Protein AF-A0A9N9E0A2-F1 (afdb_monomer_lite)

Secondary structure (DSSP, 8-state):
---------S---STHHHHHHHHHHHS-S-S-HHHHHHHHHHHHHHHH-SGGGT-TTTT-S-----SS--BPP----HHHH--S-------TT-HHHHHHHHHHHHH--HHHHHHHHS------SSGGGGPBPHHHHHHHHHHHHHHHS-GGGGTSHHHHHHHHHHHHHHHTPPTT--B-HHHHHHH----HHHHHH----HHHHHHHHHHHHHIIIIIIIHHHHHHHEEEEE-GGG-SSEEEEETTHHHHS-HHHHHHHTTEEEE-GGG-SEEEEEEEEEETTEEEEEE-TTSPEEESSS-PEEPPHHHHHHHHHHHHHHHT----TTHHHHHHHHHHHHHHHHTTTT-TTS--EEEEEEBTTHHHHS-HHHHHHHHHHHHTT-SEEEEEEEEEEEEETTEEEEEEEEEEEETTS-HHHHHHTSPPPTTEEEEEEEEEEEEEHHHHHHHHHIIIII--EEETTEEEEESSS--TT-TTHHHHHHHHHHHHHHHH-GGGGSTTEEEEEETTEEEEEES-HHHHHHHHHHHHH-BTTTTB-B-GGG-EEE-TT------

Sequence (558 aa):
MDVIQVQTDQNYGLGHVFLRIQQKHDHGNHTNPDGLRQKFYQMLLSDIFPRANDLQNAFTSAYNGKDIRALGKPHFDYRQNCKEDGFIPQPEGINFLLDKVINSMLKAPWMYLYDRLCSQTPIRSNPIESTCSHAQVILFVKNVISALIPDELWGGMHNKTVIMETIEQFIGLSDGTKLLFHEIMKKIKTHLWLKSILECDPAQKRQLHSEFIWWILDQLFCSLLRTNFYIMSAGKFGTGSIFFRQGILKEAPWVGIAEKYELCLVNPEETTLYTEAKLGIKSTGFCPVALLNRQQHYVGTSVNKEPVNSILKPIQSILSLENDMVNDNGLYHELQGALEEYIITHRWQDSSKPLWFAKTDISSCFENMKQDKLLQVVKEQTSQCKEYNVCSLVAVHYAGDKVFTTSKMVASPSDESVHEMIANLKPRKNEKALLIKKVDTLSQEQVMKTIEQLVTETTFKINGSYYKYKRGIPRGALISDAVYRQVFNSLVKEELEFVQSKDCVFQNCVDDMLIISHDDGLVEKFVNRMEKGFPNYGWSINKMKSKIHLPKSPILEN

Structure (mmCIF, N/CA/C/O backbone):
data_AF-A0A9N9E0A2-F1
#
_entry.id   AF-A0A9N9E0A2-F1
#
loop_
_atom_site.group_PDB
_atom_site.id
_atom_site.type_symbol
_atom_site.label_atom_id
_atom_site.label_alt_id
_atom_site.label_comp_id
_atom_site.label_asym_id
_atom_site.label_entity_id
_atom_site.label_seq_id
_atom_site.pdbx_PDB_ins_code
_atom_site.Cartn_x
_atom_site.Cartn_y
_atom_site.Cartn_z
_atom_site.occupancy
_atom_site.B_iso_or_equiv
_atom_site.auth_seq_id
_atom_site.auth_comp_id
_atom_site.auth_asym_id
_atom_site.auth_atom_id
_atom_site.pdbx_PDB_model_num
ATOM 1 N N . MET A 1 1 ? -16.955 25.749 -30.958 1.00 24.45 1 MET A N 1
ATOM 2 C CA . MET A 1 1 ? -16.124 24.957 -31.901 1.00 24.45 1 MET A CA 1
ATOM 3 C C . MET A 1 1 ? -14.726 25.092 -31.353 1.00 24.45 1 MET A C 1
ATOM 5 O O . MET A 1 1 ? -13.992 25.983 -31.751 1.00 24.45 1 MET A O 1
ATOM 9 N N . ASP A 1 2 ? -14.438 24.296 -30.330 1.00 19.70 2 ASP A N 1
ATOM 10 C CA . ASP A 1 2 ? -13.347 24.572 -29.408 1.00 19.70 2 ASP A CA 1
ATOM 11 C C . ASP A 1 2 ? -12.366 23.414 -29.445 1.00 19.70 2 ASP A C 1
ATOM 13 O O . ASP A 1 2 ? -12.691 22.258 -29.173 1.00 19.70 2 ASP A O 1
ATOM 17 N N . VAL A 1 3 ? -11.168 23.769 -29.890 1.00 20.22 3 VAL A N 1
ATOM 18 C CA . VAL A 1 3 ? -9.986 22.930 -29.980 1.00 20.22 3 VAL A CA 1
ATOM 19 C C . VAL A 1 3 ? -9.645 22.454 -28.572 1.00 20.22 3 VAL A C 1
ATOM 21 O O . VAL A 1 3 ? -9.274 23.247 -27.709 1.00 20.22 3 VAL A O 1
ATOM 24 N N . ILE A 1 4 ? -9.767 21.148 -28.343 1.00 20.50 4 ILE A N 1
ATOM 25 C CA . ILE A 1 4 ? -9.287 20.482 -27.133 1.00 20.50 4 ILE A CA 1
ATOM 26 C C . ILE A 1 4 ? -7.760 20.627 -27.116 1.00 20.50 4 ILE A C 1
ATOM 28 O O . ILE A 1 4 ? -7.038 19.871 -27.766 1.00 20.50 4 ILE A O 1
ATOM 32 N N . GLN A 1 5 ? -7.261 21.628 -26.391 1.00 19.61 5 GLN A N 1
ATOM 33 C CA . GLN A 1 5 ? -5.858 21.707 -26.005 1.00 19.61 5 GLN A CA 1
ATOM 34 C C . GLN A 1 5 ? -5.562 20.546 -25.054 1.00 19.61 5 GLN A C 1
ATOM 36 O O . GLN A 1 5 ? -5.919 20.563 -23.877 1.00 19.61 5 GLN A O 1
ATOM 41 N N . VAL A 1 6 ? -4.896 19.522 -25.580 1.00 21.72 6 VAL A N 1
ATOM 42 C CA . VAL A 1 6 ? -4.228 18.499 -24.778 1.00 21.72 6 VAL A CA 1
ATOM 43 C C . VAL A 1 6 ? -3.111 19.202 -24.003 1.00 21.72 6 VAL A C 1
ATOM 45 O O . VAL A 1 6 ? -2.069 19.534 -24.566 1.00 21.72 6 VAL A O 1
ATOM 48 N N . GLN A 1 7 ? -3.356 19.486 -22.722 1.00 21.69 7 GLN A N 1
ATOM 49 C CA . GLN A 1 7 ? -2.353 20.013 -21.800 1.00 21.69 7 GLN A CA 1
ATOM 50 C C . GLN A 1 7 ? -1.158 19.055 -21.748 1.00 21.69 7 GLN A C 1
ATOM 52 O O . GLN A 1 7 ? -1.250 17.909 -21.313 1.00 21.69 7 GLN A O 1
ATOM 57 N N . THR A 1 8 ? -0.027 19.544 -22.243 1.00 22.88 8 THR A N 1
ATOM 58 C CA . THR A 1 8 ? 1.283 18.909 -22.170 1.00 22.88 8 THR A CA 1
ATOM 59 C C . THR A 1 8 ? 1.846 19.070 -20.760 1.00 22.88 8 THR A C 1
ATOM 61 O O . THR A 1 8 ? 2.396 20.122 -20.437 1.00 22.88 8 THR A O 1
ATOM 64 N N . ASP A 1 9 ? 1.741 18.035 -19.928 1.00 25.28 9 ASP A N 1
ATOM 65 C CA . ASP A 1 9 ? 2.493 17.955 -18.673 1.00 25.28 9 ASP A CA 1
ATOM 66 C C . ASP A 1 9 ? 4.003 17.918 -18.971 1.00 25.28 9 ASP A C 1
ATOM 68 O O . ASP A 1 9 ? 4.529 16.996 -19.596 1.00 25.28 9 ASP A O 1
ATOM 72 N N . GLN A 1 10 ? 4.729 18.946 -18.535 1.00 25.55 10 GLN A N 1
ATOM 73 C CA . GLN A 1 10 ? 6.161 19.145 -18.788 1.00 25.55 10 GLN A CA 1
ATOM 74 C C . GLN A 1 10 ? 7.086 18.343 -17.846 1.00 25.55 10 GLN A C 1
ATOM 76 O O . GLN A 1 10 ? 8.108 18.853 -17.404 1.00 25.55 10 GLN A O 1
ATOM 81 N N . ASN A 1 11 ? 6.786 17.075 -17.542 1.00 27.53 11 ASN A N 1
ATOM 82 C CA . ASN A 1 11 ? 7.652 16.247 -16.680 1.00 27.53 11 ASN A CA 1
ATOM 83 C C . ASN A 1 11 ? 7.800 14.786 -17.152 1.00 27.53 11 ASN A C 1
ATOM 85 O O . ASN A 1 11 ? 7.766 13.844 -16.361 1.00 27.53 11 ASN A O 1
ATOM 89 N N . TYR A 1 12 ? 8.011 14.573 -18.455 1.00 33.66 12 TYR A N 1
ATOM 90 C CA . TYR A 1 12 ? 8.285 13.241 -19.007 1.00 33.66 12 TYR A CA 1
ATOM 91 C C . TYR A 1 12 ? 9.775 13.048 -19.320 1.00 33.66 12 TYR A C 1
ATOM 93 O O . TYR A 1 12 ? 10.279 13.495 -20.349 1.00 33.66 12 TYR A O 1
ATOM 101 N N . GLY A 1 13 ? 10.488 12.344 -18.436 1.00 31.95 13 GLY A N 1
ATOM 102 C CA . GLY A 1 13 ? 11.848 11.868 -18.698 1.00 31.95 13 GLY A CA 1
ATOM 103 C C . GLY A 1 13 ? 11.891 10.777 -19.779 1.00 31.95 13 GLY A C 1
ATOM 104 O O . GLY A 1 13 ? 11.048 9.883 -19.770 1.00 31.95 13 GLY A O 1
ATOM 105 N N . LEU A 1 14 ? 12.883 10.890 -20.676 1.00 42.66 14 LEU A N 1
ATOM 106 C CA . LEU A 1 14 ? 13.594 9.895 -21.517 1.00 42.66 14 LEU A CA 1
ATOM 107 C C . LEU A 1 14 ? 12.811 8.858 -22.367 1.00 42.66 14 LEU A C 1
ATOM 109 O O . LEU A 1 14 ? 13.292 8.463 -23.420 1.00 42.66 14 LEU A O 1
ATOM 113 N N . GLY A 1 15 ? 11.550 8.528 -22.074 1.00 37.72 15 GLY A N 1
ATOM 114 C CA . GLY A 1 15 ? 10.651 7.794 -22.988 1.00 37.72 15 GLY A CA 1
ATOM 115 C C . GLY A 1 15 ? 10.174 8.626 -24.192 1.00 37.72 15 GLY A C 1
ATOM 116 O O . GLY A 1 15 ? 9.246 8.243 -24.905 1.00 37.72 15 GLY A O 1
ATOM 117 N N . HIS A 1 16 ? 10.764 9.806 -24.396 1.00 52.44 16 HIS A N 1
ATOM 118 C CA . HIS A 1 16 ? 10.248 10.841 -25.277 1.00 52.44 16 HIS A CA 1
ATOM 119 C C . HIS A 1 16 ? 10.567 10.595 -26.757 1.00 52.44 16 HIS A C 1
ATOM 121 O O . HIS A 1 16 ? 9.804 11.085 -27.577 1.00 52.44 16 HIS A O 1
ATOM 127 N N . VAL A 1 17 ? 11.608 9.837 -27.134 1.00 50.03 17 VAL A N 1
ATOM 128 C CA . VAL A 1 17 ? 11.856 9.505 -28.556 1.00 50.03 17 VAL A CA 1
ATOM 129 C C . VAL A 1 17 ? 10.743 8.601 -29.090 1.00 50.03 17 VAL A C 1
ATOM 131 O O . VAL A 1 17 ? 10.059 8.979 -30.037 1.00 50.03 17 VAL A O 1
ATOM 134 N N . PHE A 1 18 ? 10.470 7.481 -28.415 1.00 49.94 18 PHE A N 1
ATOM 135 C CA . PHE A 1 18 ? 9.395 6.551 -28.784 1.00 49.94 18 PHE A CA 1
ATOM 136 C C . PHE A 1 18 ? 8.007 7.208 -28.765 1.00 49.94 18 PHE A C 1
ATOM 138 O O . PHE A 1 18 ? 7.249 7.075 -29.724 1.00 49.94 18 PHE A O 1
ATOM 145 N N . LEU A 1 19 ? 7.693 7.979 -27.716 1.00 48.09 19 LEU A N 1
ATOM 146 C CA . LEU A 1 19 ? 6.400 8.662 -27.589 1.00 48.09 19 LEU A CA 1
ATOM 147 C C . LEU A 1 19 ? 6.242 9.849 -28.559 1.00 48.09 19 LEU A C 1
ATOM 149 O O . LEU A 1 19 ? 5.144 10.069 -29.061 1.00 48.09 19 LEU A O 1
ATOM 153 N N . ARG A 1 20 ? 7.312 10.604 -28.874 1.00 48.28 20 ARG A N 1
ATOM 154 C CA . ARG A 1 20 ? 7.259 11.696 -29.875 1.00 48.28 20 ARG A CA 1
ATOM 155 C C . ARG A 1 20 ? 7.145 11.167 -31.297 1.00 48.28 20 ARG A C 1
ATOM 157 O O . ARG A 1 20 ? 6.529 11.839 -32.118 1.00 48.28 20 ARG A O 1
ATOM 164 N N . ILE A 1 21 ? 7.736 10.007 -31.594 1.00 49.19 21 ILE A N 1
ATOM 165 C CA . ILE A 1 21 ? 7.571 9.339 -32.891 1.00 49.19 21 ILE A CA 1
ATOM 166 C C . ILE A 1 21 ? 6.109 8.914 -33.064 1.00 49.19 21 ILE A C 1
ATOM 168 O O . ILE A 1 21 ? 5.506 9.250 -34.079 1.00 49.19 21 ILE A O 1
ATOM 172 N N . GLN A 1 22 ? 5.512 8.288 -32.043 1.00 45.97 22 GLN A N 1
ATOM 173 C CA . GLN A 1 22 ? 4.101 7.886 -32.057 1.00 45.97 22 GLN A CA 1
ATOM 174 C C . GLN A 1 22 ? 3.153 9.093 -32.206 1.00 45.97 22 GLN A C 1
ATOM 176 O O . GLN A 1 22 ? 2.328 9.121 -33.112 1.00 45.97 22 GLN A O 1
ATOM 181 N N . GLN A 1 23 ? 3.337 10.151 -31.404 1.00 43.31 23 GLN A N 1
ATOM 182 C CA . GLN A 1 23 ? 2.504 11.363 -31.469 1.00 43.31 23 GLN A CA 1
ATOM 183 C C . GLN A 1 23 ? 2.579 12.093 -32.820 1.00 43.31 23 GLN A C 1
ATOM 185 O O . GLN A 1 23 ? 1.569 12.625 -33.277 1.00 43.31 23 GLN A O 1
ATOM 190 N N . LYS A 1 24 ? 3.751 12.127 -33.473 1.00 48.16 24 LYS A N 1
ATOM 191 C CA . LYS A 1 24 ? 3.914 12.756 -34.797 1.00 48.16 24 LYS A CA 1
ATOM 192 C C . LYS A 1 24 ? 3.387 11.907 -35.949 1.00 48.16 24 LYS A C 1
ATOM 194 O O . LYS A 1 24 ? 3.017 12.472 -36.970 1.00 48.16 24 LYS A O 1
ATOM 199 N N . HIS A 1 25 ? 3.347 10.587 -35.796 1.00 44.44 25 HIS A N 1
ATOM 200 C CA . HIS A 1 25 ? 2.723 9.706 -36.779 1.00 44.44 25 HIS A CA 1
ATOM 201 C C . HIS A 1 25 ? 1.188 9.845 -36.762 1.00 44.44 25 HIS A C 1
ATOM 203 O O . HIS A 1 25 ? 0.555 9.754 -37.811 1.00 44.44 25 HIS A O 1
ATOM 209 N N . ASP A 1 26 ? 0.606 10.145 -35.594 1.00 39.47 26 ASP A N 1
ATOM 210 C CA . ASP A 1 26 ? -0.836 10.383 -35.431 1.00 39.47 26 ASP A CA 1
ATOM 211 C C . ASP A 1 26 ? -1.277 11.803 -35.854 1.00 39.47 26 ASP A C 1
ATOM 213 O O . ASP A 1 26 ? -2.437 12.013 -36.203 1.00 39.47 26 ASP A O 1
ATOM 217 N N . HIS A 1 27 ? -0.367 12.788 -35.859 1.00 38.72 27 HIS A N 1
ATOM 218 C CA . HIS A 1 27 ? -0.654 14.192 -36.193 1.00 38.72 27 HIS A CA 1
ATOM 219 C C . HIS A 1 27 ? 0.048 14.619 -37.494 1.00 38.72 27 HIS A C 1
ATOM 221 O O . HIS A 1 27 ? 1.063 15.306 -37.456 1.00 38.72 27 HIS A O 1
ATOM 227 N N . GLY A 1 28 ? -0.512 14.200 -38.633 1.00 37.47 28 GLY A N 1
ATOM 228 C CA . GLY A 1 28 ? -0.448 14.862 -39.948 1.00 37.47 28 GLY A CA 1
ATOM 229 C C . GLY A 1 28 ? 0.884 15.448 -40.453 1.00 37.47 28 GLY A C 1
ATOM 230 O O . GLY A 1 28 ? 1.333 16.503 -40.015 1.00 37.47 28 GLY A O 1
ATOM 231 N N . ASN A 1 29 ? 1.420 14.812 -41.502 1.00 44.22 29 ASN A N 1
ATOM 232 C CA . ASN A 1 29 ? 2.273 15.347 -42.576 1.00 44.22 29 ASN A CA 1
ATOM 233 C C . ASN A 1 29 ? 2.435 16.880 -42.615 1.00 44.22 29 ASN A C 1
ATOM 235 O O . ASN A 1 29 ? 1.614 17.516 -43.249 1.00 44.22 29 ASN A O 1
ATOM 239 N N . HIS A 1 30 ? 3.494 17.458 -42.031 1.00 42.03 30 HIS A N 1
ATOM 240 C CA . HIS A 1 30 ? 4.154 18.703 -42.490 1.00 42.03 30 HIS A CA 1
ATOM 241 C C . HIS A 1 30 ? 5.395 19.004 -41.625 1.00 42.03 30 HIS A C 1
ATOM 243 O O . HIS A 1 30 ? 5.415 19.940 -40.833 1.00 42.03 30 HIS A O 1
ATOM 249 N N . THR A 1 31 ? 6.472 18.230 -41.774 1.00 44.78 31 THR A N 1
ATOM 250 C CA . THR A 1 31 ? 7.812 18.653 -41.320 1.00 44.78 31 THR A CA 1
ATOM 251 C C . THR A 1 31 ? 8.886 18.052 -42.218 1.00 44.78 31 THR A C 1
ATOM 253 O O . THR A 1 31 ? 8.788 16.878 -42.563 1.00 44.78 31 THR A O 1
ATOM 256 N N . ASN A 1 32 ? 9.904 18.847 -42.567 1.00 47.06 32 ASN A N 1
ATOM 257 C CA . ASN A 1 32 ? 11.068 18.439 -43.359 1.00 47.06 32 ASN A CA 1
ATOM 258 C C . ASN A 1 32 ? 11.669 17.108 -42.823 1.00 47.06 32 ASN A C 1
ATOM 260 O O . ASN A 1 32 ? 12.143 17.099 -41.678 1.00 47.06 32 ASN A O 1
ATOM 264 N N . PRO A 1 33 ? 11.625 15.996 -43.590 1.00 53.16 33 PRO A N 1
ATOM 265 C CA . PRO A 1 33 ? 11.994 14.656 -43.115 1.00 53.16 33 PRO A CA 1
ATOM 266 C C . PRO A 1 33 ? 13.427 14.571 -42.582 1.00 53.16 33 PRO A C 1
ATOM 268 O O . PRO A 1 33 ? 13.673 13.927 -41.559 1.00 53.16 33 PRO A O 1
ATOM 271 N N . ASP A 1 34 ? 14.355 15.281 -43.225 1.00 55.03 34 ASP A N 1
ATOM 272 C CA . ASP A 1 34 ? 15.783 15.214 -42.906 1.00 55.03 34 ASP A CA 1
ATOM 273 C C . ASP A 1 34 ? 16.110 15.916 -41.583 1.00 55.03 34 ASP A C 1
ATOM 275 O O . ASP A 1 34 ? 16.839 15.379 -40.748 1.00 55.03 34 ASP A O 1
ATOM 279 N N . GLY A 1 35 ? 15.477 17.064 -41.316 1.00 58.06 35 GLY A N 1
ATOM 280 C CA . GLY A 1 35 ? 15.634 17.782 -40.047 1.00 58.06 35 GLY A CA 1
ATOM 281 C C . GLY A 1 35 ? 15.029 17.031 -38.854 1.00 58.06 35 GLY A C 1
ATOM 282 O O . GLY A 1 35 ? 15.566 17.072 -37.745 1.00 58.06 35 GLY A O 1
ATOM 283 N N . LEU A 1 36 ? 13.929 16.298 -39.069 1.00 60.06 36 LEU A N 1
ATOM 284 C CA . LEU A 1 36 ? 13.329 15.441 -38.041 1.00 60.06 36 LEU A CA 1
ATOM 285 C C . LEU A 1 36 ? 14.240 14.260 -37.705 1.00 60.06 36 LEU A C 1
ATOM 287 O O . LEU A 1 36 ? 14.467 13.963 -36.532 1.00 60.06 36 LEU A O 1
ATOM 291 N N . ARG A 1 37 ? 14.763 13.603 -38.743 1.00 63.03 37 ARG A N 1
ATOM 292 C CA . ARG A 1 37 ? 15.645 12.445 -38.624 1.00 63.03 37 ARG A CA 1
ATOM 293 C C . ARG A 1 37 ? 16.941 12.808 -37.912 1.00 63.03 37 ARG A C 1
ATOM 295 O O . ARG A 1 37 ? 17.321 12.109 -36.979 1.00 63.03 37 ARG A O 1
ATOM 302 N N . GLN A 1 38 ? 17.554 13.937 -38.263 1.00 65.62 38 GLN A N 1
ATOM 303 C CA . GLN A 1 38 ? 18.760 14.433 -37.599 1.00 65.62 38 GLN A CA 1
ATOM 304 C C . GLN A 1 38 ? 18.507 14.768 -36.120 1.00 65.62 38 GLN A C 1
ATOM 306 O O . GLN A 1 38 ? 19.336 14.470 -35.260 1.00 65.62 38 GLN A O 1
ATOM 311 N N . LYS A 1 39 ? 17.328 15.313 -35.794 1.00 66.12 39 LYS A N 1
ATOM 312 C CA . LYS A 1 39 ? 16.925 15.566 -34.404 1.00 66.12 39 LYS A CA 1
ATOM 313 C C . LYS A 1 39 ? 16.717 14.269 -33.616 1.00 66.12 39 LYS A C 1
ATOM 315 O O . LYS A 1 39 ? 17.170 14.178 -32.480 1.00 66.12 39 LYS A O 1
ATOM 320 N N . PHE A 1 40 ? 16.066 13.263 -34.203 1.00 67.12 40 PHE A N 1
ATOM 321 C CA . PHE A 1 40 ? 15.896 11.950 -33.568 1.00 67.12 40 PHE A CA 1
ATOM 322 C C . PHE A 1 40 ? 17.216 11.218 -33.379 1.00 67.12 40 PHE A C 1
ATOM 324 O O . PHE A 1 40 ? 17.421 10.594 -32.345 1.00 67.12 40 PHE A O 1
ATOM 331 N N . TYR A 1 41 ? 18.113 11.339 -34.350 1.00 70.94 41 TYR A N 1
ATOM 332 C CA . TYR A 1 41 ? 19.452 10.786 -34.292 1.00 70.94 41 TYR A CA 1
ATOM 333 C C . TYR A 1 41 ? 20.251 11.342 -33.107 1.00 70.94 41 TYR A C 1
ATOM 335 O O . TYR A 1 41 ? 20.751 10.575 -32.287 1.00 70.94 41 TYR A O 1
ATOM 343 N N . GLN A 1 42 ? 20.291 12.671 -32.964 1.00 68.44 42 GLN A N 1
ATOM 344 C CA . GLN A 1 42 ? 20.957 13.340 -31.840 1.00 68.44 42 GLN A CA 1
ATOM 345 C C . GLN A 1 42 ? 20.338 12.951 -30.489 1.00 68.44 42 GLN A C 1
ATOM 347 O O . GLN A 1 42 ? 21.061 12.656 -29.542 1.00 68.44 42 GLN A O 1
ATOM 352 N N . MET A 1 43 ? 19.003 12.863 -30.412 1.00 70.12 43 MET A N 1
ATOM 353 C CA . MET A 1 43 ? 18.319 12.402 -29.198 1.00 70.12 43 MET A CA 1
ATOM 354 C C . MET A 1 43 ? 18.688 10.954 -28.846 1.00 70.12 43 MET A C 1
ATOM 356 O O . MET A 1 43 ? 19.079 10.680 -27.716 1.00 70.12 43 MET A O 1
ATOM 360 N N . LEU A 1 44 ? 18.622 10.037 -29.815 1.00 73.00 44 LEU A N 1
ATOM 361 C CA . LEU A 1 44 ? 18.914 8.621 -29.599 1.00 73.00 44 LEU A CA 1
ATOM 362 C C . LEU A 1 44 ? 20.378 8.398 -29.191 1.00 73.00 44 LEU A C 1
ATOM 364 O O . LEU A 1 44 ? 20.645 7.594 -28.303 1.00 73.00 44 LEU A O 1
ATOM 368 N N . LEU A 1 45 ? 21.318 9.135 -29.789 1.00 72.19 45 LEU A N 1
ATOM 369 C CA . LEU A 1 45 ? 22.723 9.117 -29.377 1.00 72.19 45 LEU A CA 1
ATOM 370 C C . LEU A 1 45 ? 22.904 9.574 -27.930 1.00 72.19 45 LEU A C 1
ATOM 372 O O . LEU A 1 45 ? 23.592 8.895 -27.169 1.00 72.19 45 LEU A O 1
ATOM 376 N N . SER A 1 46 ? 22.279 10.691 -27.549 1.00 68.69 46 SER A N 1
ATOM 377 C CA . SER A 1 46 ? 22.355 11.202 -26.177 1.00 68.69 46 SER A CA 1
ATOM 378 C C . SER A 1 46 ? 21.692 10.269 -25.159 1.00 68.69 46 SER A C 1
ATOM 380 O O . SER A 1 46 ? 22.156 10.178 -24.026 1.00 68.69 46 SER A O 1
ATOM 382 N N . ASP A 1 47 ? 20.656 9.533 -25.571 1.00 70.44 47 ASP A N 1
ATOM 383 C CA . ASP A 1 47 ? 19.952 8.576 -24.715 1.00 70.44 47 ASP A CA 1
ATOM 384 C C . ASP A 1 47 ? 20.763 7.287 -24.512 1.00 70.44 47 ASP A C 1
ATOM 386 O O . ASP A 1 47 ? 20.790 6.740 -23.408 1.00 70.44 47 ASP A O 1
ATOM 390 N N . ILE A 1 48 ? 21.415 6.789 -25.570 1.00 71.31 48 ILE A N 1
ATOM 391 C CA . ILE A 1 48 ? 22.204 5.552 -25.523 1.00 71.31 48 ILE A CA 1
ATOM 392 C C . ILE A 1 48 ? 23.576 5.790 -24.876 1.00 71.31 48 ILE A C 1
ATOM 394 O O . ILE A 1 48 ? 24.018 4.964 -24.079 1.00 71.31 48 ILE A O 1
ATOM 398 N N . PHE A 1 49 ? 24.245 6.899 -25.213 1.00 70.62 49 PHE A N 1
ATOM 399 C CA . PHE A 1 49 ? 25.601 7.229 -24.758 1.00 70.62 49 PHE A CA 1
ATOM 400 C C . PHE A 1 49 ? 25.651 8.635 -24.152 1.00 70.62 49 PHE A C 1
ATOM 402 O O . PHE A 1 49 ? 26.229 9.558 -24.739 1.00 70.62 49 PHE A O 1
ATOM 409 N N . PRO A 1 50 ? 25.048 8.842 -22.973 1.00 66.69 50 PRO A N 1
ATOM 410 C CA . PRO A 1 50 ? 24.942 10.173 -22.397 1.00 66.69 50 PRO A CA 1
ATOM 411 C C . PRO A 1 50 ? 26.314 10.774 -22.058 1.00 66.69 50 PRO A C 1
ATOM 413 O O . PRO A 1 50 ? 26.533 11.965 -22.268 1.00 66.69 50 PRO A O 1
ATOM 416 N N . ARG A 1 51 ? 27.281 9.965 -21.604 1.00 64.62 51 ARG A N 1
ATOM 417 C CA . ARG A 1 51 ? 28.621 10.470 -21.253 1.00 64.62 51 ARG A CA 1
ATOM 418 C C . ARG A 1 51 ? 29.506 10.768 -22.467 1.00 64.62 51 ARG A C 1
ATOM 420 O O . ARG A 1 51 ? 30.375 11.620 -22.358 1.00 64.62 51 ARG A O 1
ATOM 427 N N . ALA A 1 52 ? 29.265 10.123 -23.611 1.00 64.00 52 ALA A N 1
ATOM 428 C CA . ALA A 1 52 ? 29.911 10.473 -24.885 1.00 64.00 52 ALA A CA 1
ATOM 429 C C . ALA A 1 52 ? 29.304 11.741 -25.533 1.00 64.00 52 ALA A C 1
ATOM 431 O O . ALA A 1 52 ? 29.754 12.177 -26.589 1.00 64.00 52 ALA A O 1
ATOM 432 N N . ASN A 1 53 ? 28.263 12.314 -24.916 1.00 61.03 53 ASN A N 1
ATOM 433 C CA . ASN A 1 53 ? 27.593 13.553 -25.318 1.00 61.03 53 ASN A CA 1
ATOM 434 C C . ASN A 1 53 ? 27.633 14.605 -24.191 1.00 61.03 53 ASN A C 1
ATOM 436 O O . ASN A 1 53 ? 26.676 15.352 -24.000 1.00 61.03 53 ASN A O 1
ATOM 440 N N . ASP A 1 54 ? 28.714 14.618 -23.405 1.00 62.03 54 ASP A N 1
ATOM 441 C CA . ASP A 1 54 ? 28.998 15.613 -22.360 1.00 62.03 54 ASP A CA 1
ATOM 442 C C . ASP A 1 54 ? 27.950 15.740 -21.236 1.00 62.03 54 ASP A C 1
ATOM 444 O O . ASP A 1 54 ? 27.964 16.700 -20.461 1.00 62.03 54 ASP A O 1
ATOM 448 N N . LEU A 1 55 ? 27.074 14.742 -21.054 1.00 58.28 55 LEU A N 1
ATOM 449 C CA . LEU A 1 55 ? 26.169 14.683 -19.901 1.00 58.28 55 LEU A CA 1
ATOM 450 C C . LEU A 1 55 ? 26.923 14.184 -18.659 1.00 58.28 55 LEU A C 1
ATOM 452 O O . LEU A 1 55 ? 26.784 13.041 -18.207 1.00 58.28 55 LEU A O 1
ATOM 456 N N . GLN A 1 56 ? 27.728 15.079 -18.086 1.00 49.22 56 GLN A N 1
ATOM 457 C CA . GLN A 1 56 ? 28.365 14.907 -16.785 1.00 49.22 56 GLN A CA 1
ATOM 458 C C . GLN A 1 56 ? 27.252 14.857 -15.728 1.00 49.22 56 GLN A C 1
ATOM 460 O O . GLN A 1 56 ? 26.506 15.821 -15.594 1.00 49.22 56 GLN A O 1
ATOM 465 N N . ASN A 1 57 ? 27.109 13.730 -15.015 1.00 50.00 57 ASN A N 1
ATOM 466 C CA . ASN A 1 57 ? 26.006 13.344 -14.100 1.00 50.00 57 ASN A CA 1
ATOM 467 C C . ASN A 1 57 ? 24.959 12.363 -14.643 1.00 50.00 57 ASN A C 1
ATOM 469 O O . ASN A 1 57 ? 24.045 11.968 -13.908 1.00 50.00 57 ASN A O 1
ATOM 473 N N . ALA A 1 58 ? 25.106 11.872 -15.874 1.00 47.69 58 ALA A N 1
ATOM 474 C CA . ALA A 1 58 ? 24.378 10.675 -16.270 1.00 47.69 58 ALA A CA 1
ATOM 475 C C . ALA A 1 58 ? 24.676 9.557 -15.252 1.00 47.69 58 ALA A C 1
ATOM 477 O O . ALA A 1 58 ? 25.836 9.263 -14.962 1.00 47.69 58 ALA A O 1
ATOM 478 N N . PHE A 1 59 ? 23.623 8.976 -14.668 1.00 53.41 59 PHE A N 1
ATOM 479 C CA . PHE A 1 59 ? 23.679 7.916 -13.647 1.00 53.41 59 PHE A CA 1
ATOM 480 C C . PHE A 1 59 ? 24.060 8.316 -12.203 1.00 53.41 59 PHE A C 1
ATOM 482 O O . PHE A 1 59 ? 24.119 7.426 -11.356 1.00 53.41 59 PHE A O 1
ATOM 489 N N . THR A 1 60 ? 24.253 9.602 -11.862 1.00 40.59 60 THR A N 1
ATOM 490 C CA . THR A 1 60 ? 24.682 10.019 -10.499 1.00 40.59 60 THR A CA 1
ATOM 491 C C . THR A 1 60 ? 23.543 10.335 -9.521 1.00 40.59 60 THR A C 1
ATOM 493 O O . THR A 1 60 ? 23.777 10.435 -8.316 1.00 40.59 60 THR A O 1
ATOM 496 N N . SER A 1 61 ? 22.292 10.452 -9.981 1.00 37.41 61 SER A N 1
ATOM 497 C CA . SER A 1 61 ? 21.154 10.666 -9.076 1.00 37.41 61 SER A CA 1
ATOM 498 C C . SER A 1 61 ? 20.901 9.427 -8.208 1.00 37.41 61 SER A C 1
ATOM 500 O O . SER A 1 61 ? 20.878 8.298 -8.703 1.00 37.41 61 SER A O 1
ATOM 502 N N . ALA A 1 62 ? 20.650 9.602 -6.908 1.00 35.91 62 ALA A N 1
ATOM 503 C CA . ALA A 1 62 ? 20.211 8.507 -6.043 1.00 35.91 62 ALA A CA 1
ATOM 504 C C . ALA A 1 62 ? 18.890 7.906 -6.568 1.00 35.91 62 ALA A C 1
ATOM 506 O O . ALA A 1 62 ? 18.041 8.593 -7.141 1.00 35.91 62 ALA A O 1
ATOM 507 N N . TYR A 1 63 ? 18.737 6.585 -6.487 1.00 37.31 63 TYR A N 1
ATOM 508 C CA . TYR A 1 63 ? 17.498 5.900 -6.861 1.00 37.31 63 TYR A CA 1
ATOM 509 C C . TYR A 1 63 ? 16.377 6.272 -5.887 1.00 37.31 63 TYR A C 1
ATOM 511 O O . TYR A 1 63 ? 16.313 5.753 -4.778 1.00 37.31 63 TYR A O 1
ATOM 519 N N . ASN A 1 64 ? 15.478 7.160 -6.314 1.00 31.80 64 ASN A N 1
ATOM 520 C CA . ASN A 1 64 ? 14.220 7.408 -5.619 1.00 31.80 64 ASN A CA 1
ATOM 521 C C . ASN A 1 64 ? 13.237 6.317 -6.057 1.00 31.80 64 ASN A C 1
ATOM 523 O O . ASN A 1 64 ? 12.609 6.439 -7.104 1.00 31.80 64 ASN A O 1
ATOM 527 N N . GLY A 1 65 ? 13.167 5.221 -5.298 1.00 33.62 65 GLY A N 1
ATOM 528 C CA . GLY A 1 65 ? 12.417 4.000 -5.626 1.00 33.62 65 GLY A CA 1
ATOM 529 C C . GLY A 1 65 ? 10.894 4.127 -5.644 1.00 33.62 65 GLY A C 1
ATOM 530 O O . GLY A 1 65 ? 10.221 3.431 -4.893 1.00 33.62 65 GLY A O 1
ATOM 531 N N . LYS A 1 66 ? 10.349 5.023 -6.473 1.00 35.47 66 LYS A N 1
ATOM 532 C CA . LYS A 1 66 ? 8.912 5.323 -6.566 1.00 35.47 66 LYS A CA 1
ATOM 533 C C . LYS A 1 66 ? 8.267 5.006 -7.927 1.00 35.47 66 LYS A C 1
ATOM 535 O O . LYS A 1 66 ? 7.061 5.191 -8.054 1.00 35.47 66 LYS A O 1
ATOM 540 N N . ASP A 1 67 ? 9.022 4.494 -8.900 1.00 35.22 67 ASP A N 1
ATOM 541 C CA . ASP A 1 67 ? 8.524 4.136 -10.240 1.00 35.22 67 ASP A CA 1
ATOM 542 C C . ASP A 1 67 ? 8.625 2.626 -10.509 1.00 35.22 67 ASP A C 1
ATOM 544 O O . ASP A 1 67 ? 9.360 1.933 -9.813 1.00 35.22 67 ASP A O 1
ATOM 548 N N . ILE A 1 68 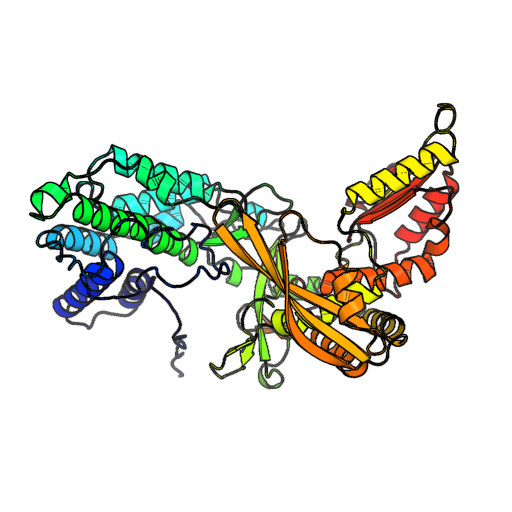? 7.980 2.150 -11.590 1.00 37.50 68 ILE A N 1
ATOM 549 C CA . ILE A 1 68 ? 8.065 0.791 -12.205 1.00 37.50 68 ILE A CA 1
ATOM 550 C C . ILE A 1 68 ? 9.519 0.306 -12.445 1.00 37.50 68 ILE A C 1
ATOM 552 O O . ILE A 1 68 ? 9.758 -0.826 -12.854 1.00 37.50 68 ILE A O 1
ATOM 556 N N . ARG A 1 69 ? 10.516 1.143 -12.149 1.00 41.91 69 ARG A N 1
ATOM 557 C CA . ARG A 1 69 ? 11.955 0.886 -12.194 1.00 41.91 69 ARG A CA 1
ATOM 558 C C . ARG A 1 69 ? 12.392 -0.131 -11.125 1.00 41.91 69 ARG A C 1
ATOM 560 O O . ARG A 1 69 ? 13.269 0.153 -10.328 1.00 41.91 69 ARG A O 1
ATOM 567 N N . ALA A 1 70 ? 11.820 -1.332 -11.102 1.00 37.69 70 ALA A N 1
ATOM 568 C CA . ALA A 1 70 ? 12.300 -2.443 -10.275 1.00 37.69 70 ALA A CA 1
ATOM 569 C C . ALA A 1 70 ? 13.659 -3.004 -10.753 1.00 37.69 70 ALA A C 1
ATOM 571 O O . ALA A 1 70 ? 14.228 -3.895 -10.122 1.00 37.69 70 ALA A O 1
ATOM 572 N N . LEU A 1 71 ? 14.232 -2.469 -11.839 1.00 35.78 71 LEU A N 1
ATOM 573 C CA . LEU A 1 71 ? 15.646 -2.655 -12.135 1.00 35.78 71 LEU A CA 1
ATOM 574 C C . LEU A 1 71 ? 16.428 -1.762 -11.179 1.00 35.78 71 LEU A C 1
ATOM 576 O O . LEU A 1 71 ? 16.291 -0.537 -11.195 1.00 35.78 71 LEU A O 1
ATOM 580 N N . GLY A 1 72 ? 17.258 -2.373 -10.331 1.00 36.28 72 GLY A N 1
ATOM 581 C CA . GLY A 1 72 ? 18.260 -1.601 -9.615 1.00 36.28 72 GLY A CA 1
ATOM 582 C C . GLY A 1 72 ? 19.021 -0.754 -10.633 1.00 36.28 72 GLY A C 1
ATOM 583 O O . GLY A 1 72 ? 19.405 -1.260 -11.691 1.00 36.28 72 GLY A O 1
ATOM 584 N N . LYS A 1 73 ? 19.232 0.536 -10.331 1.00 41.31 73 LYS A N 1
ATOM 585 C CA . LYS A 1 73 ? 20.168 1.347 -11.118 1.00 41.31 73 LYS A CA 1
ATOM 586 C C . LYS A 1 73 ? 21.459 0.548 -11.283 1.00 41.31 73 LYS A C 1
ATOM 588 O O . LYS A 1 73 ? 21.832 -0.178 -10.355 1.00 41.31 73 LYS A O 1
ATOM 593 N N . PRO A 1 74 ? 22.163 0.676 -12.411 1.00 35.16 74 PRO A N 1
ATOM 594 C CA . PRO A 1 74 ? 23.483 0.121 -12.544 1.00 35.16 74 PRO A CA 1
ATOM 595 C C . PRO A 1 74 ? 24.324 0.782 -11.461 1.00 35.16 74 PRO A C 1
ATOM 597 O O . PRO A 1 74 ? 24.692 1.951 -11.555 1.00 35.16 74 PRO A O 1
ATOM 600 N N . HIS A 1 75 ? 24.540 0.059 -10.364 1.00 35.72 75 HIS A N 1
ATOM 601 C CA . HIS A 1 75 ? 25.486 0.474 -9.354 1.00 35.72 75 HIS A CA 1
ATOM 602 C C . HIS A 1 75 ? 26.847 0.233 -9.978 1.00 35.72 75 HIS A C 1
ATOM 604 O O . HIS A 1 75 ? 27.423 -0.848 -9.895 1.00 35.72 75 HIS A O 1
ATOM 610 N N . PHE A 1 76 ? 27.303 1.235 -10.708 1.00 40.53 76 PHE A N 1
ATOM 611 C CA . PHE A 1 76 ? 28.706 1.383 -10.969 1.00 40.53 76 PHE A CA 1
ATOM 612 C C . PHE A 1 76 ? 29.304 1.906 -9.663 1.00 40.53 76 PHE A C 1
ATOM 614 O O . PHE A 1 76 ? 28.980 3.016 -9.234 1.00 40.53 76 PHE A O 1
ATOM 621 N N . ASP A 1 77 ? 30.159 1.111 -9.022 1.00 34.03 77 ASP A N 1
ATOM 622 C CA . ASP A 1 77 ? 31.153 1.634 -8.083 1.00 34.03 77 ASP A CA 1
ATOM 623 C C . ASP A 1 77 ? 32.138 2.484 -8.907 1.00 34.03 77 ASP A C 1
ATOM 625 O O . ASP A 1 77 ? 33.245 2.075 -9.247 1.00 34.03 77 ASP A O 1
ATOM 629 N N . TYR A 1 78 ? 31.679 3.668 -9.326 1.00 37.69 78 TYR A N 1
ATOM 630 C CA . TYR A 1 78 ? 32.421 4.580 -10.200 1.00 37.69 78 TYR A CA 1
ATOM 631 C C . TYR A 1 78 ? 33.653 5.160 -9.498 1.00 37.69 78 TYR A C 1
ATOM 633 O O . TYR A 1 78 ? 34.537 5.692 -10.155 1.00 37.69 78 TYR A O 1
ATOM 641 N N . ARG A 1 79 ? 33.723 5.060 -8.162 1.00 34.09 79 ARG A N 1
ATOM 642 C CA . ARG A 1 79 ? 34.786 5.680 -7.363 1.00 34.09 79 ARG A CA 1
ATOM 643 C C . ARG A 1 79 ? 36.042 4.835 -7.187 1.00 34.09 79 ARG A C 1
ATOM 645 O O . ARG A 1 79 ? 37.051 5.401 -6.795 1.00 34.09 79 ARG A O 1
ATOM 652 N N . GLN A 1 80 ? 36.013 3.523 -7.432 1.00 33.56 80 GLN A N 1
ATOM 653 C CA . GLN A 1 80 ? 37.185 2.691 -7.119 1.00 33.56 80 GLN A CA 1
ATOM 654 C C . GLN A 1 80 ? 38.126 2.429 -8.300 1.00 33.56 80 GLN A C 1
ATOM 656 O O . GLN A 1 80 ? 39.296 2.174 -8.047 1.00 33.56 80 GLN A O 1
ATOM 661 N N . ASN A 1 81 ? 37.677 2.517 -9.562 1.00 32.72 81 ASN A N 1
ATOM 662 C CA . ASN A 1 81 ? 38.463 1.954 -10.676 1.00 32.72 81 ASN A CA 1
ATOM 663 C C . ASN A 1 81 ? 38.685 2.835 -11.916 1.00 32.72 81 ASN A C 1
ATOM 665 O O . ASN A 1 81 ? 39.333 2.368 -12.851 1.00 32.72 81 ASN A O 1
ATOM 669 N N . CYS A 1 82 ? 38.231 4.089 -11.957 1.00 35.16 82 CYS A N 1
ATOM 670 C CA . CYS A 1 82 ? 38.618 4.998 -13.040 1.00 35.16 82 CYS A CA 1
ATOM 671 C C . CYS A 1 82 ? 39.096 6.323 -12.460 1.00 35.16 82 CYS A C 1
ATOM 673 O O . CYS A 1 82 ? 38.372 6.976 -11.712 1.00 35.16 82 CYS A O 1
ATOM 675 N N . LYS A 1 83 ? 40.336 6.683 -12.804 1.00 34.66 83 LYS A N 1
ATOM 676 C CA . LYS A 1 83 ? 40.878 8.018 -12.574 1.00 34.66 83 LYS A CA 1
ATOM 677 C C . LYS A 1 83 ? 39.988 9.045 -13.273 1.00 34.66 83 LYS A C 1
ATOM 679 O O . LYS A 1 83 ? 39.427 8.771 -14.335 1.00 34.66 83 LYS A O 1
ATOM 684 N N . GLU A 1 84 ? 39.865 10.184 -12.614 1.00 40.75 84 GLU A N 1
ATOM 685 C CA . GLU A 1 84 ? 39.244 11.414 -13.089 1.00 40.75 84 GLU A CA 1
ATOM 686 C C . GLU A 1 84 ? 39.740 11.759 -14.516 1.00 40.75 84 GLU A C 1
ATOM 688 O O . GLU A 1 84 ? 40.882 11.464 -14.870 1.00 40.75 84 GLU A O 1
ATOM 693 N N . ASP A 1 85 ? 38.852 12.342 -15.329 1.00 40.78 85 ASP A N 1
ATOM 694 C CA . ASP A 1 85 ? 39.139 12.999 -16.621 1.00 40.78 85 ASP A CA 1
ATOM 695 C C . ASP A 1 85 ? 39.424 12.136 -17.872 1.00 40.78 85 ASP A C 1
ATOM 697 O O . ASP A 1 85 ? 40.311 12.430 -18.672 1.00 40.78 85 ASP A O 1
ATOM 701 N N . GLY A 1 86 ? 38.619 11.098 -18.123 1.00 45.94 86 GLY A N 1
ATOM 702 C CA . GLY A 1 86 ? 38.660 10.345 -19.385 1.00 45.94 86 GLY A CA 1
ATOM 703 C C . GLY A 1 86 ? 37.576 10.762 -20.383 1.00 45.94 86 GLY A C 1
ATOM 704 O O . GLY A 1 86 ? 36.432 10.333 -20.252 1.00 45.94 86 GLY A O 1
ATOM 705 N N . PHE A 1 87 ? 37.930 11.541 -21.408 1.00 49.56 87 PHE A N 1
ATOM 706 C CA . PHE A 1 87 ? 37.110 11.755 -22.610 1.00 49.56 87 PHE A CA 1
ATOM 707 C C . PHE A 1 87 ? 36.602 10.411 -23.169 1.00 49.56 87 PHE A C 1
ATOM 709 O O . PHE A 1 87 ? 37.397 9.496 -23.405 1.00 49.56 87 PHE A O 1
ATOM 716 N N . ILE A 1 88 ? 35.286 10.274 -23.371 1.00 56.72 88 ILE A N 1
ATOM 717 C CA . ILE A 1 88 ? 34.695 9.111 -24.045 1.00 56.72 88 ILE A CA 1
ATOM 718 C C . ILE A 1 88 ? 34.432 9.521 -25.491 1.00 56.72 88 ILE A C 1
ATOM 720 O O . ILE A 1 88 ? 33.552 10.351 -25.722 1.00 56.72 88 ILE A O 1
ATOM 724 N N . PRO A 1 89 ? 35.157 8.958 -26.465 1.00 56.94 89 PRO A N 1
ATOM 725 C CA . PRO A 1 89 ? 34.936 9.302 -27.858 1.00 56.94 89 PRO A CA 1
ATOM 726 C C . PRO A 1 89 ? 33.545 8.855 -28.302 1.00 56.94 89 PRO A C 1
ATOM 728 O O . PRO A 1 89 ? 33.066 7.776 -27.929 1.00 56.94 89 PRO A O 1
ATOM 731 N N . GLN A 1 90 ? 32.904 9.679 -29.131 1.00 61.50 90 GLN A N 1
ATOM 732 C CA . GLN A 1 90 ? 31.707 9.245 -29.832 1.00 61.50 90 GLN A CA 1
ATOM 733 C C . GLN A 1 90 ? 32.063 8.054 -30.733 1.00 61.50 90 GLN A C 1
ATOM 735 O O . GLN A 1 90 ? 33.100 8.079 -31.395 1.00 61.50 90 GLN A O 1
ATOM 740 N N . PRO A 1 91 ? 31.240 6.993 -30.770 1.00 63.38 91 PRO A N 1
ATOM 741 C CA . PRO A 1 91 ? 31.476 5.856 -31.651 1.00 63.38 91 PRO A CA 1
ATOM 742 C C . PRO A 1 91 ? 31.286 6.253 -33.126 1.00 63.38 91 PRO A C 1
ATOM 744 O O . PRO A 1 91 ? 30.195 6.110 -33.685 1.00 63.38 91 PRO A O 1
ATOM 747 N N . GLU A 1 92 ? 32.357 6.736 -33.759 1.00 57.00 92 GLU A N 1
ATOM 748 C CA . GLU A 1 92 ? 32.435 7.075 -35.184 1.00 57.00 92 GLU A CA 1
ATOM 749 C C . GLU A 1 92 ? 32.255 5.806 -36.035 1.00 57.00 92 GLU A C 1
ATOM 751 O O . GLU A 1 92 ? 33.186 5.058 -36.307 1.00 57.00 92 GLU A O 1
ATOM 756 N N . GLY A 1 93 ? 31.006 5.501 -36.399 1.00 62.62 93 GLY A N 1
ATOM 757 C CA . GLY A 1 93 ? 30.648 4.292 -37.155 1.00 62.62 93 GLY A CA 1
ATOM 758 C C . GLY A 1 93 ? 29.377 3.591 -36.677 1.00 62.62 93 GLY A C 1
ATOM 759 O O . GLY A 1 93 ? 28.871 2.708 -37.370 1.00 62.62 93 GLY A O 1
ATOM 760 N N . ILE A 1 94 ? 28.796 4.003 -35.543 1.00 68.62 94 ILE A N 1
ATOM 761 C CA . ILE A 1 94 ? 27.487 3.483 -35.115 1.00 68.62 94 ILE A CA 1
ATOM 762 C C . ILE A 1 94 ? 26.320 4.110 -35.893 1.00 68.62 94 ILE A C 1
ATOM 764 O O . ILE A 1 94 ? 25.210 3.581 -35.866 1.00 68.62 94 ILE A O 1
ATOM 768 N N . ASN A 1 95 ? 26.565 5.208 -36.616 1.00 71.44 95 ASN A N 1
ATOM 769 C CA . ASN A 1 95 ? 25.544 6.025 -37.274 1.00 71.44 95 ASN A CA 1
ATOM 770 C C . ASN A 1 95 ? 24.622 5.190 -38.172 1.00 71.44 95 ASN A C 1
ATOM 772 O O . ASN A 1 95 ? 23.404 5.284 -38.064 1.00 71.44 95 ASN A O 1
ATOM 776 N N . PHE A 1 96 ? 25.198 4.292 -38.979 1.00 72.88 96 PHE A N 1
ATOM 777 C CA . PHE A 1 96 ? 24.444 3.390 -39.853 1.00 72.88 96 PHE A CA 1
ATOM 778 C C . PHE A 1 96 ? 23.569 2.392 -39.073 1.00 72.88 96 PHE A C 1
ATOM 780 O O . PHE A 1 96 ? 22.454 2.071 -39.486 1.00 72.88 96 PHE A O 1
ATOM 787 N N . LEU A 1 97 ? 24.047 1.906 -37.924 1.00 74.69 97 LEU A N 1
ATOM 788 C CA . LEU A 1 97 ? 23.291 0.991 -37.065 1.00 74.69 97 LEU A CA 1
ATOM 789 C C . LEU A 1 97 ? 22.169 1.722 -36.317 1.00 74.69 97 LEU A C 1
ATOM 791 O O . LEU A 1 97 ? 21.067 1.190 -36.208 1.00 74.69 97 LEU A O 1
ATOM 795 N N . LEU A 1 98 ? 22.407 2.953 -35.864 1.00 74.69 98 LEU A N 1
ATOM 796 C CA . LEU A 1 98 ? 21.368 3.803 -35.278 1.00 74.69 98 LEU A CA 1
ATOM 797 C C . LEU A 1 98 ? 20.326 4.223 -36.315 1.00 74.69 98 LEU A C 1
ATOM 799 O O . LEU A 1 98 ? 19.139 4.234 -36.010 1.00 74.69 98 LEU A O 1
ATOM 803 N N . ASP A 1 99 ? 20.734 4.476 -37.557 1.00 75.06 99 ASP A N 1
ATOM 804 C CA . ASP A 1 99 ? 19.812 4.687 -38.670 1.00 75.06 99 ASP A CA 1
ATOM 805 C C . ASP A 1 99 ? 18.923 3.462 -38.906 1.00 75.06 99 ASP A C 1
ATOM 807 O O . ASP A 1 99 ? 17.722 3.612 -39.136 1.00 75.06 99 ASP A O 1
ATOM 811 N N . LYS A 1 100 ? 19.466 2.239 -38.821 1.00 78.75 100 LYS A N 1
ATOM 812 C CA . LYS A 1 100 ? 18.644 1.018 -38.866 1.00 78.75 100 LYS A CA 1
ATOM 813 C C . LYS A 1 100 ? 17.637 0.981 -37.713 1.00 78.75 100 LYS A C 1
ATOM 815 O O . LYS A 1 100 ? 16.471 0.702 -37.968 1.00 78.75 100 LYS A O 1
ATOM 820 N N . VAL A 1 101 ? 18.053 1.313 -36.489 1.00 78.38 101 VAL A N 1
ATOM 821 C CA . VAL A 1 101 ? 17.154 1.384 -35.323 1.00 78.38 101 VAL A CA 1
ATOM 822 C C . VAL A 1 101 ? 16.034 2.405 -35.558 1.00 78.38 101 VAL A C 1
ATOM 824 O O . VAL A 1 101 ? 14.865 2.069 -35.393 1.00 78.38 101 VAL A O 1
ATOM 827 N N . ILE A 1 102 ? 16.358 3.622 -36.007 1.00 74.44 102 ILE A N 1
ATOM 828 C CA . ILE A 1 102 ? 15.375 4.680 -36.299 1.00 74.44 102 ILE A CA 1
ATOM 829 C C . ILE A 1 102 ? 14.412 4.232 -37.404 1.00 74.44 102 ILE A C 1
ATOM 831 O O . ILE A 1 102 ? 13.201 4.393 -37.272 1.00 74.44 102 ILE A O 1
ATOM 835 N N . ASN A 1 103 ? 14.916 3.615 -38.473 1.00 76.00 103 ASN A N 1
ATOM 836 C CA . ASN A 1 103 ? 14.074 3.086 -39.545 1.00 76.00 103 ASN A CA 1
ATOM 837 C C . ASN A 1 103 ? 13.147 1.965 -39.055 1.00 76.00 103 ASN A C 1
ATOM 839 O O . ASN A 1 103 ? 11.979 1.939 -39.440 1.00 76.00 103 ASN A O 1
ATOM 843 N N . SER A 1 104 ? 13.633 1.063 -38.198 1.00 76.88 104 SER A N 1
ATOM 844 C CA . SER A 1 104 ? 12.796 0.047 -37.553 1.00 76.88 104 SER A CA 1
ATOM 845 C C . SER A 1 104 ? 11.736 0.681 -36.653 1.00 76.88 104 SER A C 1
ATOM 847 O O . SER A 1 104 ? 10.579 0.276 -36.714 1.00 76.88 104 SER A O 1
ATOM 849 N N . MET A 1 105 ? 12.085 1.713 -35.877 1.00 71.38 105 MET A N 1
ATOM 850 C CA . MET A 1 105 ? 11.132 2.456 -35.042 1.00 71.38 105 MET A CA 1
ATOM 851 C C . MET A 1 105 ? 10.030 3.122 -35.873 1.00 71.38 105 MET A C 1
ATOM 853 O O . MET A 1 105 ? 8.869 3.076 -35.484 1.00 71.38 105 MET A O 1
ATOM 857 N N . LEU A 1 106 ? 10.382 3.725 -37.013 1.00 68.25 106 LEU A N 1
ATOM 858 C CA . LEU A 1 106 ? 9.433 4.409 -37.899 1.00 68.25 106 LEU A CA 1
ATOM 859 C C . LEU A 1 106 ? 8.519 3.440 -38.658 1.00 68.25 106 LEU A C 1
ATOM 861 O O . LEU A 1 106 ? 7.392 3.795 -38.983 1.00 68.25 106 LEU A O 1
ATOM 865 N N . LYS A 1 107 ? 9.001 2.232 -38.969 1.00 70.50 107 LYS A N 1
ATOM 866 C CA . LYS A 1 107 ? 8.250 1.237 -39.748 1.00 70.50 107 LYS A CA 1
ATOM 867 C C . LYS A 1 107 ? 7.386 0.309 -38.903 1.00 70.50 107 LYS A C 1
ATOM 869 O O . LYS A 1 107 ? 6.494 -0.319 -39.462 1.00 70.50 107 LYS A O 1
ATOM 874 N N . ALA A 1 108 ? 7.688 0.129 -37.619 1.00 62.94 108 ALA A N 1
ATOM 875 C CA . ALA A 1 108 ? 7.140 -0.986 -36.857 1.00 62.94 108 ALA A CA 1
ATOM 876 C C . ALA A 1 108 ? 5.693 -0.736 -36.386 1.00 62.94 108 ALA A C 1
ATOM 878 O O . ALA A 1 108 ? 5.461 0.103 -35.514 1.00 62.94 108 ALA A O 1
ATOM 879 N N . PRO A 1 109 ? 4.707 -1.530 -36.849 1.00 62.50 109 PRO A N 1
ATOM 880 C CA . PRO A 1 109 ? 3.343 -1.467 -36.351 1.00 62.50 109 PRO A CA 1
ATOM 881 C C . PRO A 1 109 ? 3.217 -2.349 -35.100 1.00 62.50 109 PRO A C 1
ATOM 883 O O . PRO A 1 109 ? 2.422 -3.287 -35.069 1.00 62.50 109 PRO A O 1
ATOM 886 N N . TRP A 1 110 ? 4.016 -2.117 -34.050 1.00 73.88 110 TRP A N 1
ATOM 887 C CA . TRP A 1 110 ? 3.934 -2.964 -32.847 1.00 73.88 110 TRP A CA 1
ATOM 888 C C . TRP A 1 110 ? 2.579 -2.860 -32.141 1.00 73.88 110 TRP A C 1
ATOM 890 O O . TRP A 1 110 ? 2.249 -3.755 -31.374 1.00 73.88 110 TRP A O 1
ATOM 900 N N . MET A 1 111 ? 1.766 -1.840 -32.438 1.00 70.94 111 MET A N 1
ATOM 901 C CA . MET A 1 111 ? 0.359 -1.791 -32.025 1.00 70.94 111 MET A CA 1
ATOM 902 C C . MET A 1 111 ? -0.442 -2.975 -32.583 1.00 70.94 111 MET A C 1
ATOM 904 O O . MET A 1 111 ? -1.203 -3.590 -31.848 1.00 70.94 111 MET A O 1
ATOM 908 N N . TYR A 1 112 ? -0.189 -3.391 -33.827 1.00 77.94 112 TYR A N 1
ATOM 909 C CA . TYR A 1 112 ? -0.804 -4.597 -34.387 1.00 77.94 112 TYR A CA 1
ATOM 910 C C . TYR A 1 112 ? -0.355 -5.861 -33.638 1.00 77.94 112 TYR A C 1
ATOM 912 O O . TYR A 1 112 ? -1.167 -6.730 -33.328 1.00 77.94 112 TYR A O 1
ATOM 920 N N . LEU A 1 113 ? 0.939 -5.960 -33.301 1.00 77.62 113 LEU A N 1
ATOM 921 C CA . LEU A 1 113 ? 1.447 -7.057 -32.467 1.00 77.62 113 LEU A CA 1
ATOM 922 C C . LEU A 1 113 ? 0.821 -7.031 -31.069 1.00 77.62 113 LEU A C 1
ATOM 924 O O . LEU A 1 113 ? 0.480 -8.082 -30.536 1.00 77.62 113 LEU A O 1
ATOM 928 N N . TYR A 1 114 ? 0.651 -5.845 -30.495 1.00 82.12 114 TYR A N 1
ATOM 929 C CA . TYR A 1 114 ? 0.032 -5.641 -29.196 1.00 82.12 114 TYR A CA 1
ATOM 930 C C . TYR A 1 114 ? -1.441 -6.068 -29.200 1.00 82.12 114 TYR A C 1
ATOM 932 O O . TYR A 1 114 ? -1.858 -6.781 -28.292 1.00 82.12 114 TYR A O 1
ATOM 940 N N . ASP A 1 115 ? -2.218 -5.705 -30.222 1.00 82.31 115 ASP A N 1
ATOM 941 C CA . ASP A 1 115 ? -3.618 -6.128 -30.387 1.00 82.31 115 ASP A CA 1
ATOM 942 C C . ASP A 1 115 ? -3.761 -7.624 -30.644 1.00 82.31 115 ASP A C 1
ATOM 944 O O . ASP A 1 115 ? -4.673 -8.260 -30.115 1.00 82.31 115 ASP A O 1
ATOM 948 N N . ARG A 1 116 ? -2.829 -8.213 -31.395 1.00 83.75 116 ARG A N 1
ATOM 949 C CA . ARG A 1 116 ? -2.848 -9.645 -31.694 1.00 83.75 116 ARG A CA 1
ATOM 950 C C . ARG A 1 116 ? -2.429 -10.511 -30.506 1.00 83.75 116 ARG A C 1
ATOM 952 O O . ARG A 1 116 ? -3.011 -11.570 -30.298 1.00 83.75 116 ARG A O 1
ATOM 959 N N . LEU A 1 117 ? -1.394 -10.109 -29.766 1.00 82.44 117 LEU A N 1
ATOM 960 C CA . LEU A 1 117 ? -0.834 -10.901 -28.662 1.00 82.44 117 LEU A CA 1
ATOM 961 C C . LEU A 1 117 ? -1.563 -10.659 -27.341 1.00 82.44 117 LEU A C 1
ATOM 963 O O . LEU A 1 117 ? -1.718 -11.587 -26.549 1.00 82.44 117 LEU A O 1
ATOM 967 N N . CYS A 1 118 ? -2.011 -9.429 -27.109 1.00 78.88 118 CYS A N 1
ATOM 968 C CA . CYS A 1 118 ? -2.683 -9.005 -25.889 1.00 78.88 118 CYS A CA 1
ATOM 969 C C . CYS A 1 118 ? -4.097 -8.524 -26.231 1.00 78.88 118 CYS A C 1
ATOM 971 O O . CYS A 1 118 ? -4.411 -7.361 -26.015 1.00 78.88 118 CYS A O 1
ATOM 973 N N . SER A 1 119 ? -4.937 -9.385 -26.812 1.00 69.50 119 SER A N 1
ATOM 974 C CA . SER A 1 119 ? -6.295 -9.006 -27.227 1.00 69.50 119 SER A CA 1
ATOM 975 C C . SER A 1 119 ? -7.119 -8.420 -26.075 1.00 69.50 119 SER A C 1
ATOM 977 O O . SER A 1 119 ? -7.039 -8.903 -24.945 1.00 69.50 119 SER A O 1
ATOM 979 N N . GLN A 1 120 ? -7.957 -7.422 -26.372 1.00 65.50 120 GLN A N 1
ATOM 980 C CA . GLN A 1 120 ? -8.958 -6.909 -25.433 1.00 65.50 120 GLN A CA 1
ATOM 981 C C . GLN A 1 120 ? -9.952 -8.015 -25.069 1.00 65.50 120 GLN A C 1
ATOM 983 O O . GLN A 1 120 ? -10.847 -8.366 -25.833 1.00 65.50 120 GLN A O 1
ATOM 988 N N . THR A 1 121 ? -9.796 -8.563 -23.874 1.00 64.62 121 THR A N 1
ATOM 989 C CA . THR A 1 121 ? -10.838 -9.331 -23.199 1.00 64.62 121 THR A CA 1
ATOM 990 C C . THR A 1 121 ? -11.811 -8.358 -22.538 1.00 64.62 121 THR A C 1
ATOM 992 O O . THR A 1 121 ? -11.353 -7.511 -21.765 1.00 64.62 121 THR A O 1
ATOM 995 N N . PRO A 1 122 ? -13.129 -8.469 -22.791 1.00 65.50 122 PRO A N 1
ATOM 996 C CA . PRO A 1 122 ? -14.125 -7.647 -22.116 1.00 65.50 122 PRO A CA 1
ATOM 997 C C . PRO A 1 122 ? -13.946 -7.710 -20.599 1.00 65.50 122 PRO A C 1
ATOM 999 O O . PRO A 1 122 ? -13.635 -8.774 -20.054 1.00 65.50 122 PRO A O 1
ATOM 1002 N N . ILE A 1 123 ? -14.158 -6.585 -19.918 1.00 67.31 123 ILE A N 1
ATOM 1003 C CA . ILE A 1 123 ? -14.154 -6.551 -18.456 1.00 67.31 123 ILE A CA 1
ATOM 1004 C C . ILE A 1 123 ? -15.361 -7.349 -17.969 1.00 67.31 123 ILE A C 1
ATOM 1006 O O . ILE A 1 123 ? -16.506 -6.917 -18.097 1.00 67.31 123 ILE A O 1
ATOM 1010 N N . ARG A 1 124 ? -15.099 -8.546 -17.450 1.00 62.91 124 ARG A N 1
ATOM 1011 C CA . ARG A 1 124 ? -16.108 -9.415 -16.837 1.00 62.91 124 ARG A CA 1
ATOM 1012 C C . ARG A 1 124 ? -16.254 -9.091 -15.350 1.00 62.91 124 ARG A C 1
ATOM 1014 O O . ARG A 1 124 ? -15.561 -8.229 -14.813 1.00 62.91 124 ARG A O 1
ATOM 1021 N N . SER A 1 125 ? -17.150 -9.802 -14.668 1.00 59.97 125 SER A N 1
ATOM 1022 C CA . SER A 1 125 ? -17.355 -9.677 -13.218 1.00 59.97 125 SER A CA 1
ATOM 1023 C C . SER A 1 125 ? -16.065 -9.885 -12.408 1.00 59.97 125 SER A C 1
ATOM 1025 O O . SER A 1 125 ? -15.906 -9.256 -11.360 1.00 59.97 125 SER A O 1
ATOM 1027 N N . ASN A 1 126 ? -15.124 -10.703 -12.902 1.00 73.75 126 ASN A N 1
ATOM 1028 C CA . ASN A 1 126 ? -13.791 -10.873 -12.330 1.00 73.75 126 ASN A CA 1
ATOM 1029 C C . ASN A 1 126 ? -12.710 -10.158 -13.173 1.00 73.75 126 ASN A C 1
ATOM 1031 O O . ASN A 1 126 ? -12.364 -10.639 -14.254 1.00 73.75 126 ASN A O 1
ATOM 1035 N N . PRO A 1 127 ? -12.104 -9.067 -12.665 1.00 78.44 127 PRO A N 1
ATOM 1036 C CA . PRO A 1 127 ? -11.015 -8.351 -13.325 1.00 78.44 127 PRO A CA 1
ATOM 1037 C C . PRO A 1 127 ? -9.827 -9.202 -13.759 1.00 78.44 127 PRO A C 1
ATOM 1039 O O . PRO A 1 127 ? -9.140 -8.857 -14.710 1.00 78.44 127 PRO A O 1
ATOM 1042 N N . ILE A 1 128 ? -9.551 -10.297 -13.052 1.00 81.25 128 ILE A N 1
ATOM 1043 C CA . ILE A 1 128 ? -8.362 -11.121 -13.294 1.00 81.25 128 ILE A CA 1
ATOM 1044 C C . ILE A 1 128 ? -8.443 -11.818 -14.652 1.00 81.25 128 ILE A C 1
ATOM 1046 O O . ILE A 1 128 ? -7.420 -12.038 -15.295 1.00 81.25 128 ILE A O 1
ATOM 1050 N N . GLU A 1 129 ? -9.652 -12.106 -15.130 1.00 80.94 129 GLU A N 1
ATOM 1051 C CA . GLU A 1 129 ? -9.859 -12.693 -16.456 1.00 80.94 129 GLU A CA 1
ATOM 1052 C C . GLU A 1 129 ? -9.446 -11.742 -17.584 1.00 80.94 129 GLU A C 1
ATOM 1054 O O . GLU A 1 129 ? -9.144 -12.194 -18.684 1.00 80.94 129 GLU A O 1
ATOM 1059 N N . SER A 1 130 ? -9.393 -10.435 -17.313 1.00 83.19 130 SER A N 1
ATOM 1060 C CA . SER A 1 130 ? -8.996 -9.412 -18.283 1.00 83.19 130 SER A CA 1
ATOM 1061 C C . SER A 1 130 ? -7.489 -9.117 -18.276 1.00 83.19 130 SER A C 1
ATOM 1063 O O . SER A 1 130 ? -7.052 -8.097 -18.815 1.00 83.19 130 SER A O 1
ATOM 1065 N N . THR A 1 131 ? -6.692 -9.968 -17.625 1.00 86.88 131 THR A N 1
ATOM 1066 C CA . THR A 1 131 ? -5.242 -9.788 -17.494 1.00 86.88 131 THR A CA 1
ATOM 1067 C C . THR A 1 131 ? -4.483 -10.369 -18.680 1.00 86.88 131 THR A C 1
ATOM 1069 O O . THR A 1 131 ? -4.851 -11.387 -19.262 1.00 86.88 131 THR A O 1
ATOM 1072 N N . CYS A 1 132 ? -3.368 -9.729 -19.017 1.00 88.31 132 CYS A N 1
ATOM 1073 C CA . CYS A 1 132 ? -2.370 -10.281 -19.915 1.00 88.31 132 CYS A CA 1
ATOM 1074 C C . CYS A 1 132 ? -1.504 -11.275 -19.135 1.00 88.31 132 CYS A C 1
ATOM 1076 O O . CYS A 1 132 ? -0.908 -10.931 -18.112 1.00 88.31 132 CYS A O 1
ATOM 1078 N N . SER A 1 133 ? -1.384 -12.499 -19.645 1.00 89.56 133 SER A N 1
ATOM 1079 C CA . SER A 1 133 ? -0.450 -13.480 -19.091 1.00 89.56 133 SER A CA 1
ATOM 1080 C C . SER A 1 133 ? 1.001 -13.008 -19.230 1.00 89.56 133 SER A C 1
ATOM 1082 O O . SER A 1 133 ? 1.359 -12.307 -20.181 1.00 89.56 133 SER A O 1
ATOM 1084 N N . HIS A 1 134 ? 1.870 -13.462 -18.323 1.00 88.88 134 HIS A N 1
ATOM 1085 C CA . HIS A 1 134 ? 3.305 -13.168 -18.385 1.00 88.88 134 HIS A CA 1
ATOM 1086 C C . HIS A 1 134 ? 3.903 -13.586 -19.738 1.00 88.88 134 HIS A C 1
ATOM 1088 O O . HIS A 1 134 ? 4.669 -12.829 -20.325 1.00 88.88 134 HIS A O 1
ATOM 1094 N N . ALA A 1 135 ? 3.491 -14.736 -20.284 1.00 91.19 135 ALA A N 1
ATOM 1095 C CA . ALA A 1 135 ? 3.946 -15.221 -21.586 1.00 91.19 135 ALA A CA 1
ATOM 1096 C C . ALA A 1 135 ? 3.597 -14.259 -22.736 1.00 91.19 135 ALA A C 1
ATOM 1098 O O . ALA A 1 135 ? 4.447 -13.997 -23.586 1.00 91.19 135 ALA A O 1
ATOM 1099 N N . GLN A 1 136 ? 2.386 -13.688 -22.749 1.00 92.06 136 GLN A N 1
ATOM 1100 C CA . GLN A 1 136 ? 1.989 -12.697 -23.758 1.00 92.06 136 GLN A CA 1
ATOM 1101 C C . GLN A 1 136 ? 2.833 -11.424 -23.657 1.00 92.06 136 GLN A C 1
ATOM 1103 O O . GLN A 1 136 ? 3.297 -10.916 -24.677 1.00 92.06 136 GLN A O 1
ATOM 1108 N N . VAL A 1 137 ? 3.071 -10.936 -22.435 1.00 91.06 137 VAL A N 1
ATOM 1109 C CA . VAL A 1 137 ? 3.900 -9.744 -22.192 1.00 91.06 137 VAL A CA 1
ATOM 1110 C C . VAL A 1 137 ? 5.347 -9.998 -22.619 1.00 91.06 137 VAL A C 1
ATOM 1112 O O . VAL A 1 137 ? 5.921 -9.189 -23.346 1.00 91.06 137 VAL A O 1
ATOM 1115 N N . ILE A 1 138 ? 5.921 -11.143 -22.235 1.00 91.75 138 ILE A N 1
ATOM 1116 C CA . ILE A 1 138 ? 7.276 -11.559 -22.621 1.00 91.75 138 ILE A CA 1
ATOM 1117 C C . ILE A 1 138 ? 7.393 -11.636 -24.143 1.00 91.75 138 ILE A C 1
ATOM 1119 O O . ILE A 1 138 ? 8.319 -11.061 -24.713 1.00 91.75 138 ILE A O 1
ATOM 1123 N N . LEU A 1 139 ? 6.456 -12.314 -24.810 1.00 92.69 139 LEU A N 1
ATOM 1124 C CA . LEU A 1 139 ? 6.474 -12.478 -26.261 1.00 92.69 139 LEU A CA 1
ATOM 1125 C C . LEU A 1 139 ? 6.354 -11.131 -26.980 1.00 92.69 139 LEU A C 1
ATOM 1127 O O . LEU A 1 139 ? 7.111 -10.870 -27.914 1.00 92.69 139 LEU A O 1
ATOM 1131 N N . PHE A 1 140 ? 5.455 -10.255 -26.523 1.00 91.38 140 PHE A N 1
ATOM 1132 C CA . PHE A 1 140 ? 5.321 -8.900 -27.053 1.00 91.38 140 PHE A CA 1
ATOM 1133 C C . PHE A 1 140 ? 6.635 -8.121 -26.926 1.00 91.38 140 PHE A C 1
ATOM 1135 O O . PHE A 1 140 ? 7.175 -7.659 -27.931 1.00 91.38 140 PHE A O 1
ATOM 1142 N N . VAL A 1 141 ? 7.191 -8.028 -25.716 1.00 90.19 141 VAL A N 1
ATOM 1143 C CA . VAL A 1 141 ? 8.413 -7.258 -25.455 1.00 90.19 141 VAL A CA 1
ATOM 1144 C C . VAL A 1 141 ? 9.603 -7.817 -26.240 1.00 90.19 141 VAL A C 1
ATOM 1146 O O . VAL A 1 141 ? 10.304 -7.050 -26.903 1.00 90.19 141 VAL A O 1
ATOM 1149 N N . LYS A 1 142 ? 9.824 -9.139 -26.212 1.00 92.25 142 LYS A N 1
ATOM 1150 C CA . LYS A 1 142 ? 10.930 -9.785 -26.937 1.00 92.25 142 LYS A CA 1
ATOM 1151 C C . LYS A 1 142 ? 10.828 -9.552 -28.444 1.00 92.25 142 LYS A C 1
ATOM 1153 O O . LYS A 1 142 ? 11.847 -9.264 -29.073 1.00 92.25 142 LYS A O 1
ATOM 1158 N N . ASN A 1 143 ? 9.625 -9.625 -29.017 1.00 90.06 143 ASN A N 1
ATOM 1159 C CA . ASN A 1 143 ? 9.408 -9.379 -30.445 1.00 90.06 143 ASN A CA 1
ATOM 1160 C C . ASN A 1 143 ? 9.668 -7.918 -30.818 1.00 90.06 143 ASN A C 1
ATOM 1162 O O . ASN A 1 143 ? 10.348 -7.659 -31.809 1.00 90.06 143 ASN A O 1
ATOM 1166 N N . VAL A 1 144 ? 9.185 -6.966 -30.013 1.00 87.62 144 VAL A N 1
ATOM 1167 C CA . VAL A 1 144 ? 9.415 -5.536 -30.260 1.00 87.62 144 VAL A CA 1
ATOM 1168 C C . VAL A 1 144 ? 10.904 -5.208 -30.169 1.00 87.62 144 VAL A C 1
ATOM 1170 O O . VAL A 1 144 ? 11.459 -4.635 -31.101 1.00 87.62 144 VAL A O 1
ATOM 1173 N N . ILE A 1 145 ? 11.588 -5.632 -29.105 1.00 88.88 145 ILE A N 1
ATOM 1174 C CA . ILE A 1 145 ? 13.024 -5.364 -28.935 1.00 88.88 145 ILE A CA 1
ATOM 1175 C C . ILE A 1 145 ? 13.854 -6.043 -30.036 1.00 88.88 145 ILE A C 1
ATOM 1177 O O . ILE A 1 145 ? 14.774 -5.426 -30.569 1.00 88.88 145 ILE A O 1
ATOM 1181 N N . SER A 1 146 ? 13.509 -7.275 -30.431 1.00 89.56 146 SER A N 1
ATOM 1182 C CA . SER A 1 146 ? 14.197 -7.984 -31.522 1.00 89.56 146 SER A CA 1
ATOM 1183 C C . SER A 1 146 ? 13.999 -7.327 -32.888 1.00 89.56 146 SER A C 1
ATOM 1185 O O . SER A 1 146 ? 14.899 -7.391 -33.716 1.00 89.56 146 SER A O 1
ATOM 1187 N N . ALA A 1 147 ? 12.842 -6.708 -33.135 1.00 85.88 147 ALA A N 1
ATOM 1188 C CA . ALA A 1 147 ? 12.577 -5.980 -34.376 1.00 85.88 147 ALA A CA 1
ATOM 1189 C C . ALA A 1 147 ? 13.259 -4.600 -34.405 1.00 85.88 147 ALA A C 1
ATOM 1191 O O . ALA A 1 147 ? 13.626 -4.103 -35.471 1.00 85.88 147 ALA A O 1
ATOM 1192 N N . LEU A 1 148 ? 13.422 -3.974 -33.236 1.00 84.50 148 LEU A N 1
ATOM 1193 C CA . LEU A 1 148 ? 14.011 -2.643 -33.103 1.00 84.50 148 LEU A CA 1
ATOM 1194 C C . LEU A 1 148 ? 15.537 -2.645 -33.171 1.00 84.50 148 LEU A C 1
ATOM 1196 O O . LEU A 1 148 ?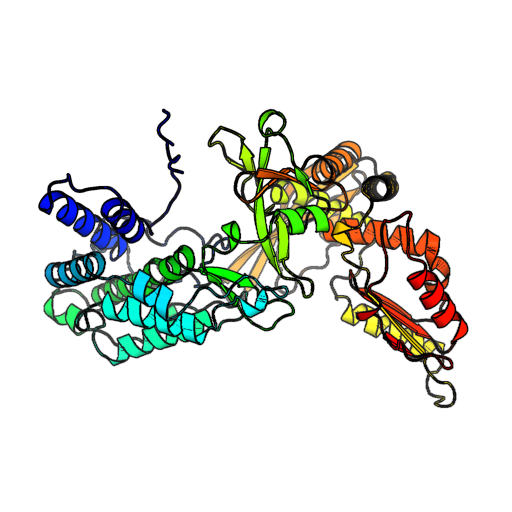 16.107 -1.713 -33.732 1.00 84.50 148 LEU A O 1
ATOM 1200 N N . ILE A 1 149 ? 16.194 -3.647 -32.583 1.00 86.12 149 ILE A N 1
ATOM 1201 C CA . ILE A 1 149 ? 17.652 -3.671 -32.430 1.00 86.12 149 ILE A CA 1
ATOM 1202 C C . ILE A 1 149 ? 18.272 -4.630 -33.457 1.00 86.12 149 ILE A C 1
ATOM 1204 O O . ILE A 1 149 ? 18.094 -5.845 -33.321 1.00 86.12 149 ILE A O 1
ATOM 1208 N N . PRO A 1 150 ? 19.036 -4.112 -34.440 1.00 85.56 150 PRO A N 1
ATOM 1209 C CA . PRO A 1 150 ? 19.758 -4.922 -35.416 1.00 85.56 150 PRO A CA 1
ATOM 1210 C C . PRO A 1 150 ? 20.659 -5.977 -34.766 1.00 85.56 150 PRO A C 1
ATOM 1212 O O . PRO A 1 150 ? 21.266 -5.727 -33.720 1.00 85.56 150 PRO A O 1
ATOM 1215 N N . ASP A 1 151 ? 20.784 -7.142 -35.409 1.00 84.88 151 ASP A N 1
ATOM 1216 C CA . ASP A 1 151 ? 21.555 -8.276 -34.886 1.00 84.88 151 ASP A CA 1
ATOM 1217 C C . ASP A 1 151 ? 23.030 -7.917 -34.609 1.00 84.88 151 ASP A C 1
ATOM 1219 O O . ASP A 1 151 ? 23.650 -8.440 -33.678 1.00 84.88 151 ASP A O 1
ATOM 1223 N N . GLU A 1 152 ? 23.570 -6.948 -35.351 1.00 82.88 152 GLU A N 1
ATOM 1224 C CA . GLU A 1 152 ? 24.936 -6.450 -35.218 1.00 82.88 152 GLU A CA 1
ATOM 1225 C C . GLU A 1 152 ? 25.184 -5.717 -33.884 1.00 82.88 152 GLU A C 1
ATOM 1227 O O . GLU A 1 152 ? 26.270 -5.840 -33.311 1.00 82.88 152 GLU A O 1
ATOM 1232 N N . LEU A 1 153 ? 24.183 -5.005 -33.341 1.00 82.50 153 LEU A N 1
ATOM 1233 C CA . LEU A 1 153 ? 24.327 -4.208 -32.109 1.00 82.50 153 LEU A CA 1
ATOM 1234 C C . LEU A 1 153 ? 24.387 -5.057 -30.835 1.00 82.50 153 LEU A C 1
ATOM 1236 O O . LEU A 1 153 ? 24.936 -4.619 -29.823 1.00 82.50 153 LEU A O 1
ATOM 1240 N N . TRP A 1 154 ? 23.896 -6.295 -30.870 1.00 84.00 154 TRP A N 1
ATOM 1241 C CA . TRP A 1 154 ? 23.988 -7.199 -29.720 1.00 84.00 154 TRP A CA 1
ATOM 1242 C C . TRP A 1 154 ? 25.423 -7.650 -29.441 1.00 84.00 154 TRP A C 1
ATOM 1244 O O . TRP A 1 154 ? 25.730 -8.105 -28.341 1.00 84.00 154 TRP A O 1
ATOM 1254 N N . GLY A 1 155 ? 26.320 -7.559 -30.429 1.00 78.50 155 GLY A N 1
ATOM 1255 C CA . GLY A 1 155 ? 27.681 -8.079 -30.306 1.00 78.50 155 GLY A CA 1
ATOM 1256 C C . GLY A 1 155 ? 27.753 -9.613 -30.275 1.00 78.50 155 GLY A C 1
ATOM 1257 O O . GLY A 1 155 ? 28.767 -10.157 -29.842 1.00 78.50 155 GLY A O 1
ATOM 1258 N N . GLY A 1 156 ? 26.694 -10.296 -30.729 1.00 84.81 156 GLY A N 1
ATOM 1259 C CA . GLY A 1 156 ? 26.598 -11.752 -30.864 1.00 84.81 156 GLY A CA 1
ATOM 1260 C C . GLY A 1 156 ? 25.285 -12.337 -30.325 1.00 84.81 156 GLY A C 1
ATOM 1261 O O . GLY A 1 156 ? 24.649 -11.773 -29.434 1.00 84.81 156 GLY A O 1
ATOM 1262 N N . MET A 1 157 ? 24.908 -13.522 -30.824 1.00 88.38 157 MET A N 1
ATOM 1263 C CA . MET A 1 157 ? 23.670 -14.216 -30.427 1.00 88.38 157 MET A CA 1
ATOM 1264 C C . MET A 1 157 ? 23.634 -14.575 -28.932 1.00 88.38 157 MET A C 1
ATOM 1266 O O . MET A 1 157 ? 22.575 -14.544 -28.305 1.00 88.38 157 MET A O 1
ATOM 1270 N N . HIS A 1 158 ? 24.799 -14.854 -28.334 1.00 90.50 158 HIS A N 1
ATOM 1271 C CA . HIS A 1 158 ? 24.936 -15.088 -26.890 1.00 90.50 158 HIS A CA 1
ATOM 1272 C C . HIS A 1 158 ? 24.400 -13.903 -26.076 1.00 90.50 158 HIS A C 1
ATOM 1274 O O . HIS A 1 158 ? 23.577 -14.088 -25.187 1.00 90.50 158 HIS A O 1
ATOM 1280 N N . ASN A 1 159 ? 24.815 -12.677 -26.407 1.00 89.69 159 ASN A N 1
ATOM 1281 C CA . ASN A 1 159 ? 24.390 -11.480 -25.680 1.00 89.69 159 ASN A CA 1
ATOM 1282 C C . ASN A 1 159 ? 22.901 -11.205 -25.862 1.00 89.69 159 ASN A C 1
ATOM 1284 O O . ASN A 1 159 ? 22.218 -10.916 -24.884 1.00 89.69 159 ASN A O 1
ATOM 1288 N N . LYS A 1 160 ? 22.391 -11.350 -27.094 1.00 91.62 160 LYS A N 1
ATOM 1289 C CA . LYS A 1 160 ? 20.954 -11.252 -27.377 1.00 91.62 160 LYS A CA 1
ATOM 1290 C C . LYS A 1 160 ? 20.167 -12.212 -26.485 1.00 91.62 160 LYS A C 1
ATOM 1292 O O . LYS A 1 160 ? 19.221 -11.794 -25.830 1.00 91.62 160 LYS A O 1
ATOM 1297 N N . THR A 1 161 ? 20.608 -13.466 -26.393 1.00 93.69 161 THR A N 1
ATOM 1298 C CA . THR A 1 161 ? 19.973 -14.497 -25.557 1.00 93.69 161 THR A CA 1
ATOM 1299 C C . THR A 1 161 ? 19.974 -14.101 -24.080 1.00 93.69 161 THR A C 1
ATOM 1301 O O . THR A 1 161 ? 18.909 -14.058 -23.472 1.00 93.69 161 THR A O 1
ATOM 1304 N N . VAL A 1 162 ? 21.125 -13.692 -23.533 1.00 92.38 162 VAL A N 1
ATOM 1305 C CA . VAL A 1 162 ? 21.242 -13.243 -22.132 1.00 92.38 162 VAL A CA 1
ATOM 1306 C C . VAL A 1 162 ? 20.290 -12.083 -21.822 1.00 92.38 162 VAL A C 1
ATOM 1308 O O . VAL A 1 162 ? 19.651 -12.076 -20.770 1.00 92.38 162 VAL A O 1
ATOM 1311 N N . ILE A 1 163 ? 20.164 -11.100 -22.719 1.00 91.56 163 ILE A N 1
ATOM 1312 C CA . ILE A 1 163 ? 19.257 -9.961 -22.514 1.00 91.56 163 ILE A CA 1
ATOM 1313 C C . ILE A 1 163 ? 17.789 -10.381 -22.604 1.00 91.56 163 ILE A C 1
ATOM 1315 O O . ILE A 1 163 ? 16.992 -9.973 -21.761 1.00 91.56 163 ILE A O 1
ATOM 1319 N N . MET A 1 164 ? 17.426 -11.232 -23.564 1.00 94.19 164 MET A N 1
ATOM 1320 C CA . MET A 1 164 ? 16.056 -11.741 -23.685 1.00 94.19 164 MET A CA 1
ATOM 1321 C C . MET A 1 164 ? 15.654 -12.591 -22.469 1.00 94.19 164 MET A C 1
ATOM 1323 O O . MET A 1 164 ? 14.538 -12.450 -21.973 1.00 94.19 164 MET A O 1
ATOM 1327 N N . GLU A 1 165 ? 16.554 -13.428 -21.950 1.00 93.06 165 GLU A N 1
ATOM 1328 C CA . GLU A 1 165 ? 16.354 -14.173 -20.697 1.00 93.06 165 GLU A CA 1
ATOM 1329 C C . GLU A 1 165 ? 16.237 -13.236 -19.490 1.00 93.06 165 GLU A C 1
ATOM 1331 O O . GLU A 1 165 ? 15.402 -13.452 -18.618 1.00 93.06 165 GLU A O 1
ATOM 1336 N N . THR A 1 166 ? 17.031 -12.162 -19.448 1.00 89.19 166 THR A N 1
ATOM 1337 C CA . THR A 1 166 ? 16.958 -11.151 -18.380 1.00 89.19 166 THR A CA 1
ATOM 1338 C C . THR A 1 166 ? 15.603 -10.440 -18.374 1.00 89.19 166 THR A C 1
ATOM 1340 O O . THR A 1 166 ? 15.027 -10.231 -17.309 1.00 89.19 166 THR A O 1
ATOM 1343 N N . ILE A 1 167 ? 15.068 -10.092 -19.549 1.00 89.81 167 ILE A N 1
ATOM 1344 C CA . ILE A 1 167 ? 13.730 -9.495 -19.696 1.00 89.81 167 ILE A CA 1
ATOM 1345 C C . ILE A 1 167 ? 12.648 -10.455 -19.192 1.00 89.81 167 ILE A C 1
ATOM 1347 O O . ILE A 1 167 ? 11.744 -10.048 -18.467 1.00 89.81 167 ILE A O 1
ATOM 1351 N N . GLU A 1 168 ? 12.746 -11.732 -19.561 1.00 90.31 168 GLU A N 1
ATOM 1352 C CA . GLU A 1 168 ? 11.819 -12.768 -19.101 1.00 90.31 168 GLU A CA 1
ATOM 1353 C C . GLU A 1 168 ? 11.867 -12.949 -17.585 1.00 90.31 168 GLU A C 1
ATOM 1355 O O . GLU A 1 168 ? 10.821 -12.922 -16.936 1.00 90.31 168 GLU A O 1
ATOM 1360 N N . GLN A 1 169 ? 13.072 -13.038 -17.018 1.00 86.56 169 GLN A N 1
ATOM 1361 C CA . GLN A 1 169 ? 13.267 -13.084 -15.573 1.00 86.56 169 GLN A CA 1
ATOM 1362 C C . GLN A 1 169 ? 12.634 -11.869 -14.910 1.00 86.56 169 GLN A C 1
ATOM 1364 O O . GLN A 1 169 ? 11.871 -12.045 -13.969 1.00 86.56 169 GLN A O 1
ATOM 1369 N N . PHE A 1 170 ? 12.887 -10.662 -15.429 1.00 84.19 170 PHE A N 1
ATOM 1370 C CA . PHE A 1 170 ? 12.361 -9.423 -14.868 1.00 84.19 170 PHE A CA 1
ATOM 1371 C C . PHE A 1 170 ? 10.833 -9.387 -14.813 1.00 84.19 170 PHE A C 1
ATOM 1373 O O . PHE A 1 170 ? 10.269 -9.009 -13.790 1.00 84.19 170 PHE A O 1
ATOM 1380 N N . ILE A 1 171 ? 10.163 -9.788 -15.897 1.00 85.19 171 ILE A N 1
ATOM 1381 C CA . ILE A 1 171 ? 8.695 -9.811 -15.962 1.00 85.19 171 ILE A CA 1
ATOM 1382 C C . ILE A 1 171 ? 8.120 -10.792 -14.929 1.00 85.19 171 ILE A C 1
ATOM 1384 O O . ILE A 1 171 ? 7.069 -10.516 -14.360 1.00 85.19 171 ILE A O 1
ATOM 1388 N N . GLY A 1 172 ? 8.815 -11.902 -14.660 1.00 80.56 172 GLY A N 1
ATOM 1389 C CA . GLY A 1 172 ? 8.412 -12.911 -13.676 1.00 80.56 172 GLY A CA 1
ATOM 1390 C C . GLY A 1 172 ? 8.804 -12.622 -12.223 1.00 80.56 172 GLY A C 1
ATOM 1391 O O . GLY A 1 172 ? 8.525 -13.451 -11.358 1.00 80.56 172 GLY A O 1
ATOM 1392 N N . LEU A 1 173 ? 9.465 -11.499 -11.920 1.00 78.12 173 LEU A N 1
ATOM 1393 C CA . LEU A 1 173 ? 9.912 -11.219 -10.555 1.00 78.12 173 LEU A CA 1
ATOM 1394 C C . LEU A 1 173 ? 8.759 -10.911 -9.602 1.00 78.12 173 LEU A C 1
ATOM 1396 O O . LEU A 1 173 ? 7.810 -10.192 -9.921 1.00 78.12 173 LEU A O 1
ATOM 1400 N N . SER A 1 174 ? 8.928 -11.384 -8.368 1.00 69.25 174 SER A N 1
ATOM 1401 C CA . SER A 1 174 ? 8.126 -10.969 -7.221 1.00 69.25 174 SER A CA 1
ATOM 1402 C C . SER A 1 174 ? 8.310 -9.481 -6.923 1.00 69.25 174 SER A C 1
ATOM 1404 O O . SER A 1 174 ? 9.420 -8.950 -7.028 1.00 69.25 174 SER A O 1
ATOM 1406 N N . ASP A 1 175 ? 7.232 -8.830 -6.488 1.00 66.69 175 ASP A N 1
ATOM 1407 C CA . ASP A 1 175 ? 7.242 -7.429 -6.064 1.00 66.69 175 ASP A CA 1
ATOM 1408 C C . ASP A 1 175 ? 8.351 -7.167 -5.024 1.00 66.69 175 ASP A C 1
ATOM 1410 O O . ASP A 1 175 ? 8.603 -7.981 -4.135 1.00 66.69 175 ASP A O 1
ATOM 1414 N N . GLY A 1 176 ? 9.064 -6.051 -5.174 1.00 61.75 176 GLY A N 1
ATOM 1415 C CA . GLY A 1 176 ? 10.213 -5.688 -4.337 1.00 61.75 176 GLY A CA 1
ATOM 1416 C C . GLY A 1 176 ? 11.541 -6.398 -4.650 1.00 61.75 176 GLY A C 1
ATOM 1417 O O . GLY A 1 176 ? 12.574 -5.983 -4.114 1.00 61.75 176 GLY A O 1
ATOM 1418 N N . THR A 1 177 ? 11.563 -7.405 -5.532 1.00 67.50 177 THR A N 1
ATOM 1419 C CA . THR A 1 177 ? 12.812 -8.060 -5.963 1.00 67.50 177 THR A CA 1
ATOM 1420 C C . THR A 1 177 ? 13.595 -7.151 -6.905 1.00 67.50 177 THR A C 1
ATOM 1422 O O . THR A 1 177 ? 13.020 -6.478 -7.758 1.00 67.50 177 THR A O 1
ATOM 1425 N N . LYS A 1 178 ? 14.924 -7.128 -6.768 1.00 68.50 178 LYS A N 1
ATOM 1426 C CA . LYS A 1 178 ? 15.812 -6.304 -7.598 1.00 68.50 178 LYS A CA 1
ATOM 1427 C C . LYS A 1 178 ? 16.772 -7.190 -8.376 1.00 68.50 178 LYS A C 1
ATOM 1429 O O . LYS A 1 178 ? 17.411 -8.051 -7.780 1.00 68.50 178 LYS A O 1
ATOM 1434 N N . LEU A 1 179 ? 16.935 -6.920 -9.670 1.00 69.44 179 LEU A N 1
ATOM 1435 C CA . LEU A 1 179 ? 18.060 -7.450 -10.446 1.00 69.44 179 LEU A CA 1
ATOM 1436 C C . LEU A 1 179 ? 19.234 -6.488 -10.374 1.00 69.44 179 LEU A C 1
ATOM 1438 O O . LEU A 1 179 ? 19.077 -5.277 -10.564 1.00 69.44 179 LEU A O 1
ATOM 1442 N N . LEU A 1 180 ? 20.419 -7.033 -10.116 1.00 73.56 180 LEU A N 1
ATOM 1443 C CA . LEU A 1 180 ? 21.643 -6.255 -10.056 1.00 73.56 180 LEU A CA 1
ATOM 1444 C C . LEU A 1 180 ? 22.286 -6.220 -11.443 1.00 73.56 180 LEU A C 1
ATOM 1446 O O . LEU A 1 180 ? 22.700 -7.239 -11.990 1.00 73.56 180 LEU A O 1
ATOM 1450 N N . PHE A 1 181 ? 22.430 -5.020 -12.003 1.00 76.12 181 PHE A N 1
ATOM 1451 C CA . PHE A 1 181 ? 23.000 -4.833 -13.341 1.00 76.12 181 PHE A CA 1
ATOM 1452 C C . PHE A 1 181 ? 24.382 -5.480 -13.520 1.00 76.12 181 PHE A C 1
ATOM 1454 O O . PHE A 1 181 ? 24.695 -6.022 -14.578 1.00 76.12 181 PHE A O 1
ATOM 1461 N N . HIS A 1 182 ? 25.211 -5.470 -12.474 1.00 73.81 182 HIS A N 1
ATOM 1462 C CA . HIS A 1 182 ? 26.542 -6.066 -12.535 1.00 73.81 182 HIS A CA 1
ATOM 1463 C C . HIS A 1 182 ? 26.500 -7.593 -12.734 1.00 73.81 182 HIS A C 1
ATOM 1465 O O . HIS A 1 182 ? 27.416 -8.150 -13.336 1.00 73.81 182 HIS A O 1
ATOM 1471 N N . GLU A 1 183 ? 25.455 -8.280 -12.261 1.00 78.38 183 GLU A N 1
ATOM 1472 C CA . GLU A 1 183 ? 25.273 -9.723 -12.461 1.00 78.38 183 GLU A CA 1
ATOM 1473 C C . GLU A 1 183 ? 24.923 -10.038 -13.913 1.00 78.38 183 GLU A C 1
ATOM 1475 O O . GLU A 1 183 ? 25.413 -11.020 -14.470 1.00 78.38 183 GLU A O 1
ATOM 1480 N N . ILE A 1 184 ? 24.146 -9.159 -14.550 1.00 83.81 184 ILE A N 1
ATOM 1481 C CA . ILE A 1 184 ? 23.841 -9.231 -15.981 1.00 83.81 184 ILE A CA 1
ATOM 1482 C C . ILE A 1 184 ? 25.131 -9.013 -16.777 1.00 83.81 184 ILE A C 1
ATOM 1484 O O . ILE A 1 184 ? 25.506 -9.850 -17.597 1.00 83.81 184 ILE A O 1
ATOM 1488 N N . MET A 1 185 ? 25.883 -7.950 -16.472 1.00 82.38 185 MET A N 1
ATOM 1489 C CA . MET A 1 185 ? 27.125 -7.619 -17.180 1.00 82.38 185 MET A CA 1
ATOM 1490 C C . MET A 1 185 ? 28.227 -8.680 -17.050 1.00 82.38 185 MET A C 1
ATOM 1492 O O . MET A 1 185 ? 29.083 -8.753 -17.928 1.00 82.38 185 MET A O 1
ATOM 1496 N N . LYS A 1 186 ? 28.219 -9.524 -16.007 1.00 83.00 186 LYS A N 1
ATOM 1497 C CA . LYS A 1 186 ? 29.125 -10.688 -15.899 1.00 83.00 186 LYS A CA 1
ATOM 1498 C C . LYS A 1 186 ? 28.846 -11.760 -16.961 1.00 83.00 186 LYS A C 1
ATOM 1500 O O . LYS A 1 186 ? 29.768 -12.468 -17.354 1.00 83.00 186 LYS A O 1
ATOM 1505 N N . LYS A 1 187 ? 27.594 -11.894 -17.413 1.00 86.69 187 LYS A N 1
ATOM 1506 C CA . LYS A 1 187 ? 27.162 -12.893 -18.411 1.00 86.69 187 LYS A CA 1
ATOM 1507 C C . LYS A 1 187 ? 27.330 -12.408 -19.854 1.00 86.69 187 LYS A C 1
ATOM 1509 O O . LYS A 1 187 ? 27.337 -13.221 -20.781 1.00 86.69 187 LYS A O 1
ATOM 1514 N N . ILE A 1 188 ? 27.442 -11.096 -20.041 1.00 85.12 188 ILE A N 1
ATOM 1515 C CA . ILE A 1 188 ? 27.599 -10.451 -21.342 1.00 85.12 188 ILE A CA 1
ATOM 1516 C C . ILE A 1 188 ? 29.038 -10.623 -21.838 1.00 85.12 188 ILE A C 1
ATOM 1518 O O . ILE A 1 188 ? 29.996 -10.236 -21.171 1.00 85.12 188 ILE A O 1
ATOM 1522 N N . LYS A 1 189 ? 29.186 -11.190 -23.038 1.00 82.75 189 LYS A N 1
ATOM 1523 C CA . LYS A 1 189 ? 30.465 -11.289 -23.749 1.00 82.75 189 LYS A CA 1
ATOM 1524 C C . LYS A 1 189 ? 30.675 -10.020 -24.568 1.00 82.75 189 LYS A C 1
ATOM 1526 O O . LYS A 1 189 ? 29.726 -9.391 -25.022 1.00 82.75 189 LYS A O 1
ATOM 1531 N N . THR A 1 190 ? 31.912 -9.614 -24.782 1.00 69.56 190 THR A N 1
ATOM 1532 C CA . THR A 1 190 ? 32.187 -8.314 -25.401 1.00 69.56 190 THR A CA 1
ATOM 1533 C C . THR A 1 190 ? 32.653 -8.459 -26.868 1.00 69.56 190 THR A C 1
ATOM 1535 O O . THR A 1 190 ? 33.245 -9.472 -27.240 1.00 69.56 190 THR A O 1
ATOM 1538 N N . HIS A 1 191 ? 32.462 -7.388 -27.662 1.00 59.59 191 HIS A N 1
ATOM 1539 C CA . HIS A 1 191 ? 33.399 -6.858 -28.680 1.00 59.59 191 HIS A CA 1
ATOM 1540 C C . HIS A 1 191 ? 33.116 -6.945 -30.200 1.00 59.59 191 HIS A C 1
ATOM 1542 O O . HIS A 1 191 ? 33.965 -6.436 -30.919 1.00 59.59 191 HIS A O 1
ATOM 1548 N N . LEU A 1 192 ? 32.033 -7.497 -30.766 1.00 56.12 192 LEU A N 1
ATOM 1549 C CA . LEU A 1 192 ? 31.995 -7.585 -32.250 1.00 56.12 192 LEU A CA 1
ATOM 1550 C C . LEU A 1 192 ? 31.887 -6.219 -32.965 1.00 56.12 192 LEU A C 1
ATOM 1552 O O . LEU A 1 192 ? 32.781 -5.886 -33.735 1.00 56.12 192 LEU A O 1
ATOM 1556 N N . TRP A 1 193 ? 30.881 -5.390 -32.669 1.00 61.97 193 TRP A N 1
ATOM 1557 C CA . TRP A 1 193 ? 30.745 -4.070 -33.315 1.00 61.97 193 TRP A CA 1
ATOM 1558 C C . TRP A 1 193 ? 31.701 -3.007 -32.739 1.00 61.97 193 TRP A C 1
ATOM 1560 O O . TRP A 1 193 ? 32.152 -2.115 -33.449 1.00 61.97 193 TRP A O 1
ATOM 1570 N N . LEU A 1 194 ? 32.095 -3.134 -31.466 1.00 63.34 194 LEU A N 1
ATOM 1571 C CA . LEU A 1 194 ? 33.061 -2.231 -30.817 1.00 63.34 194 LEU A CA 1
ATOM 1572 C C . LEU A 1 194 ? 34.519 -2.470 -31.247 1.00 63.34 194 LEU A C 1
ATOM 1574 O O . LEU A 1 194 ? 35.369 -1.624 -30.980 1.00 63.34 194 LEU A O 1
ATOM 1578 N N . LYS A 1 195 ? 34.838 -3.613 -31.877 1.00 59.69 195 LYS A N 1
ATOM 1579 C CA . LYS A 1 195 ? 36.178 -3.882 -32.434 1.00 59.69 195 LYS A CA 1
ATOM 1580 C C . LYS A 1 195 ? 36.457 -3.073 -33.696 1.00 59.69 195 LYS A C 1
ATOM 1582 O O . LYS A 1 195 ? 37.605 -2.716 -33.912 1.00 59.69 195 LYS A O 1
ATOM 1587 N N . SER A 1 196 ? 35.430 -2.815 -34.504 1.00 55.34 196 SER A N 1
ATOM 1588 C CA . SER A 1 196 ? 35.552 -2.186 -35.824 1.00 55.34 196 SER A CA 1
ATOM 1589 C C . SER A 1 196 ? 35.300 -0.678 -35.831 1.00 55.34 196 SER A C 1
ATOM 1591 O O . SER A 1 196 ? 35.601 -0.037 -36.826 1.00 55.34 196 SER A O 1
ATOM 1593 N N . ILE A 1 197 ? 34.710 -0.127 -34.765 1.00 55.28 197 ILE A N 1
ATOM 1594 C CA . ILE A 1 197 ? 34.204 1.259 -34.735 1.00 55.28 197 ILE A CA 1
ATOM 1595 C C . ILE A 1 197 ? 35.111 2.201 -33.921 1.00 55.28 197 ILE A C 1
ATOM 1597 O O . ILE A 1 197 ? 35.052 3.408 -34.103 1.00 55.28 197 ILE A O 1
ATOM 1601 N N . LEU A 1 198 ? 35.966 1.685 -33.028 1.00 57.34 198 LEU A N 1
ATOM 1602 C CA . LEU A 1 198 ? 36.778 2.519 -32.134 1.00 57.34 198 LEU A CA 1
ATOM 1603 C C . LEU A 1 198 ? 38.168 1.913 -31.867 1.00 57.34 198 LEU A C 1
ATOM 1605 O O . LEU A 1 198 ? 38.278 0.810 -31.312 1.00 57.34 198 LEU A O 1
ATOM 1609 N N . GLU A 1 199 ? 39.234 2.677 -32.125 1.00 58.03 199 GLU A N 1
ATOM 1610 C CA . GLU A 1 199 ? 40.602 2.436 -31.620 1.00 58.03 199 GLU A CA 1
ATOM 1611 C C . GLU A 1 199 ? 40.718 2.767 -30.113 1.00 58.03 199 GLU A C 1
ATOM 1613 O O . GLU A 1 199 ? 41.657 3.400 -29.649 1.00 58.03 199 GLU A O 1
ATOM 1618 N N . CYS A 1 200 ? 39.725 2.367 -29.315 1.00 59.28 200 CYS A N 1
ATOM 1619 C CA . CYS A 1 200 ? 39.658 2.690 -27.889 1.00 59.28 200 CYS A CA 1
ATOM 1620 C C . CYS A 1 200 ? 40.198 1.588 -26.980 1.00 59.28 200 CYS A C 1
ATOM 1622 O O . CYS A 1 200 ? 40.161 0.396 -27.325 1.00 59.28 200 CYS A O 1
ATOM 1624 N N . ASP A 1 201 ? 40.585 2.009 -25.773 1.00 67.94 201 ASP A N 1
ATOM 1625 C CA . ASP A 1 201 ? 40.936 1.149 -24.642 1.00 67.94 201 ASP A CA 1
ATOM 1626 C C . ASP A 1 201 ? 39.805 0.124 -24.371 1.00 67.94 201 ASP A C 1
ATOM 1628 O O . ASP A 1 201 ? 38.618 0.487 -24.358 1.00 67.94 201 ASP A O 1
ATOM 1632 N N . PRO A 1 202 ? 40.127 -1.169 -24.155 1.00 69.75 202 PRO A N 1
ATOM 1633 C CA . PRO A 1 202 ? 39.203 -2.168 -23.618 1.00 69.75 202 PRO A CA 1
ATOM 1634 C C . PRO A 1 202 ? 38.261 -1.677 -22.504 1.00 69.75 202 PRO A C 1
ATOM 1636 O O . PRO A 1 202 ? 37.092 -2.084 -22.486 1.00 69.75 202 PRO A O 1
ATOM 1639 N N . ALA A 1 203 ? 38.722 -0.801 -21.604 1.00 70.50 203 ALA A N 1
ATOM 1640 C CA . ALA A 1 203 ? 37.897 -0.230 -20.538 1.00 70.50 203 ALA A CA 1
ATOM 1641 C C . ALA A 1 203 ? 36.766 0.668 -21.080 1.00 70.50 203 ALA A C 1
ATOM 1643 O O . ALA A 1 203 ? 35.597 0.466 -20.738 1.00 70.50 203 ALA A O 1
ATOM 1644 N N . GLN A 1 204 ? 37.084 1.583 -22.000 1.00 70.56 204 GLN A N 1
ATOM 1645 C CA . GLN A 1 204 ? 36.111 2.468 -22.657 1.00 70.56 204 GLN A CA 1
ATOM 1646 C C . GLN A 1 204 ? 35.095 1.672 -23.491 1.00 70.56 204 GLN A C 1
ATOM 1648 O O . GLN A 1 204 ? 33.894 1.939 -23.460 1.00 70.56 204 GLN A O 1
ATOM 1653 N N . LYS A 1 205 ? 35.547 0.613 -24.176 1.00 72.44 205 LYS A N 1
ATOM 1654 C CA . LYS A 1 205 ? 34.662 -0.300 -24.925 1.00 72.44 205 LYS A CA 1
ATOM 1655 C C . LYS A 1 205 ? 33.668 -1.008 -24.007 1.00 72.44 205 LYS A C 1
ATOM 1657 O O . LYS A 1 205 ? 32.483 -1.107 -24.325 1.00 72.44 205 LYS A O 1
ATOM 1662 N N . ARG A 1 206 ? 34.131 -1.499 -22.855 1.00 75.06 206 ARG A N 1
ATOM 1663 C CA . ARG A 1 206 ? 33.259 -2.128 -21.854 1.00 75.06 206 ARG A CA 1
ATOM 1664 C C . ARG A 1 206 ? 32.232 -1.137 -21.305 1.00 75.06 206 ARG A C 1
ATOM 1666 O O . ARG A 1 206 ? 31.083 -1.520 -21.087 1.00 75.06 206 ARG A O 1
ATOM 1673 N N . GLN A 1 207 ? 32.631 0.117 -21.129 1.00 73.75 207 GLN A N 1
ATOM 1674 C CA . GLN A 1 207 ? 31.756 1.185 -20.672 1.00 73.75 207 GLN A CA 1
ATOM 1675 C C . GLN A 1 207 ? 30.648 1.500 -21.684 1.00 73.75 207 GLN A C 1
ATOM 1677 O O . GLN A 1 207 ? 29.477 1.418 -21.317 1.00 73.75 207 GLN A O 1
ATOM 1682 N N . LEU A 1 208 ? 30.982 1.764 -22.950 1.00 74.81 208 LEU A N 1
ATOM 1683 C CA . LEU A 1 208 ? 29.985 2.018 -23.999 1.00 74.81 208 LEU A CA 1
ATOM 1684 C C . LEU A 1 208 ? 28.995 0.854 -24.127 1.00 74.81 208 LEU A C 1
ATOM 1686 O O . LEU A 1 208 ? 27.785 1.060 -24.185 1.00 74.81 208 LEU A O 1
ATOM 1690 N N . HIS A 1 209 ? 29.490 -0.386 -24.085 1.00 78.06 209 HIS A N 1
ATOM 1691 C CA . HIS A 1 209 ? 28.614 -1.556 -24.114 1.00 78.06 209 HIS A CA 1
ATOM 1692 C C . HIS A 1 209 ? 27.658 -1.593 -22.915 1.00 78.06 209 HIS A C 1
ATOM 1694 O O . HIS A 1 209 ? 26.481 -1.899 -23.072 1.00 78.06 209 HIS A O 1
ATOM 1700 N N . SER A 1 210 ? 28.145 -1.260 -21.718 1.00 77.38 210 SER A N 1
ATOM 1701 C CA . SER A 1 210 ? 27.303 -1.214 -20.523 1.00 77.38 210 SER A CA 1
ATOM 1702 C C . SER A 1 210 ? 26.235 -0.118 -20.589 1.00 77.38 210 SER A C 1
ATOM 1704 O O . SER A 1 210 ? 25.109 -0.362 -20.169 1.00 77.38 210 SER A O 1
ATOM 1706 N N . GLU A 1 211 ? 26.546 1.049 -21.162 1.00 77.56 211 GLU A N 1
ATOM 1707 C CA . GLU A 1 211 ? 25.570 2.126 -21.381 1.00 77.56 211 GLU A CA 1
ATOM 1708 C C . GLU A 1 211 ? 24.475 1.674 -22.353 1.00 77.56 211 GLU A C 1
ATOM 1710 O O . GLU A 1 211 ? 23.290 1.816 -22.055 1.00 77.56 211 GLU A O 1
ATOM 1715 N N . PHE A 1 212 ? 24.857 0.998 -23.441 1.00 81.12 212 PHE A N 1
ATOM 1716 C CA . PHE A 1 212 ? 23.911 0.432 -24.400 1.00 81.12 212 PHE A CA 1
ATOM 1717 C C . PHE A 1 212 ? 22.988 -0.624 -23.772 1.00 81.12 212 PHE A C 1
ATOM 1719 O O . PHE A 1 212 ? 21.768 -0.537 -23.905 1.00 81.12 212 PHE A O 1
ATOM 1726 N N . ILE A 1 213 ? 23.538 -1.602 -23.043 1.00 83.31 213 ILE A N 1
ATOM 1727 C CA . ILE A 1 213 ? 22.727 -2.631 -22.370 1.00 83.31 213 ILE A CA 1
ATOM 1728 C C . ILE A 1 213 ? 21.808 -2.008 -21.316 1.00 83.31 213 ILE A C 1
ATOM 1730 O O . ILE A 1 213 ? 20.649 -2.410 -21.181 1.00 83.31 213 ILE A O 1
ATOM 1734 N N . TRP A 1 214 ? 22.298 -1.010 -20.582 1.00 80.50 214 TRP A N 1
ATOM 1735 C CA . TRP A 1 214 ? 21.469 -0.280 -19.638 1.00 80.50 214 TRP A CA 1
ATOM 1736 C C . TRP A 1 214 ? 20.323 0.456 -20.332 1.00 80.50 214 TRP A C 1
ATOM 1738 O O . TRP A 1 214 ? 19.190 0.369 -19.868 1.00 80.50 214 TRP A O 1
ATOM 1748 N N . TRP A 1 215 ? 20.583 1.123 -21.458 1.00 81.94 215 TRP A N 1
ATOM 1749 C CA . TRP A 1 215 ? 19.550 1.797 -22.240 1.00 81.94 215 TRP A CA 1
ATOM 1750 C C . TRP A 1 215 ? 18.462 0.816 -22.703 1.00 81.94 215 TRP A C 1
ATOM 1752 O O . TRP A 1 215 ? 17.274 1.113 -22.576 1.00 81.94 215 TRP A O 1
ATOM 1762 N N . ILE A 1 216 ? 18.835 -0.391 -23.147 1.00 83.50 216 ILE A N 1
ATOM 1763 C CA . ILE A 1 216 ? 17.856 -1.427 -23.515 1.00 83.50 216 ILE A CA 1
ATOM 1764 C C . ILE A 1 216 ? 16.960 -1.780 -22.324 1.00 83.50 216 ILE A C 1
ATOM 1766 O O . ILE A 1 216 ? 15.741 -1.841 -22.470 1.00 83.50 216 ILE A O 1
ATOM 1770 N N . LEU A 1 217 ? 17.549 -2.038 -21.155 1.00 82.12 217 LEU A N 1
ATOM 1771 C CA . LEU A 1 217 ? 16.817 -2.557 -20.000 1.00 82.12 217 LEU A CA 1
ATOM 1772 C C . LEU A 1 217 ? 16.038 -1.467 -19.245 1.00 82.12 217 LEU A C 1
ATOM 1774 O O . LEU A 1 217 ? 14.869 -1.658 -18.927 1.00 82.12 217 LEU A O 1
ATOM 1778 N N . ASP A 1 218 ? 16.644 -0.319 -18.960 1.00 74.88 218 ASP A N 1
ATOM 1779 C CA . ASP A 1 218 ? 16.018 0.729 -18.143 1.00 74.88 218 ASP A CA 1
ATOM 1780 C C . ASP A 1 218 ? 15.179 1.707 -18.966 1.00 74.88 218 ASP A C 1
ATOM 1782 O O . ASP A 1 218 ? 14.139 2.160 -18.496 1.00 74.88 218 ASP A O 1
ATOM 1786 N N . GLN A 1 219 ? 15.599 2.031 -20.192 1.00 76.00 219 GLN A N 1
ATOM 1787 C CA . GLN A 1 219 ? 14.905 3.030 -21.005 1.00 76.00 219 GLN A CA 1
ATOM 1788 C C . GLN A 1 219 ? 13.916 2.374 -21.955 1.00 76.00 219 GLN A C 1
ATOM 1790 O O . GLN A 1 219 ? 12.715 2.622 -21.847 1.00 76.00 219 GLN A O 1
ATOM 1795 N N . LEU A 1 220 ? 14.386 1.506 -22.850 1.00 78.62 220 LEU A N 1
ATOM 1796 C CA . LEU A 1 220 ? 13.536 0.884 -23.862 1.00 78.62 220 LEU A CA 1
ATOM 1797 C C . LEU A 1 220 ? 12.517 -0.073 -23.232 1.00 78.62 220 LEU A C 1
ATOM 1799 O O . LEU A 1 220 ? 11.309 0.126 -23.363 1.00 78.62 220 LEU A O 1
ATOM 1803 N N . PHE A 1 221 ? 12.991 -1.090 -22.520 1.00 83.44 221 PHE A N 1
ATOM 1804 C CA . PHE A 1 221 ? 12.147 -2.135 -21.952 1.00 83.44 221 PHE A CA 1
ATOM 1805 C C . PHE A 1 221 ? 11.141 -1.595 -20.923 1.00 83.44 221 PHE A C 1
ATOM 1807 O O . PHE A 1 221 ? 9.937 -1.816 -21.079 1.00 83.44 221 PHE A O 1
ATOM 1814 N N . CYS A 1 222 ? 11.583 -0.827 -19.919 1.00 78.62 222 CYS A N 1
ATOM 1815 C CA . CYS A 1 222 ? 10.658 -0.235 -18.945 1.00 78.62 222 CYS A CA 1
ATOM 1816 C C . CYS A 1 222 ? 9.659 0.733 -19.597 1.00 78.62 222 CYS A C 1
ATOM 1818 O O . CYS A 1 222 ? 8.515 0.821 -19.144 1.00 78.62 222 CYS A O 1
ATOM 1820 N N . SER A 1 223 ? 10.050 1.454 -20.657 1.00 78.50 223 SER A N 1
ATOM 1821 C CA . SER A 1 223 ? 9.111 2.314 -21.387 1.00 78.50 223 SER A CA 1
ATOM 1822 C C . SER A 1 223 ? 8.057 1.498 -22.121 1.00 78.50 223 SER A C 1
ATOM 1824 O O . SER A 1 223 ? 6.884 1.834 -22.001 1.00 78.50 223 SER A O 1
ATOM 1826 N N . LEU A 1 224 ? 8.436 0.409 -22.802 1.00 81.81 224 LEU A N 1
ATOM 1827 C CA . LEU A 1 224 ? 7.481 -0.495 -23.454 1.00 81.81 224 LEU A CA 1
ATOM 1828 C C . LEU A 1 224 ? 6.460 -1.048 -22.460 1.00 81.81 224 LEU A C 1
ATOM 1830 O O . LEU A 1 224 ? 5.268 -1.087 -22.762 1.00 81.81 224 LEU A O 1
ATOM 1834 N N . LEU A 1 225 ? 6.910 -1.430 -21.266 1.00 83.75 225 LEU A N 1
ATOM 1835 C CA . LEU A 1 225 ? 6.015 -1.865 -20.202 1.00 83.75 225 LEU A CA 1
ATOM 1836 C C . LEU A 1 225 ? 5.069 -0.740 -19.759 1.00 83.75 225 LEU A C 1
ATOM 1838 O O . LEU A 1 225 ? 3.858 -0.930 -19.751 1.00 83.75 225 LEU A O 1
ATOM 1842 N N . ARG A 1 226 ? 5.604 0.445 -19.449 1.00 80.00 226 ARG A N 1
ATOM 1843 C CA . ARG A 1 226 ? 4.835 1.582 -18.915 1.00 80.00 226 ARG A CA 1
ATOM 1844 C C . ARG A 1 226 ? 3.817 2.165 -19.898 1.00 80.00 226 ARG A C 1
ATOM 1846 O O . ARG A 1 226 ? 2.819 2.729 -19.459 1.00 80.00 226 ARG A O 1
ATOM 1853 N N . THR A 1 227 ? 4.087 2.113 -21.201 1.00 77.81 227 THR A N 1
ATOM 1854 C CA . THR A 1 227 ? 3.196 2.693 -22.218 1.00 77.81 227 THR A CA 1
ATOM 1855 C C . THR A 1 227 ? 2.101 1.733 -22.659 1.00 77.81 227 THR A C 1
ATOM 1857 O O . THR A 1 227 ? 1.016 2.188 -23.010 1.00 77.81 227 THR A O 1
ATOM 1860 N N . ASN A 1 228 ? 2.360 0.423 -22.620 1.00 82.62 228 ASN A N 1
ATOM 1861 C CA . ASN A 1 228 ? 1.426 -0.587 -23.114 1.00 82.62 228 ASN A CA 1
ATOM 1862 C C . ASN A 1 228 ? 0.687 -1.327 -21.992 1.00 82.62 228 ASN A C 1
ATOM 1864 O O . ASN A 1 228 ? -0.383 -1.879 -22.245 1.00 82.62 228 ASN A O 1
ATOM 1868 N N . PHE A 1 229 ? 1.203 -1.352 -20.762 1.00 85.38 229 PHE A N 1
ATOM 1869 C CA . PHE A 1 229 ? 0.600 -2.129 -19.684 1.00 85.38 229 PHE A CA 1
ATOM 1870 C C . PHE A 1 229 ? 0.379 -1.323 -18.410 1.00 85.38 229 PHE A C 1
ATOM 1872 O O . PHE A 1 229 ? 1.265 -0.632 -17.906 1.00 85.38 229 PHE A O 1
ATOM 1879 N N . TYR A 1 230 ? -0.798 -1.528 -17.827 1.00 86.06 230 TYR A N 1
ATOM 1880 C CA . TYR A 1 230 ? -1.100 -1.116 -16.472 1.00 86.06 230 TYR A CA 1
ATOM 1881 C C . TYR A 1 230 ? -0.690 -2.242 -15.513 1.00 86.06 230 TYR A C 1
ATOM 1883 O O . TYR A 1 230 ? -1.273 -3.327 -15.525 1.00 86.06 230 TYR A O 1
ATOM 1891 N N . ILE A 1 231 ? 0.359 -1.994 -14.726 1.00 84.38 231 ILE A N 1
ATOM 1892 C CA . ILE A 1 231 ? 1.047 -3.010 -13.918 1.00 84.38 231 ILE A CA 1
ATOM 1893 C C . ILE A 1 231 ? 0.663 -2.868 -12.447 1.00 84.38 231 ILE A C 1
ATOM 1895 O O . ILE A 1 231 ? 0.701 -1.775 -11.876 1.00 84.38 231 ILE A O 1
ATOM 1899 N N . MET A 1 232 ? 0.321 -3.989 -11.821 1.00 80.25 232 MET A N 1
ATOM 1900 C CA . MET A 1 232 ? -0.104 -4.068 -10.427 1.00 80.25 232 MET A CA 1
ATOM 1901 C C . MET A 1 232 ? 0.641 -5.178 -9.690 1.00 80.25 232 MET A C 1
ATOM 1903 O O . MET A 1 232 ? 1.070 -6.142 -10.306 1.00 80.25 232 MET A O 1
ATOM 1907 N N . SER A 1 233 ? 0.739 -5.083 -8.366 1.00 78.88 233 SER A N 1
ATOM 1908 C CA . SER A 1 233 ? 1.186 -6.210 -7.538 1.00 78.88 233 SER A CA 1
ATOM 1909 C C . SER A 1 233 ? 0.086 -7.273 -7.475 1.00 78.88 233 SER A C 1
ATOM 1911 O O . SER A 1 233 ? -1.087 -6.928 -7.299 1.00 78.88 233 SER A O 1
ATOM 1913 N N . ALA A 1 234 ? 0.449 -8.550 -7.617 1.00 72.06 234 ALA A N 1
ATOM 1914 C CA . ALA A 1 234 ? -0.504 -9.657 -7.603 1.00 72.06 234 ALA A CA 1
ATOM 1915 C C . ALA A 1 234 ? -1.162 -9.876 -6.231 1.00 72.06 234 ALA A C 1
ATOM 1917 O O . ALA A 1 234 ? -2.302 -10.340 -6.160 1.00 72.06 234 ALA A O 1
ATOM 1918 N N . GLY A 1 235 ? -0.499 -9.484 -5.139 1.00 72.94 235 GLY A N 1
ATOM 1919 C CA . GLY A 1 235 ? -1.055 -9.554 -3.786 1.00 72.94 235 GLY A CA 1
ATOM 1920 C C . GLY A 1 235 ? -1.609 -10.943 -3.441 1.00 72.94 235 GLY A C 1
ATOM 1921 O O . GLY A 1 235 ? -0.895 -11.936 -3.494 1.00 72.94 235 GLY A O 1
ATOM 1922 N N . LYS A 1 236 ? -2.906 -11.026 -3.101 1.00 67.12 236 LYS A N 1
ATOM 1923 C CA . LYS A 1 236 ? -3.582 -12.293 -2.743 1.00 67.12 236 LYS A CA 1
ATOM 1924 C C . LYS A 1 236 ? -3.790 -13.252 -3.936 1.00 67.12 236 LYS A C 1
ATOM 1926 O O . LYS A 1 236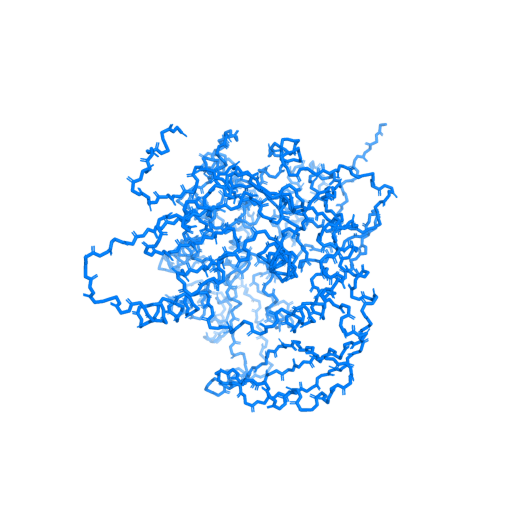 ? -4.236 -14.372 -3.718 1.00 67.12 236 LYS A O 1
ATOM 1931 N N . PHE A 1 237 ? -3.499 -12.838 -5.172 1.00 69.38 237 PHE A N 1
ATOM 1932 C CA . PHE A 1 237 ? -3.701 -13.650 -6.383 1.00 69.38 237 PHE A CA 1
ATOM 1933 C C . PHE A 1 237 ? -2.456 -14.410 -6.838 1.00 69.38 237 PHE A C 1
ATOM 1935 O O . PHE A 1 237 ? -2.528 -15.178 -7.793 1.00 69.38 237 PHE A O 1
ATOM 1942 N N . GLY A 1 238 ? -1.323 -14.207 -6.168 1.00 69.56 238 GLY A N 1
ATOM 1943 C CA . GLY A 1 238 ? -0.084 -14.909 -6.463 1.00 69.56 238 GLY A CA 1
ATOM 1944 C C . GLY A 1 238 ? 1.141 -14.057 -6.176 1.00 69.56 238 GLY A C 1
ATOM 1945 O O . GLY A 1 238 ? 1.065 -12.966 -5.614 1.00 69.56 238 GLY A O 1
ATOM 1946 N N . THR A 1 239 ? 2.290 -14.569 -6.588 1.00 64.69 239 THR A N 1
ATOM 1947 C CA . THR A 1 239 ? 3.569 -13.869 -6.510 1.00 64.69 239 THR A CA 1
ATOM 1948 C C . THR A 1 239 ? 3.814 -13.076 -7.791 1.00 64.69 239 THR A C 1
ATOM 1950 O O . THR A 1 239 ? 3.542 -13.576 -8.880 1.00 64.69 239 THR A O 1
ATOM 1953 N N . GLY A 1 240 ? 4.363 -11.866 -7.678 1.00 75.44 240 GLY A N 1
ATOM 1954 C CA . GLY A 1 240 ? 4.771 -11.070 -8.841 1.00 75.44 240 GLY A CA 1
ATOM 1955 C C . GLY A 1 240 ? 3.778 -10.005 -9.268 1.00 75.44 240 GLY A C 1
ATOM 1956 O O . GLY A 1 240 ? 3.072 -9.421 -8.440 1.00 75.44 240 GLY A O 1
ATOM 1957 N N . SER A 1 241 ? 3.794 -9.707 -10.564 1.00 83.75 241 SER A N 1
ATOM 1958 C CA . SER A 1 241 ? 3.057 -8.594 -11.155 1.00 83.75 241 SER A CA 1
ATOM 1959 C C . SER A 1 241 ? 1.872 -9.085 -11.983 1.00 83.75 241 SER A C 1
ATOM 1961 O O . SER A 1 241 ? 1.942 -10.099 -12.667 1.00 83.75 241 SER A O 1
ATOM 1963 N N . ILE A 1 242 ? 0.774 -8.339 -11.951 1.00 85.12 242 ILE A N 1
ATOM 1964 C CA . ILE A 1 242 ? -0.369 -8.512 -12.845 1.00 85.12 242 ILE A CA 1
ATOM 1965 C C . ILE A 1 242 ? -0.310 -7.420 -13.906 1.00 85.12 242 ILE A C 1
ATOM 1967 O O . ILE A 1 242 ? -0.109 -6.245 -13.589 1.00 85.12 242 ILE A O 1
ATOM 1971 N N . PHE A 1 243 ? -0.522 -7.813 -15.159 1.00 86.75 243 PHE A N 1
ATOM 1972 C CA . PHE A 1 243 ? -0.484 -6.926 -16.311 1.00 86.75 243 PHE A CA 1
ATOM 1973 C C . PHE A 1 243 ? -1.886 -6.776 -16.893 1.00 86.75 243 PHE A C 1
ATOM 1975 O O . PHE A 1 243 ? -2.528 -7.758 -17.246 1.00 86.75 243 PHE A O 1
ATOM 1982 N N . PHE A 1 244 ? -2.343 -5.541 -17.040 1.00 87.25 244 PHE A N 1
ATOM 1983 C CA . PHE A 1 244 ? -3.519 -5.191 -17.832 1.00 87.25 244 PHE A CA 1
ATOM 1984 C C . PHE A 1 244 ? -3.095 -4.402 -19.055 1.00 87.25 244 PHE A C 1
ATOM 1986 O O . PHE A 1 244 ? -2.035 -3.774 -19.054 1.00 87.25 244 PHE A O 1
ATOM 1993 N N . ARG A 1 245 ? -3.947 -4.351 -20.079 1.00 86.81 245 ARG A N 1
ATOM 1994 C CA . ARG A 1 245 ? -3.774 -3.354 -21.137 1.00 86.81 245 ARG A CA 1
ATOM 1995 C C . ARG A 1 245 ? -3.861 -1.942 -20.555 1.00 86.81 245 ARG A C 1
ATOM 1997 O O . ARG A 1 245 ? -4.652 -1.694 -19.647 1.00 86.81 245 ARG A O 1
ATOM 2004 N N . GLN A 1 246 ? -3.095 -0.999 -21.104 1.00 82.19 246 GLN A N 1
ATOM 2005 C CA . GLN A 1 246 ? -3.049 0.385 -20.609 1.00 82.19 246 GLN A CA 1
ATOM 2006 C C . GLN A 1 246 ? -4.431 1.072 -20.577 1.00 82.19 246 GLN A C 1
ATOM 2008 O O . GLN A 1 246 ? -4.682 1.925 -19.726 1.00 82.19 246 GLN A O 1
ATOM 2013 N N . GLY A 1 247 ? -5.342 0.683 -21.477 1.00 79.69 247 GLY A N 1
ATOM 2014 C CA . GLY A 1 247 ? -6.706 1.217 -21.572 1.00 79.69 247 GLY A CA 1
ATOM 2015 C C . GLY A 1 247 ? -7.628 0.877 -20.397 1.00 79.69 247 GLY A C 1
ATOM 2016 O O . GLY A 1 247 ? -8.645 1.550 -20.229 1.00 79.69 247 GLY A O 1
ATOM 2017 N N . ILE A 1 248 ? -7.260 -0.085 -19.537 1.00 83.44 248 ILE A N 1
ATOM 2018 C CA . ILE A 1 248 ? -8.134 -0.597 -18.469 1.00 83.44 248 ILE A CA 1
ATOM 2019 C C . ILE A 1 248 ? -8.658 0.501 -17.539 1.00 83.44 248 ILE A C 1
ATOM 2021 O O . ILE A 1 248 ? -9.793 0.438 -17.079 1.00 83.44 248 ILE A O 1
ATOM 2025 N N . LEU A 1 249 ? -7.859 1.545 -17.290 1.00 78.25 249 LEU A N 1
ATOM 2026 C CA . LEU A 1 249 ? -8.259 2.648 -16.419 1.00 78.25 249 LEU A CA 1
ATOM 2027 C C . LEU A 1 249 ? -9.425 3.451 -17.005 1.00 78.25 249 LEU A C 1
ATOM 2029 O O . LEU A 1 249 ? -10.198 4.012 -16.245 1.00 78.25 249 LEU A O 1
ATOM 2033 N N . LYS A 1 250 ? -9.564 3.529 -18.330 1.00 80.88 250 LYS A N 1
ATOM 2034 C CA . LYS A 1 250 ? -10.697 4.207 -18.978 1.00 80.88 250 LYS A CA 1
ATOM 2035 C C . LYS A 1 250 ? -11.901 3.280 -19.123 1.00 80.88 250 LYS A C 1
ATOM 2037 O O . LYS A 1 250 ? -13.031 3.742 -19.049 1.00 80.88 250 LYS A O 1
ATOM 2042 N N . GLU A 1 251 ? -11.638 1.995 -19.337 1.00 82.31 251 GLU A N 1
ATOM 2043 C CA . GLU A 1 251 ? -12.654 0.971 -19.595 1.00 82.31 251 GLU A CA 1
ATOM 2044 C C . GLU A 1 251 ? -13.328 0.460 -18.309 1.00 82.31 251 GLU A C 1
ATOM 2046 O O . GLU A 1 251 ? -14.443 -0.056 -18.368 1.00 82.31 251 GLU A O 1
ATOM 2051 N N . ALA A 1 252 ? -12.678 0.593 -17.146 1.00 84.19 252 ALA A N 1
ATOM 2052 C CA . ALA A 1 252 ? -13.209 0.124 -15.869 1.00 84.19 252 ALA A CA 1
ATOM 2053 C C . ALA A 1 252 ? -14.606 0.712 -15.563 1.00 84.19 252 ALA A C 1
ATOM 2055 O O . ALA A 1 252 ? -14.847 1.894 -15.824 1.00 84.19 252 ALA A O 1
ATOM 2056 N N . PRO A 1 253 ? -15.519 -0.073 -14.951 1.00 86.62 253 PRO A N 1
ATOM 2057 C CA . PRO A 1 253 ? -16.885 0.356 -14.649 1.00 86.62 253 PRO A CA 1
ATOM 2058 C C . PRO A 1 253 ? -16.916 1.316 -13.448 1.00 86.62 253 PRO A C 1
ATOM 2060 O O . PRO A 1 253 ? -17.377 0.971 -12.360 1.00 86.62 253 PRO A O 1
ATOM 2063 N N . TRP A 1 254 ? -16.400 2.534 -13.631 1.00 84.12 254 TRP A N 1
ATOM 2064 C CA . TRP A 1 254 ? -16.184 3.498 -12.550 1.00 84.12 254 TRP A CA 1
ATOM 2065 C C . TRP A 1 254 ? -17.439 3.891 -11.798 1.00 84.12 254 TRP A C 1
ATOM 2067 O O . TRP A 1 254 ? -17.343 4.101 -10.599 1.00 84.12 254 TRP A O 1
ATOM 2077 N N . VAL A 1 255 ? -18.592 3.946 -12.464 1.00 84.69 255 VAL A N 1
ATOM 2078 C CA . VAL A 1 255 ? -19.874 4.232 -11.804 1.00 84.69 255 VAL A CA 1
ATOM 2079 C C . VAL A 1 255 ? -20.172 3.158 -10.757 1.00 84.69 255 VAL A C 1
ATOM 2081 O O . VAL A 1 255 ? -20.310 3.475 -9.581 1.00 84.69 255 VAL A O 1
ATOM 2084 N N . GLY A 1 256 ? -20.132 1.879 -11.144 1.00 87.25 256 GLY A N 1
ATOM 2085 C CA . GLY A 1 256 ? -20.355 0.773 -10.209 1.00 87.25 256 GLY A CA 1
ATOM 2086 C C . GLY A 1 256 ? -19.268 0.661 -9.134 1.00 87.25 256 GLY A C 1
ATOM 2087 O O . GLY A 1 256 ? -19.552 0.289 -7.998 1.00 87.25 256 GLY A O 1
ATOM 2088 N N . ILE A 1 257 ? -18.018 1.018 -9.453 1.00 87.50 257 ILE A N 1
ATOM 2089 C CA . ILE A 1 257 ? -16.942 1.107 -8.452 1.00 87.50 257 ILE A CA 1
ATOM 2090 C C . ILE A 1 257 ? -17.242 2.239 -7.458 1.00 87.50 257 ILE A C 1
ATOM 2092 O O . ILE A 1 257 ? -17.159 2.022 -6.253 1.00 87.50 257 ILE A O 1
ATOM 2096 N N . ALA A 1 258 ? -17.599 3.428 -7.938 1.00 87.12 258 ALA A N 1
ATOM 2097 C CA . ALA A 1 258 ? -17.910 4.581 -7.102 1.00 87.12 258 ALA A CA 1
ATOM 2098 C C . ALA A 1 258 ? -19.100 4.294 -6.179 1.00 87.12 258 ALA A C 1
ATOM 2100 O O . ALA A 1 258 ? -18.991 4.528 -4.980 1.00 87.12 258 ALA A O 1
ATOM 2101 N N . GLU A 1 259 ? -20.174 3.696 -6.695 1.00 87.44 259 GLU A N 1
ATOM 2102 C CA . GLU A 1 259 ? -21.331 3.270 -5.899 1.00 87.44 259 GLU A CA 1
ATOM 2103 C C . GLU A 1 259 ? -20.939 2.244 -4.829 1.00 87.44 259 GLU A C 1
ATOM 2105 O O . GLU A 1 259 ? -21.231 2.429 -3.648 1.00 87.44 259 GLU A O 1
ATOM 2110 N N . LYS A 1 260 ? -20.200 1.193 -5.209 1.00 86.25 260 LYS A N 1
ATOM 2111 C CA . LYS A 1 260 ? -19.762 0.131 -4.287 1.00 86.25 260 LYS A CA 1
ATOM 2112 C C . LYS A 1 260 ? -18.910 0.653 -3.128 1.00 86.25 260 LYS A C 1
ATOM 2114 O O . LYS A 1 260 ? -18.989 0.123 -2.018 1.00 86.25 260 LYS A O 1
ATOM 2119 N N . TYR A 1 261 ? -18.059 1.642 -3.392 1.00 85.62 261 TYR A N 1
ATOM 2120 C CA . TYR A 1 261 ? -17.168 2.242 -2.395 1.00 85.62 261 TYR A CA 1
ATOM 2121 C C . TYR A 1 261 ? -17.719 3.540 -1.793 1.00 85.62 261 TYR A C 1
ATOM 2123 O O . TYR A 1 261 ? -16.994 4.198 -1.053 1.00 85.62 261 TYR A O 1
ATOM 2131 N N . GLU A 1 262 ? -18.980 3.883 -2.078 1.00 87.88 262 GLU A N 1
ATOM 2132 C CA . GLU A 1 262 ? -19.647 5.110 -1.623 1.00 87.88 262 GLU A CA 1
ATOM 2133 C C . GLU A 1 262 ? -18.790 6.365 -1.846 1.00 87.88 262 GLU A C 1
ATOM 2135 O O . GLU A 1 262 ? -18.569 7.187 -0.952 1.00 87.88 262 GLU A O 1
ATOM 2140 N N . LEU A 1 263 ? -18.269 6.490 -3.065 1.00 88.88 263 LEU A N 1
ATOM 2141 C CA . LEU A 1 263 ? -17.535 7.666 -3.496 1.00 88.88 263 LEU A CA 1
ATOM 2142 C C . LEU A 1 263 ? -18.509 8.758 -3.927 1.00 88.88 263 LEU A C 1
ATOM 2144 O O . LEU A 1 263 ? -19.333 8.554 -4.817 1.00 88.88 263 LEU A O 1
ATOM 2148 N N . CYS A 1 264 ? -18.364 9.939 -3.340 1.00 89.25 264 CYS A N 1
ATOM 2149 C CA . CYS A 1 264 ? -19.105 11.121 -3.750 1.00 89.25 264 CYS A CA 1
ATOM 2150 C C . CYS A 1 264 ? -18.324 11.863 -4.829 1.00 89.25 264 CYS A C 1
ATOM 2152 O O . CYS A 1 264 ? -17.143 12.164 -4.638 1.00 89.25 264 CYS A O 1
ATOM 2154 N N . LEU A 1 265 ? -18.991 12.177 -5.940 1.00 90.75 265 LEU A N 1
ATOM 2155 C CA . LEU A 1 265 ? -18.462 13.094 -6.943 1.00 90.75 265 LEU A CA 1
ATOM 2156 C C . LEU A 1 265 ? -18.346 14.496 -6.329 1.00 90.75 265 LEU A C 1
ATOM 2158 O O . LEU A 1 265 ? -19.257 14.944 -5.635 1.00 90.75 265 LEU A O 1
ATOM 2162 N N . VAL A 1 266 ? -17.239 15.179 -6.595 1.00 90.31 266 VAL A N 1
ATOM 2163 C CA . VAL A 1 266 ? -16.977 16.538 -6.110 1.00 90.31 266 VAL A CA 1
ATOM 2164 C C . VAL A 1 266 ? -16.846 17.476 -7.299 1.00 90.31 266 VAL A C 1
ATOM 2166 O O . VAL A 1 266 ? -16.223 17.122 -8.306 1.00 90.31 266 VAL A O 1
ATOM 2169 N N . ASN A 1 267 ? -17.419 18.674 -7.184 1.00 86.69 267 ASN A N 1
ATOM 2170 C CA . ASN A 1 267 ? -17.235 19.712 -8.189 1.00 86.69 267 ASN A CA 1
ATOM 2171 C C . ASN A 1 267 ? -15.750 20.148 -8.201 1.00 86.69 267 ASN A C 1
ATOM 2173 O O . ASN A 1 267 ? -15.199 20.461 -7.138 1.00 86.69 267 ASN A O 1
ATOM 2177 N N . PRO A 1 268 ? -15.079 20.181 -9.370 1.00 82.38 268 PRO A N 1
ATOM 2178 C CA . PRO A 1 268 ? -13.731 20.732 -9.485 1.00 82.38 268 PRO A CA 1
ATOM 2179 C C . PRO A 1 268 ? -13.574 22.126 -8.864 1.00 82.38 268 PRO A C 1
ATOM 2181 O O . PRO A 1 268 ? -12.520 22.413 -8.310 1.00 82.38 268 PRO A O 1
ATOM 2184 N N . GLU A 1 269 ? -14.610 22.968 -8.910 1.00 81.31 269 GLU A N 1
ATOM 2185 C CA . GLU A 1 269 ? -14.586 24.335 -8.363 1.00 81.31 269 GLU A CA 1
ATOM 2186 C C . GLU A 1 269 ? -14.482 24.372 -6.830 1.00 81.31 269 GLU A C 1
ATOM 2188 O O . GLU A 1 269 ? -13.894 25.288 -6.263 1.00 81.31 269 GLU A O 1
ATOM 2193 N N . GLU A 1 270 ? -14.996 23.344 -6.154 1.00 80.25 270 GLU A N 1
ATOM 2194 C CA . GLU A 1 270 ? -14.921 23.181 -4.695 1.00 80.25 270 GLU A CA 1
ATOM 2195 C C . GLU A 1 270 ? -13.629 22.469 -4.259 1.00 80.25 270 GLU A C 1
ATOM 2197 O O . GLU A 1 270 ? -13.362 22.294 -3.069 1.00 80.25 270 GLU A O 1
ATOM 2202 N N . THR A 1 271 ? -12.818 22.025 -5.224 1.00 81.31 271 THR A N 1
ATOM 2203 C CA . THR A 1 271 ? -11.602 21.253 -4.980 1.00 81.31 271 THR A CA 1
ATOM 2204 C C . THR A 1 271 ? -10.376 22.114 -5.240 1.00 81.31 271 THR A C 1
ATOM 2206 O O . THR A 1 271 ? -10.095 22.501 -6.367 1.00 81.31 271 THR A O 1
ATOM 2209 N N . THR A 1 272 ? -9.572 22.367 -4.211 1.00 82.75 272 THR A N 1
ATOM 2210 C CA . THR A 1 272 ? -8.312 23.111 -4.384 1.00 82.75 272 THR A CA 1
ATOM 2211 C C . THR A 1 272 ? -7.126 22.183 -4.635 1.00 82.75 272 THR A C 1
ATOM 2213 O O . THR A 1 272 ? -6.278 22.470 -5.477 1.00 82.75 272 THR A O 1
ATOM 2216 N N . LEU A 1 273 ? -7.071 21.059 -3.913 1.00 86.12 273 LEU A N 1
ATOM 2217 C CA . LEU A 1 273 ? -5.982 20.082 -3.942 1.00 86.12 273 LEU A CA 1
ATOM 2218 C C . LEU A 1 273 ? -6.534 18.677 -4.163 1.00 86.12 273 LEU A C 1
ATOM 2220 O O . LEU A 1 273 ? -7.548 18.300 -3.579 1.00 86.12 273 LEU A O 1
ATOM 2224 N N . TYR A 1 274 ? -5.824 17.878 -4.953 1.00 87.19 274 TYR A N 1
ATOM 2225 C CA . TYR A 1 274 ? -6.161 16.476 -5.157 1.00 87.19 274 TYR A CA 1
ATOM 2226 C C . TYR A 1 274 ? -4.922 15.589 -5.248 1.00 87.19 274 TYR A C 1
ATOM 2228 O O . TYR A 1 274 ? -3.817 16.033 -5.562 1.00 87.19 274 TYR A O 1
ATOM 2236 N N . THR A 1 275 ? -5.122 14.303 -4.980 1.00 87.38 275 THR A N 1
ATOM 2237 C CA . THR A 1 275 ? -4.157 13.241 -5.281 1.00 87.38 275 THR A CA 1
ATOM 2238 C C . THR A 1 275 ? -4.664 12.386 -6.441 1.00 87.38 275 THR A C 1
ATOM 2240 O O . THR A 1 275 ? -5.857 12.357 -6.738 1.00 87.38 275 THR A O 1
ATOM 2243 N N . GLU A 1 276 ? -3.782 11.675 -7.126 1.00 86.50 276 GLU A N 1
ATOM 2244 C CA . GLU A 1 276 ? -4.214 10.660 -8.085 1.00 86.50 276 GLU A CA 1
ATOM 2245 C C . GLU A 1 276 ? -4.707 9.409 -7.354 1.00 86.50 276 GLU A C 1
ATOM 2247 O O . GLU A 1 276 ? -4.274 9.104 -6.242 1.00 86.50 276 GLU A O 1
ATOM 2252 N N . ALA A 1 277 ? -5.570 8.629 -7.993 1.00 86.00 277 ALA A N 1
ATOM 2253 C CA . ALA A 1 277 ? -5.857 7.272 -7.553 1.00 86.00 277 ALA A CA 1
ATOM 2254 C C . ALA A 1 277 ? -5.518 6.264 -8.648 1.00 86.00 277 ALA A C 1
ATOM 2256 O O . ALA A 1 277 ? -5.563 6.553 -9.843 1.00 86.00 277 ALA A O 1
ATOM 2257 N N . LYS A 1 278 ? -5.177 5.056 -8.210 1.00 84.56 278 LYS A N 1
ATOM 2258 C CA . LYS A 1 278 ? -4.956 3.903 -9.073 1.00 84.56 278 LYS A CA 1
ATOM 2259 C C . LYS A 1 278 ? -6.044 2.858 -8.852 1.00 84.56 278 LYS A C 1
ATOM 2261 O O . LYS A 1 278 ? -6.665 2.798 -7.790 1.00 84.56 278 LYS A O 1
ATOM 2266 N N . LEU A 1 279 ? -6.230 2.005 -9.847 1.00 85.38 279 LEU A N 1
ATOM 2267 C CA . LEU A 1 279 ? -7.071 0.820 -9.756 1.00 85.38 279 LEU A CA 1
ATOM 2268 C C . LEU A 1 279 ? -6.319 -0.281 -8.986 1.00 85.38 279 LEU A C 1
ATOM 2270 O O . LEU A 1 279 ? -5.183 -0.615 -9.323 1.00 85.38 279 LEU A O 1
ATOM 2274 N N . GLY A 1 280 ? -6.944 -0.805 -7.939 1.00 84.38 280 GLY A N 1
ATOM 2275 C CA . GLY A 1 280 ? -6.597 -1.998 -7.169 1.00 84.38 280 GLY A CA 1
ATOM 2276 C C . GLY A 1 280 ? -7.521 -3.172 -7.527 1.00 84.38 280 GLY A C 1
ATOM 2277 O O . GLY A 1 280 ? -8.559 -2.972 -8.159 1.00 84.38 280 GLY A O 1
ATOM 2278 N N . ILE A 1 281 ? -7.170 -4.397 -7.123 1.00 81.56 281 ILE A N 1
ATOM 2279 C CA . ILE A 1 281 ? -8.005 -5.595 -7.333 1.00 81.56 281 ILE A CA 1
ATOM 2280 C C . ILE A 1 281 ? -8.264 -6.285 -6.001 1.00 81.56 281 ILE A C 1
ATOM 2282 O O . ILE A 1 281 ? -7.375 -6.426 -5.161 1.00 81.56 281 ILE A O 1
ATOM 2286 N N . LYS A 1 282 ? -9.501 -6.745 -5.836 1.00 78.56 282 LYS A N 1
ATOM 2287 C CA . LYS A 1 282 ? -9.961 -7.642 -4.779 1.00 78.56 282 LYS A CA 1
ATOM 2288 C C . LYS A 1 282 ? -10.702 -8.820 -5.403 1.00 78.56 282 LYS A C 1
ATOM 2290 O O . LYS A 1 282 ? -11.119 -8.758 -6.554 1.00 78.56 282 LYS A O 1
ATOM 2295 N N . SER A 1 283 ? -10.949 -9.867 -4.613 1.00 73.06 283 SER A N 1
ATOM 2296 C CA . SER A 1 283 ? -11.758 -11.017 -5.055 1.00 73.06 283 SER A CA 1
ATOM 2297 C C . SER A 1 283 ? -13.160 -10.609 -5.528 1.00 73.06 283 SER A C 1
ATOM 2299 O O . SER A 1 283 ? -13.770 -11.288 -6.336 1.00 73.06 283 SER A O 1
ATOM 2301 N N . THR A 1 284 ? -13.655 -9.469 -5.040 1.00 75.50 284 THR A N 1
ATOM 2302 C CA . THR A 1 284 ? -14.961 -8.887 -5.384 1.00 75.50 284 THR A CA 1
ATOM 2303 C C . THR A 1 284 ? -14.929 -7.905 -6.567 1.00 75.50 284 THR A C 1
ATOM 2305 O O . THR A 1 284 ? -15.877 -7.141 -6.737 1.00 75.50 284 THR A O 1
ATOM 2308 N N . GLY A 1 285 ? -13.813 -7.800 -7.290 1.00 84.19 285 GLY A N 1
ATOM 2309 C CA . GLY A 1 285 ? -13.642 -6.849 -8.391 1.00 84.19 285 GLY A CA 1
ATOM 2310 C C . GLY A 1 285 ? -12.637 -5.729 -8.113 1.00 84.19 285 GLY A C 1
ATOM 2311 O O . GLY A 1 285 ? -11.817 -5.815 -7.196 1.00 84.19 285 GLY A O 1
ATOM 2312 N N . PHE A 1 286 ? -12.694 -4.668 -8.917 1.00 86.50 286 PHE A N 1
ATOM 2313 C CA . PHE A 1 286 ? -11.804 -3.515 -8.782 1.00 86.50 286 PHE A CA 1
ATOM 2314 C C . PHE A 1 286 ? -12.064 -2.718 -7.501 1.00 86.50 286 PHE A C 1
ATOM 2316 O O . PHE A 1 286 ? -13.185 -2.694 -6.991 1.00 86.50 286 PHE A O 1
ATOM 2323 N N . CYS A 1 287 ? -11.028 -2.044 -7.001 1.00 85.75 287 CYS A N 1
ATOM 2324 C CA . CYS A 1 287 ? -11.126 -1.090 -5.901 1.00 85.75 287 CYS A CA 1
ATOM 2325 C C . CYS A 1 287 ? -10.276 0.165 -6.160 1.00 85.75 287 CYS A C 1
ATOM 2327 O O . CYS A 1 287 ? -9.192 0.060 -6.725 1.00 85.75 287 CYS A O 1
ATOM 2329 N N . PRO A 1 288 ? -10.720 1.357 -5.748 1.00 87.06 288 PRO A N 1
ATOM 2330 C CA . PRO A 1 288 ? -9.911 2.567 -5.836 1.00 87.06 288 PRO A CA 1
ATOM 2331 C C . PRO A 1 288 ? -8.826 2.576 -4.744 1.00 87.06 288 PRO A C 1
ATOM 2333 O O . PRO A 1 288 ? -9.062 2.170 -3.605 1.00 87.06 288 PRO A O 1
ATOM 2336 N N . VAL A 1 289 ? -7.622 3.045 -5.081 1.00 86.44 289 VAL A N 1
ATOM 2337 C CA . VAL A 1 289 ? -6.508 3.222 -4.133 1.00 86.44 289 VAL A CA 1
ATOM 2338 C C . VAL A 1 289 ? -5.892 4.603 -4.324 1.00 86.44 289 VAL A C 1
ATOM 2340 O O . VAL A 1 289 ? -5.343 4.891 -5.388 1.00 86.44 289 VAL A O 1
ATOM 2343 N N . ALA A 1 290 ? -5.952 5.449 -3.297 1.00 86.19 290 ALA A N 1
ATOM 2344 C CA . ALA A 1 290 ? -5.398 6.799 -3.349 1.00 86.19 290 ALA A CA 1
ATOM 2345 C C . ALA A 1 290 ? -3.857 6.763 -3.319 1.00 86.19 290 ALA A C 1
ATOM 2347 O O . ALA A 1 290 ? -3.247 6.044 -2.525 1.00 86.19 290 ALA A O 1
ATOM 2348 N N . LEU A 1 291 ? -3.205 7.551 -4.175 1.00 86.56 291 LEU A N 1
ATOM 2349 C CA . LEU A 1 291 ? -1.746 7.615 -4.307 1.00 86.56 291 LEU A CA 1
ATOM 2350 C C . LEU A 1 291 ? -1.146 8.696 -3.404 1.00 86.56 291 LEU A C 1
ATOM 2352 O O . LEU A 1 291 ? -0.418 9.584 -3.841 1.00 86.56 291 LEU A O 1
ATOM 2356 N N . LEU A 1 292 ? -1.396 8.573 -2.103 1.00 85.62 292 LEU A N 1
ATOM 2357 C CA . LEU A 1 292 ? -1.019 9.563 -1.084 1.00 85.62 292 LEU A CA 1
ATOM 2358 C C . LEU A 1 292 ? 0.499 9.711 -0.869 1.00 85.62 292 LEU A C 1
ATOM 2360 O O . LEU A 1 292 ? 0.958 10.621 -0.181 1.00 85.62 292 LEU A O 1
ATOM 2364 N N . ASN A 1 293 ? 1.300 8.827 -1.468 1.00 82.06 293 ASN A N 1
ATOM 2365 C CA . ASN A 1 293 ? 2.762 8.892 -1.500 1.00 82.06 293 ASN A CA 1
ATOM 2366 C C . ASN A 1 293 ? 3.330 9.700 -2.687 1.00 82.06 293 ASN A C 1
ATOM 2368 O O . ASN A 1 293 ? 4.553 9.930 -2.736 1.00 82.06 293 ASN A O 1
ATOM 2372 N N . ARG A 1 294 ? 2.465 10.107 -3.626 1.00 81.75 294 ARG A N 1
ATOM 2373 C CA . ARG A 1 294 ? 2.760 11.019 -4.736 1.00 81.75 294 ARG A CA 1
ATOM 2374 C C . ARG A 1 294 ? 2.420 12.455 -4.358 1.00 81.75 294 ARG A C 1
ATOM 2376 O O . ARG A 1 294 ? 1.685 12.694 -3.405 1.00 81.75 294 ARG A O 1
ATOM 2383 N N . GLN A 1 295 ? 3.013 13.392 -5.091 1.00 83.00 295 GLN A N 1
ATOM 2384 C CA . GLN A 1 295 ? 2.724 14.814 -4.938 1.00 83.00 295 GLN A CA 1
ATOM 2385 C C . GLN A 1 295 ? 1.236 15.078 -5.173 1.00 83.00 295 GLN A C 1
ATOM 2387 O O . GLN A 1 295 ? 0.594 14.391 -5.968 1.00 83.00 295 GLN A O 1
ATOM 2392 N N . GLN A 1 296 ? 0.695 16.046 -4.442 1.00 85.75 296 GLN A N 1
ATOM 2393 C CA . GLN A 1 296 ? -0.649 16.544 -4.706 1.00 85.75 296 GLN A CA 1
ATOM 2394 C C . GLN A 1 296 ? -0.591 17.594 -5.810 1.00 85.75 296 GLN A C 1
ATOM 2396 O O . GLN A 1 296 ? 0.425 18.268 -5.988 1.00 85.75 296 GLN A O 1
ATOM 2401 N N . HIS A 1 297 ? -1.708 17.760 -6.499 1.00 83.81 297 HIS A N 1
ATOM 2402 C CA . HIS A 1 297 ? -1.862 18.714 -7.583 1.00 83.81 297 HIS A CA 1
ATOM 2403 C C . HIS A 1 297 ? -2.924 19.742 -7.218 1.00 83.81 297 HIS A C 1
ATOM 2405 O O . HIS A 1 297 ? -3.925 19.411 -6.575 1.00 83.81 297 HIS A O 1
ATOM 2411 N N . TYR A 1 298 ? -2.719 20.977 -7.659 1.00 84.44 298 TYR A N 1
ATOM 2412 C CA . TYR A 1 298 ? -3.775 21.976 -7.646 1.00 84.44 298 TYR A CA 1
ATOM 2413 C C . TYR A 1 298 ? -4.746 21.743 -8.802 1.00 84.44 298 TYR A C 1
ATOM 2415 O O . TYR A 1 298 ? -4.363 21.321 -9.896 1.00 84.44 298 TYR A O 1
ATOM 2423 N N . VAL A 1 299 ? -6.024 22.032 -8.577 1.00 81.12 299 VAL A N 1
ATOM 2424 C CA . VAL A 1 299 ? -6.992 22.054 -9.678 1.00 81.12 299 VAL A CA 1
ATOM 2425 C C . VAL A 1 299 ? -6.690 23.253 -10.579 1.00 81.12 299 VAL A C 1
ATOM 2427 O O . VAL A 1 299 ? -6.473 24.365 -10.106 1.00 81.12 299 VAL A O 1
ATOM 2430 N N . GLY A 1 300 ? -6.604 23.011 -11.888 1.00 73.06 300 GLY A N 1
ATOM 2431 C CA . GLY A 1 300 ? -6.388 24.052 -12.899 1.00 73.06 300 GLY A CA 1
ATOM 2432 C C . GLY A 1 300 ? -4.977 24.653 -12.974 1.00 73.06 300 GLY A C 1
ATOM 2433 O O . GLY A 1 300 ? -4.706 25.390 -13.917 1.00 73.06 300 GLY A O 1
ATOM 2434 N N . THR A 1 301 ? -4.060 24.336 -12.052 1.00 69.06 301 THR A N 1
ATOM 2435 C CA . THR A 1 301 ? -2.676 24.846 -12.081 1.00 69.06 301 THR A CA 1
ATOM 2436 C C . THR A 1 301 ? -1.653 23.725 -11.916 1.00 69.06 301 THR A C 1
ATOM 2438 O O . THR A 1 301 ? -1.900 22.719 -11.257 1.00 69.06 301 THR A O 1
ATOM 2441 N N . SER A 1 302 ? -0.474 23.890 -12.519 1.00 58.69 302 SER A N 1
ATOM 2442 C CA . SER A 1 302 ? 0.582 22.869 -12.556 1.00 58.69 302 SER A CA 1
ATOM 2443 C C . SER A 1 302 ? 1.509 22.894 -11.333 1.00 58.69 302 SER A C 1
ATOM 2445 O O . SER A 1 302 ? 2.665 22.477 -11.422 1.00 58.69 302 SER A O 1
ATOM 2447 N N . VAL A 1 303 ? 1.054 23.441 -10.204 1.00 75.38 303 VAL A N 1
ATOM 2448 C CA . VAL A 1 303 ? 1.870 23.495 -8.988 1.00 75.38 303 VAL A CA 1
ATOM 2449 C C . VAL A 1 303 ? 1.731 22.170 -8.244 1.00 75.38 303 VAL A C 1
ATOM 2451 O O . VAL A 1 303 ? 0.625 21.722 -7.942 1.00 75.38 303 VAL A O 1
ATOM 2454 N N . ASN A 1 304 ? 2.864 21.545 -7.933 1.00 76.62 304 ASN A N 1
ATOM 2455 C CA . ASN A 1 304 ? 2.899 20.306 -7.167 1.00 76.62 304 ASN A CA 1
ATOM 2456 C C . ASN A 1 304 ? 3.160 20.608 -5.691 1.00 76.62 304 ASN A C 1
ATOM 2458 O O . ASN A 1 304 ? 4.108 21.319 -5.353 1.00 76.62 304 ASN A O 1
ATOM 2462 N N . LYS A 1 305 ? 2.352 20.022 -4.807 1.00 81.56 305 LYS A N 1
ATOM 2463 C CA . LYS A 1 305 ? 2.547 20.066 -3.354 1.00 81.56 305 LYS A CA 1
ATOM 2464 C C . LYS A 1 305 ? 3.141 18.749 -2.860 1.00 81.56 305 LYS A C 1
ATOM 2466 O O . LYS A 1 305 ? 3.104 17.726 -3.549 1.00 81.56 305 LYS A O 1
ATOM 2471 N N . GLU A 1 306 ? 3.729 18.768 -1.671 1.00 84.94 306 GLU A N 1
ATOM 2472 C CA . GLU A 1 306 ? 4.291 17.568 -1.057 1.00 84.94 306 GLU A CA 1
ATOM 2473 C C . GLU A 1 306 ? 3.257 16.429 -0.921 1.00 84.94 306 GLU A C 1
ATOM 2475 O O . GLU A 1 306 ? 2.054 16.683 -0.856 1.00 84.94 306 GLU A O 1
ATOM 2480 N N . PRO A 1 307 ? 3.695 15.158 -0.900 1.00 87.12 307 PRO A N 1
ATOM 2481 C CA . PRO A 1 307 ? 2.785 14.040 -0.690 1.00 87.12 307 PRO A CA 1
ATOM 2482 C C . PRO A 1 307 ? 2.059 14.112 0.653 1.00 87.12 307 PRO A C 1
ATOM 2484 O O . PRO A 1 307 ? 2.689 14.389 1.673 1.00 87.12 307 PRO A O 1
ATOM 2487 N N . VAL A 1 308 ? 0.782 13.721 0.681 1.00 86.69 308 VAL A N 1
ATOM 2488 C CA . VAL A 1 308 ? -0.013 13.633 1.922 1.00 86.69 308 VAL A CA 1
ATOM 2489 C C . VAL A 1 308 ? 0.691 12.753 2.955 1.00 86.69 308 VAL A C 1
ATOM 2491 O O . VAL A 1 308 ? 0.832 13.132 4.113 1.00 86.69 308 VAL A O 1
ATOM 2494 N N . ASN A 1 309 ? 1.252 11.616 2.533 1.00 88.56 309 ASN A N 1
ATOM 2495 C CA . ASN A 1 309 ? 1.983 10.728 3.434 1.00 88.56 309 ASN A CA 1
ATOM 2496 C C . ASN A 1 309 ? 3.252 11.359 4.032 1.00 88.56 309 ASN A C 1
ATOM 2498 O O . ASN A 1 309 ? 3.758 10.820 5.005 1.00 88.56 309 ASN A O 1
ATOM 2502 N N . SER A 1 310 ? 3.794 12.457 3.492 1.00 87.75 310 SER A N 1
ATOM 2503 C CA . SER A 1 310 ? 4.877 13.197 4.159 1.00 87.75 310 SER A CA 1
ATOM 2504 C C . SER A 1 310 ? 4.360 13.960 5.379 1.00 87.75 310 SER A C 1
ATOM 2506 O O . SER A 1 310 ? 5.002 13.906 6.426 1.00 87.75 310 SER A O 1
ATOM 2508 N N . ILE A 1 311 ? 3.183 14.581 5.254 1.00 89.56 311 ILE A N 1
ATOM 2509 C CA . ILE A 1 311 ? 2.481 15.315 6.320 1.00 89.56 311 ILE A CA 1
ATOM 2510 C C . ILE A 1 311 ? 2.018 14.352 7.421 1.00 89.56 311 ILE A C 1
ATOM 2512 O O . ILE A 1 311 ? 2.048 14.681 8.600 1.00 89.56 311 ILE A O 1
ATOM 2516 N N . LEU A 1 312 ? 1.641 13.126 7.048 1.00 92.12 312 LEU A N 1
ATOM 2517 C CA . LEU A 1 312 ? 1.128 12.123 7.983 1.00 92.12 312 LEU A CA 1
ATOM 2518 C C . LEU A 1 312 ? 2.204 11.388 8.800 1.00 92.12 312 LEU A C 1
ATOM 2520 O O . LEU A 1 312 ? 1.849 10.654 9.717 1.00 92.12 312 LEU A O 1
ATOM 2524 N N . LYS A 1 313 ? 3.503 11.533 8.499 1.00 92.12 313 LYS A N 1
ATOM 2525 C CA . LYS A 1 313 ? 4.563 10.808 9.235 1.00 92.12 313 LYS A CA 1
ATOM 2526 C C . LYS A 1 313 ? 4.627 11.165 10.730 1.00 92.12 313 LYS A C 1
ATOM 2528 O O . LYS A 1 313 ? 4.653 10.227 11.523 1.00 92.12 313 LYS A O 1
ATOM 2533 N N . PRO A 1 314 ? 4.612 12.453 11.135 1.00 93.38 314 PRO A N 1
ATOM 2534 C CA . PRO A 1 314 ? 4.515 12.830 12.547 1.00 93.38 314 PRO A CA 1
ATOM 2535 C C . PRO A 1 314 ? 3.285 12.229 13.233 1.00 93.38 314 PRO A C 1
ATOM 2537 O O . PRO A 1 314 ? 3.378 11.666 14.322 1.00 93.38 314 PRO A O 1
ATOM 2540 N N . ILE A 1 315 ? 2.142 12.280 12.546 1.00 94.69 315 ILE A N 1
ATOM 2541 C CA . ILE A 1 315 ? 0.871 11.753 13.047 1.00 94.69 315 ILE A CA 1
ATOM 2542 C C . ILE A 1 315 ? 0.954 10.238 13.241 1.00 94.69 315 ILE A C 1
ATOM 2544 O O . ILE A 1 315 ? 0.499 9.724 14.255 1.00 94.69 315 ILE A O 1
ATOM 2548 N N . GLN A 1 316 ? 1.601 9.516 12.320 1.00 92.69 316 GLN A N 1
ATOM 2549 C CA . GLN A 1 316 ? 1.823 8.079 12.463 1.00 92.69 316 GLN A CA 1
ATOM 2550 C C . GLN A 1 316 ? 2.611 7.756 13.737 1.00 92.69 316 GLN A C 1
ATOM 2552 O O . GLN A 1 316 ? 2.227 6.834 14.454 1.00 92.69 316 GLN A O 1
ATOM 2557 N N . SER A 1 317 ? 3.688 8.495 14.035 1.00 90.94 317 SER A N 1
ATOM 2558 C CA . SER A 1 317 ? 4.466 8.254 15.259 1.00 90.94 317 SER A CA 1
ATOM 2559 C C . SER A 1 317 ? 3.661 8.512 16.531 1.00 90.94 317 SER A C 1
ATOM 2561 O O . SER A 1 317 ? 3.785 7.730 17.467 1.00 90.94 317 SER A O 1
ATOM 2563 N N . ILE A 1 318 ? 2.800 9.534 16.540 1.00 92.75 318 ILE A N 1
ATOM 2564 C CA . ILE A 1 318 ? 1.908 9.834 17.671 1.00 92.75 318 ILE A CA 1
ATOM 2565 C C . ILE A 1 318 ? 0.874 8.721 17.850 1.00 92.75 318 ILE A C 1
ATOM 2567 O O . ILE A 1 318 ? 0.745 8.166 18.932 1.00 92.75 318 ILE A O 1
ATOM 2571 N N . LEU A 1 319 ? 0.196 8.302 16.779 1.00 91.06 319 LEU A N 1
ATOM 2572 C CA . LEU A 1 319 ? -0.763 7.197 16.870 1.00 91.06 319 LEU A CA 1
ATOM 2573 C C . LEU A 1 319 ? -0.090 5.877 17.268 1.00 91.06 319 LEU A C 1
ATOM 2575 O O . LEU A 1 319 ? -0.734 5.019 17.856 1.00 91.06 319 LEU A O 1
ATOM 2579 N N . SER A 1 320 ? 1.189 5.683 16.937 1.00 87.38 320 SER A N 1
ATOM 2580 C CA . SER A 1 320 ? 1.936 4.483 17.343 1.00 87.38 320 SER A CA 1
ATOM 2581 C C . SER A 1 320 ? 2.267 4.484 18.836 1.00 87.38 320 SER A C 1
ATOM 2583 O O . SER A 1 320 ? 2.297 3.415 19.433 1.00 87.38 320 SER A O 1
ATOM 2585 N N . LEU A 1 321 ? 2.503 5.664 19.418 1.00 87.00 321 LEU A N 1
ATOM 2586 C CA . LEU A 1 321 ? 2.664 5.852 20.860 1.00 87.00 321 LEU A CA 1
ATOM 2587 C C . LEU A 1 321 ? 1.354 5.525 21.595 1.00 87.00 321 LEU A C 1
ATOM 2589 O O . LEU A 1 321 ? 1.361 4.700 22.497 1.00 87.00 321 LEU A O 1
ATOM 2593 N N . GLU A 1 322 ? 0.238 6.105 21.149 1.00 84.81 322 GLU A N 1
ATOM 2594 C CA . GLU A 1 322 ? -1.089 5.945 21.776 1.00 84.81 322 GLU A CA 1
ATOM 2595 C C . GLU A 1 322 ? -1.674 4.530 21.664 1.00 84.81 322 GLU A C 1
ATOM 2597 O O . GLU A 1 322 ? -2.555 4.144 22.423 1.00 84.81 322 GLU A O 1
ATOM 2602 N N . ASN A 1 323 ? -1.222 3.738 20.691 1.00 78.94 323 ASN A N 1
ATOM 2603 C CA . ASN A 1 323 ? -1.720 2.378 20.478 1.00 78.94 323 ASN A CA 1
ATOM 2604 C C . ASN A 1 323 ? -1.137 1.340 21.461 1.00 78.94 323 ASN A C 1
ATOM 2606 O O . ASN A 1 323 ? -1.296 0.152 21.191 1.00 78.94 323 ASN A O 1
ATOM 2610 N N . ASP A 1 324 ? -0.474 1.767 22.546 1.00 60.03 324 ASP A N 1
ATOM 2611 C CA . ASP A 1 324 ? 0.233 0.930 23.526 1.00 60.03 324 ASP A CA 1
ATOM 2612 C C . ASP A 1 324 ? 1.106 -0.136 22.852 1.00 60.03 324 ASP A C 1
ATOM 2614 O O . ASP A 1 324 ? 0.668 -1.259 22.627 1.00 60.03 324 ASP A O 1
ATOM 2618 N N . MET A 1 325 ? 2.344 0.238 22.498 1.00 44.81 325 MET A N 1
ATOM 2619 C CA . MET A 1 325 ? 3.443 -0.617 22.007 1.00 44.81 325 MET A CA 1
ATOM 2620 C C . MET A 1 325 ? 3.120 -2.118 21.835 1.00 44.81 325 MET A C 1
ATOM 2622 O O . MET A 1 325 ? 3.644 -2.979 22.546 1.00 44.81 325 MET A O 1
ATOM 2626 N N . VAL A 1 326 ? 2.335 -2.460 20.814 1.00 40.12 326 VAL A N 1
ATOM 2627 C CA . VAL A 1 326 ? 2.268 -3.838 20.341 1.00 40.12 326 VAL A CA 1
ATOM 2628 C C . VAL A 1 326 ? 3.604 -4.116 19.664 1.00 40.12 326 VAL A C 1
ATOM 2630 O O . VAL A 1 326 ? 3.984 -3.448 18.699 1.00 40.12 326 VAL A O 1
ATOM 2633 N N . ASN A 1 327 ? 4.355 -5.045 20.255 1.00 37.53 327 ASN A N 1
ATOM 2634 C CA . ASN A 1 327 ? 5.658 -5.488 19.789 1.00 37.53 327 ASN A CA 1
ATOM 2635 C C . ASN A 1 327 ? 5.675 -5.638 18.257 1.00 37.53 327 ASN A C 1
ATOM 2637 O O . ASN A 1 327 ? 4.907 -6.398 17.678 1.00 37.53 327 ASN A O 1
ATOM 2641 N N . ASP A 1 328 ? 6.668 -5.020 17.617 1.00 40.38 328 ASP A N 1
ATOM 2642 C CA . ASP A 1 328 ? 7.054 -5.194 16.201 1.00 40.38 328 ASP A CA 1
ATOM 2643 C C . ASP A 1 328 ? 7.479 -6.651 15.868 1.00 40.38 328 ASP A C 1
ATOM 2645 O O . ASP A 1 328 ? 8.016 -6.937 14.802 1.00 40.38 328 ASP A O 1
ATOM 2649 N N . ASN A 1 329 ? 7.254 -7.596 16.792 1.00 39.47 329 ASN A N 1
ATOM 2650 C CA . ASN A 1 329 ? 7.468 -9.028 16.606 1.00 39.47 329 ASN A CA 1
ATOM 2651 C C . ASN A 1 329 ? 6.407 -9.633 15.673 1.00 39.47 329 ASN A C 1
ATOM 2653 O O . ASN A 1 329 ? 6.589 -10.738 15.179 1.00 39.47 329 ASN A O 1
ATOM 2657 N N . GLY A 1 330 ? 5.332 -8.903 15.376 1.00 53.50 330 GLY A N 1
ATOM 2658 C CA . GLY A 1 330 ? 4.327 -9.305 14.406 1.00 53.50 330 GLY A CA 1
ATOM 2659 C C . GLY A 1 330 ? 3.304 -10.290 14.968 1.00 53.50 330 GLY A C 1
ATOM 2660 O O . GLY A 1 330 ? 3.568 -11.079 15.875 1.00 53.50 330 GLY A O 1
ATOM 2661 N N . LEU A 1 331 ? 2.129 -10.265 14.342 1.00 61.62 331 LEU A N 1
ATOM 2662 C CA . LEU A 1 331 ? 0.927 -11.012 14.716 1.00 61.62 331 LEU A CA 1
ATOM 2663 C C . LEU A 1 331 ? 1.157 -12.512 14.974 1.00 61.62 331 LEU A C 1
ATOM 2665 O O . LEU A 1 331 ? 0.461 -13.123 15.776 1.00 61.62 331 LEU A O 1
ATOM 2669 N N . TYR A 1 332 ? 2.131 -13.119 14.291 1.00 59.00 332 TYR A N 1
ATOM 2670 C CA . TYR A 1 332 ? 2.464 -14.530 14.476 1.00 59.00 332 TYR A CA 1
ATOM 2671 C C . TYR A 1 332 ? 3.039 -14.815 15.869 1.00 59.00 332 TYR A C 1
ATOM 2673 O O . TYR A 1 332 ? 2.634 -15.777 16.512 1.00 59.00 332 TYR A O 1
ATOM 2681 N N . HIS A 1 333 ? 3.962 -13.977 16.346 1.00 64.62 333 HIS A N 1
ATOM 2682 C CA . HIS A 1 333 ? 4.569 -14.150 17.664 1.00 64.62 333 HIS A CA 1
ATOM 2683 C C . HIS A 1 333 ? 3.579 -13.840 18.792 1.00 64.62 333 HIS A C 1
ATOM 2685 O O . HIS A 1 333 ? 3.619 -14.502 19.825 1.00 64.62 333 HIS A O 1
ATOM 2691 N N . GLU A 1 334 ? 2.672 -12.885 18.580 1.00 72.88 334 GLU A N 1
ATOM 2692 C CA . GLU A 1 334 ? 1.558 -12.616 19.499 1.00 72.88 334 GLU A CA 1
ATOM 2693 C C . GLU A 1 334 ? 0.614 -13.812 19.599 1.00 72.88 334 GLU A C 1
ATOM 2695 O O . GLU A 1 334 ? 0.354 -14.286 20.701 1.00 72.88 334 GLU A O 1
ATOM 2700 N N . LEU A 1 335 ? 0.171 -14.355 18.459 1.00 77.81 335 LEU A N 1
ATOM 2701 C CA . LEU A 1 335 ? -0.700 -15.526 18.441 1.00 77.81 335 LEU A CA 1
ATOM 2702 C C . LEU A 1 335 ? -0.015 -16.745 19.066 1.00 77.81 335 LEU A C 1
ATOM 2704 O O . LEU A 1 335 ? -0.648 -17.473 19.824 1.00 77.81 335 LEU A O 1
ATOM 2708 N N . GLN A 1 336 ? 1.265 -16.973 18.757 1.00 80.00 336 GLN A N 1
ATOM 2709 C CA . GLN A 1 336 ? 2.037 -18.061 19.351 1.00 80.00 336 GLN A CA 1
ATOM 2710 C C . GLN A 1 336 ? 2.112 -17.910 20.874 1.00 80.00 336 GLN A C 1
ATOM 2712 O O . GLN A 1 336 ? 1.801 -18.863 21.580 1.00 80.00 336 GLN A O 1
ATOM 2717 N N . GLY A 1 337 ? 2.476 -16.727 21.376 1.00 82.81 337 GLY A N 1
ATOM 2718 C CA . GLY A 1 337 ? 2.553 -16.473 22.814 1.00 82.81 337 GLY A CA 1
ATOM 2719 C C . GLY A 1 337 ? 1.198 -16.624 23.508 1.00 82.81 337 GLY A C 1
ATOM 2720 O O . GLY A 1 337 ? 1.110 -17.285 24.539 1.00 82.81 337 GLY A O 1
ATOM 2721 N N . ALA A 1 338 ? 0.130 -16.090 22.909 1.00 82.25 338 ALA A N 1
ATOM 2722 C CA . ALA A 1 338 ? -1.227 -16.211 23.435 1.00 82.25 338 ALA A CA 1
ATOM 2723 C C . ALA A 1 338 ? -1.706 -17.671 23.461 1.00 82.25 338 ALA A C 1
ATOM 2725 O O . ALA A 1 338 ? -2.323 -18.111 24.430 1.00 82.25 338 ALA A O 1
ATOM 2726 N N . LEU A 1 339 ? -1.384 -18.449 22.421 1.00 85.25 339 LEU A N 1
ATOM 2727 C CA . LEU A 1 339 ? -1.645 -19.884 22.401 1.00 85.25 339 LEU A CA 1
ATOM 2728 C C . LEU A 1 339 ? -0.854 -20.596 23.493 1.00 85.25 339 LEU A C 1
ATOM 2730 O O . LEU A 1 339 ? -1.466 -21.326 24.259 1.00 85.25 339 LEU A O 1
ATOM 2734 N N . GLU A 1 340 ? 0.460 -20.380 23.595 1.00 85.50 340 GLU A N 1
ATOM 2735 C CA . GLU A 1 340 ? 1.323 -20.984 24.622 1.00 85.50 340 GLU A CA 1
ATOM 2736 C C . GLU A 1 340 ? 0.796 -20.717 26.039 1.00 85.50 340 GLU A C 1
ATOM 2738 O O . GLU A 1 340 ? 0.648 -21.654 26.828 1.00 85.50 340 GLU A O 1
ATOM 2743 N N . GLU A 1 341 ? 0.435 -19.468 26.345 1.00 85.25 341 GLU A N 1
ATOM 2744 C CA . GLU A 1 341 ? -0.175 -19.095 27.625 1.00 85.25 341 GLU A CA 1
ATOM 2745 C C . GLU A 1 341 ? -1.496 -19.837 27.857 1.00 85.25 341 GLU A C 1
ATOM 2747 O O . GLU A 1 341 ? -1.741 -20.354 28.953 1.00 85.25 341 GLU A O 1
ATOM 2752 N N . TYR A 1 342 ? -2.326 -19.958 26.821 1.00 85.75 342 TYR A N 1
ATOM 2753 C CA . TYR A 1 342 ? -3.577 -20.700 26.889 1.00 85.75 342 TYR A CA 1
ATOM 2754 C C . TYR A 1 342 ? -3.359 -22.194 27.154 1.00 85.75 342 TYR A C 1
ATOM 2756 O O . TYR A 1 342 ? -3.999 -22.741 28.057 1.00 85.75 342 TYR A O 1
ATOM 2764 N N . ILE A 1 343 ? -2.421 -22.834 26.435 1.00 83.62 343 ILE A N 1
ATOM 2765 C CA . ILE A 1 343 ? -2.031 -24.248 26.608 1.00 83.62 343 ILE A CA 1
ATOM 2766 C C . ILE A 1 343 ? -1.647 -24.503 28.070 1.00 83.62 343 ILE A C 1
ATOM 2768 O O . ILE A 1 343 ? -2.110 -25.471 28.681 1.00 83.62 343 ILE A O 1
ATOM 2772 N N . ILE A 1 344 ? -0.797 -23.633 28.628 1.00 82.69 344 ILE A N 1
ATOM 2773 C CA . ILE A 1 344 ? -0.280 -23.744 29.995 1.00 82.69 344 ILE A CA 1
ATOM 2774 C C . ILE A 1 344 ? -1.413 -23.564 31.005 1.00 82.69 344 ILE A C 1
ATOM 2776 O O . ILE A 1 344 ? -1.585 -24.395 31.899 1.00 82.69 344 ILE A O 1
ATOM 2780 N N . THR A 1 345 ? -2.203 -22.502 30.846 1.00 81.50 345 THR A N 1
ATOM 2781 C CA . THR A 1 345 ? -3.268 -22.130 31.786 1.00 81.50 345 THR A CA 1
ATOM 2782 C C . THR A 1 345 ? -4.354 -23.203 31.860 1.00 81.50 345 THR A C 1
ATOM 2784 O O . THR A 1 345 ? -4.803 -23.553 32.950 1.00 81.50 345 THR A O 1
ATOM 2787 N N . HIS A 1 346 ? -4.724 -23.790 30.719 1.00 77.94 346 HIS A N 1
ATOM 2788 C CA . HIS A 1 346 ? -5.804 -24.779 30.626 1.00 77.94 346 HIS A CA 1
ATOM 2789 C C . HIS A 1 346 ? -5.310 -26.218 30.734 1.00 77.94 346 HIS A C 1
ATOM 2791 O O . HIS A 1 346 ? -6.113 -27.143 30.627 1.00 77.94 346 HIS A O 1
ATOM 2797 N N . ARG A 1 347 ? -4.001 -26.416 30.965 1.00 71.69 347 ARG A N 1
ATOM 2798 C CA . ARG A 1 347 ? -3.339 -27.727 30.987 1.00 71.69 347 ARG A CA 1
ATOM 2799 C C . ARG A 1 347 ? -3.805 -28.582 29.816 1.00 71.69 347 ARG A C 1
ATOM 2801 O O . ARG A 1 347 ? -4.324 -29.682 30.012 1.00 71.69 347 ARG A O 1
ATOM 2808 N N . TRP A 1 348 ? -3.623 -28.065 28.603 1.00 72.38 348 TRP A N 1
ATOM 2809 C CA . TRP A 1 348 ? -3.995 -28.739 27.359 1.00 72.38 348 TRP A CA 1
ATOM 2810 C C . TRP A 1 348 ? -3.066 -29.940 27.075 1.00 72.38 348 TRP A C 1
ATOM 2812 O O . TRP A 1 348 ? -2.279 -29.977 26.139 1.00 72.38 348 TRP A O 1
ATOM 2822 N N . GLN A 1 349 ? -3.126 -30.924 27.966 1.00 62.16 349 GLN A N 1
ATOM 2823 C CA . GLN A 1 349 ? -2.578 -32.275 27.875 1.00 62.16 349 GLN A CA 1
ATOM 2824 C C . GLN A 1 349 ? -3.722 -33.300 27.894 1.00 62.16 349 GLN A C 1
ATOM 2826 O O . GLN A 1 349 ? -3.562 -34.429 27.435 1.00 62.16 349 GLN A O 1
ATOM 2831 N N . ASP A 1 350 ? -4.892 -32.896 28.397 1.00 57.50 350 ASP A N 1
ATOM 2832 C CA . ASP A 1 350 ? -6.077 -33.730 28.510 1.00 57.50 350 ASP A CA 1
ATOM 2833 C C . ASP A 1 350 ? -6.881 -33.674 27.198 1.00 57.50 350 ASP A C 1
ATOM 2835 O O . ASP A 1 350 ? -7.687 -32.776 26.962 1.00 57.50 350 ASP A O 1
ATOM 2839 N N . SER A 1 351 ? -6.626 -34.629 26.299 1.00 58.81 351 SER A N 1
ATOM 2840 C CA . SER A 1 351 ? -7.305 -34.768 24.992 1.00 58.81 351 SER A CA 1
ATOM 2841 C C . SER A 1 351 ? -8.830 -34.990 25.066 1.00 58.81 351 SER A C 1
ATOM 2843 O O . SER A 1 351 ? -9.480 -35.165 24.037 1.00 58.81 351 SER A O 1
ATOM 2845 N N . SER A 1 352 ? -9.410 -34.997 26.270 1.00 67.31 352 SER A N 1
ATOM 2846 C CA . SER A 1 352 ? -10.824 -35.276 26.526 1.00 67.31 352 SER A CA 1
ATOM 2847 C C . SER A 1 352 ? -11.767 -34.103 26.225 1.00 67.31 352 SER A C 1
ATOM 2849 O O . SER A 1 352 ? -12.967 -34.332 26.070 1.00 67.31 352 SER A O 1
ATOM 2851 N N . LYS A 1 353 ? -11.262 -32.864 26.106 1.00 76.06 353 LYS A N 1
ATOM 2852 C CA . LYS A 1 353 ? -12.077 -31.680 25.781 1.00 76.06 353 LYS A CA 1
ATOM 2853 C C . LYS A 1 353 ? -11.777 -31.156 24.370 1.00 76.06 353 LYS A C 1
ATOM 2855 O O . LYS A 1 353 ? -10.631 -30.789 24.104 1.00 76.06 353 LYS A O 1
ATOM 2860 N N . PRO A 1 354 ? -12.777 -31.080 23.470 1.00 84.12 354 PRO A N 1
ATOM 2861 C CA . PRO A 1 354 ? -12.580 -30.517 22.139 1.00 84.12 354 PRO A CA 1
ATOM 2862 C C . PRO A 1 354 ? -12.202 -29.032 22.214 1.00 84.12 354 PRO A C 1
ATOM 2864 O O . PRO A 1 354 ? -12.493 -28.349 23.198 1.00 84.12 354 PRO A O 1
ATOM 2867 N N . LEU A 1 355 ? -11.542 -28.546 21.163 1.00 88.69 355 LEU A N 1
ATOM 2868 C CA . LEU A 1 355 ? -11.334 -27.122 20.926 1.00 88.69 355 LEU A CA 1
ATOM 2869 C C . LEU A 1 355 ? -12.304 -26.640 19.857 1.00 88.69 355 LEU A C 1
ATOM 2871 O O . LEU A 1 355 ? -12.491 -27.295 18.831 1.00 88.69 355 LEU A O 1
ATOM 2875 N N . TRP A 1 356 ? -12.856 -25.460 20.088 1.00 92.06 356 TRP A N 1
ATOM 2876 C CA . TRP A 1 356 ? -13.769 -24.785 19.185 1.00 92.06 356 TRP A CA 1
ATOM 2877 C C . TRP A 1 356 ? -13.104 -23.541 18.622 1.00 92.06 356 TRP A C 1
ATOM 2879 O O . TRP A 1 356 ? -12.356 -22.848 19.318 1.00 92.06 356 TRP A O 1
ATOM 2889 N N . PHE A 1 357 ? -13.372 -23.258 17.349 1.00 92.94 357 PHE A N 1
ATOM 2890 C CA . PHE A 1 357 ? -12.751 -22.143 16.640 1.00 92.94 357 PHE A CA 1
ATOM 2891 C C . PHE A 1 357 ? -13.801 -21.386 15.843 1.00 92.94 357 PHE A C 1
ATOM 2893 O O . PHE A 1 357 ? -14.636 -21.988 15.164 1.00 92.94 357 PHE A O 1
ATOM 2900 N N . ALA A 1 358 ? -13.697 -20.064 15.830 1.00 95.00 358 ALA A N 1
ATOM 2901 C CA . ALA A 1 358 ? -14.368 -19.259 14.824 1.00 95.00 358 ALA A CA 1
ATOM 2902 C C . ALA A 1 358 ? -13.390 -18.250 14.233 1.00 95.00 358 ALA A C 1
ATOM 2904 O O . ALA A 1 358 ? -12.732 -17.494 14.945 1.00 95.00 358 ALA A O 1
ATOM 2905 N N . LYS A 1 359 ? -13.319 -18.247 12.904 1.00 94.75 359 LYS A N 1
ATOM 2906 C CA . LYS A 1 359 ? -12.641 -17.234 12.111 1.00 94.75 359 LYS A CA 1
ATOM 2907 C C . LYS A 1 359 ? -13.695 -16.393 11.413 1.00 94.75 359 LYS A C 1
ATOM 2909 O O . LYS A 1 359 ? -14.503 -16.926 10.655 1.00 94.75 359 LYS A O 1
ATOM 2914 N N . THR A 1 360 ? -13.650 -15.083 11.593 1.00 93.94 360 THR A N 1
ATOM 2915 C CA . THR A 1 360 ? -14.568 -14.142 10.931 1.00 93.94 360 THR A CA 1
ATOM 2916 C C . THR A 1 360 ? -13.798 -13.091 10.143 1.00 93.94 360 THR A C 1
ATOM 2918 O O . THR A 1 360 ? -12.708 -12.707 10.550 1.00 93.94 360 THR A O 1
ATOM 2921 N N . ASP A 1 361 ? -14.352 -12.646 9.015 1.00 93.19 361 ASP A N 1
ATOM 2922 C CA . ASP A 1 361 ? -13.767 -11.632 8.116 1.00 93.19 361 ASP A CA 1
ATOM 2923 C C . ASP A 1 361 ? -14.643 -10.373 8.149 1.00 93.19 361 ASP A C 1
ATOM 2925 O O . ASP A 1 361 ? -15.818 -10.455 7.799 1.00 93.19 361 ASP A O 1
ATOM 2929 N N . ILE A 1 362 ? -14.126 -9.218 8.573 1.00 91.19 362 ILE A N 1
ATOM 2930 C CA . ILE A 1 362 ? -14.827 -7.933 8.456 1.00 91.19 362 ILE A CA 1
ATOM 2931 C C . ILE A 1 362 ? -14.799 -7.501 6.994 1.00 91.19 362 ILE A C 1
ATOM 2933 O O . ILE A 1 362 ? -13.748 -7.238 6.403 1.00 91.19 362 ILE A O 1
ATOM 2937 N N . SER A 1 363 ? -15.985 -7.319 6.422 1.00 88.81 363 SER A N 1
ATOM 2938 C CA . SER A 1 363 ? -16.136 -6.836 5.056 1.00 88.81 363 SER A CA 1
ATOM 2939 C C . SER A 1 363 ? -15.580 -5.420 4.917 1.00 88.81 363 SER A C 1
ATOM 2941 O O . SER A 1 363 ? -16.156 -4.476 5.451 1.00 88.81 363 SER A O 1
ATOM 2943 N N . SER A 1 364 ? -14.502 -5.267 4.138 1.00 86.31 364 SER A N 1
ATOM 2944 C CA . SER A 1 364 ? -13.913 -3.969 3.755 1.00 86.31 364 SER A CA 1
ATOM 2945 C C . SER A 1 364 ? -13.749 -3.005 4.943 1.00 86.31 364 SER A C 1
ATOM 2947 O O . SER A 1 364 ? -14.281 -1.898 4.924 1.00 86.31 364 SER A O 1
ATOM 2949 N N . CYS A 1 365 ? -13.023 -3.442 5.979 1.00 88.81 365 CYS A N 1
ATOM 2950 C CA . CYS A 1 365 ? -12.885 -2.739 7.261 1.00 88.81 365 CYS A CA 1
ATOM 2951 C C . CYS A 1 365 ? -12.528 -1.244 7.138 1.00 88.81 365 CYS A C 1
ATOM 2953 O O . CYS A 1 365 ? -13.165 -0.415 7.785 1.00 88.81 365 CYS A O 1
ATOM 2955 N N . PHE A 1 366 ? -11.575 -0.875 6.274 1.00 90.06 366 PHE A N 1
ATOM 2956 C CA . PHE A 1 366 ? -11.192 0.527 6.073 1.00 90.06 366 PHE A CA 1
ATOM 2957 C C . PHE A 1 366 ? -12.286 1.354 5.399 1.00 90.06 366 PHE A C 1
ATOM 2959 O O . PHE A 1 366 ? -12.498 2.497 5.782 1.00 90.06 366 PHE A O 1
ATOM 2966 N N . GLU A 1 367 ? -12.969 0.800 4.396 1.00 88.19 367 GLU A N 1
ATOM 2967 C CA . GLU A 1 367 ? -13.962 1.539 3.606 1.00 88.19 367 GLU A CA 1
ATOM 2968 C C . GLU A 1 367 ? -15.318 1.640 4.291 1.00 88.19 367 GLU A C 1
ATOM 2970 O O . GLU A 1 367 ? -16.059 2.581 4.045 1.00 88.19 367 GLU A O 1
ATOM 2975 N N . ASN A 1 368 ? -15.657 0.673 5.138 1.00 91.06 368 ASN A N 1
ATOM 2976 C CA . ASN A 1 368 ? -16.958 0.626 5.793 1.00 91.06 368 ASN A CA 1
ATOM 2977 C C . ASN A 1 368 ? -16.979 1.337 7.152 1.00 91.06 368 ASN A C 1
ATOM 2979 O O . ASN A 1 368 ? -18.049 1.509 7.728 1.00 91.06 368 ASN A O 1
ATOM 2983 N N . MET A 1 369 ? -15.821 1.772 7.657 1.00 92.56 369 MET A N 1
ATOM 2984 C CA . MET A 1 369 ? -15.725 2.469 8.938 1.00 92.56 369 MET A CA 1
ATOM 2985 C C . MET A 1 369 ? -16.522 3.783 8.917 1.00 92.56 369 MET A C 1
ATOM 2987 O O . MET A 1 369 ? -16.377 4.596 8.005 1.00 92.56 369 MET A O 1
ATOM 2991 N N . LYS A 1 370 ? -17.356 4.028 9.929 1.00 94.19 370 LYS A N 1
ATOM 2992 C CA . LYS A 1 370 ? -18.054 5.316 10.064 1.00 94.19 370 LYS A CA 1
ATOM 2993 C C . LYS A 1 370 ? -17.076 6.419 10.466 1.00 94.19 370 LYS A C 1
ATOM 2995 O O . LYS A 1 370 ? -16.402 6.293 11.484 1.00 94.19 370 LYS A O 1
ATOM 3000 N N . GLN A 1 371 ? -17.030 7.500 9.686 1.00 94.50 371 GLN A N 1
ATOM 3001 C CA . GLN A 1 371 ? -16.086 8.603 9.902 1.00 94.50 371 GLN A CA 1
ATOM 3002 C C . GLN A 1 371 ? -16.316 9.309 11.243 1.00 94.50 371 GLN A C 1
ATOM 3004 O O . GLN A 1 371 ? -15.351 9.558 11.954 1.00 94.50 371 GLN A O 1
ATOM 3009 N N . ASP A 1 372 ? -17.570 9.524 11.646 1.00 95.38 372 ASP A N 1
ATOM 3010 C CA . ASP A 1 372 ? -17.881 10.166 12.930 1.00 95.38 372 ASP A CA 1
ATOM 3011 C C . ASP A 1 372 ? -17.360 9.349 14.121 1.00 95.38 372 ASP A C 1
ATOM 3013 O O . ASP A 1 372 ? -16.676 9.884 14.991 1.00 95.38 372 ASP A O 1
ATOM 3017 N N . LYS A 1 373 ? -17.612 8.029 14.132 1.00 95.50 373 LYS A N 1
ATOM 3018 C CA . LYS A 1 373 ? -17.111 7.131 15.189 1.00 95.50 373 LYS A CA 1
ATOM 3019 C C . LYS A 1 373 ? -15.586 7.012 15.137 1.00 95.50 373 LYS A C 1
ATOM 3021 O O . LYS A 1 373 ? -14.959 6.988 16.189 1.00 95.50 373 LYS A O 1
ATOM 3026 N N . LEU A 1 374 ? -14.983 6.983 13.943 1.00 95.25 374 LEU A N 1
ATOM 3027 C CA . LEU A 1 374 ? -13.526 7.029 13.766 1.00 95.25 374 LEU A CA 1
ATOM 3028 C C . LEU A 1 374 ? -12.944 8.270 14.448 1.00 95.25 374 LEU A C 1
ATOM 3030 O O . LEU A 1 374 ? -12.079 8.144 15.311 1.00 95.25 374 LEU A O 1
ATOM 3034 N N . LEU A 1 375 ? -13.425 9.459 14.082 1.00 96.44 375 LEU A N 1
ATOM 3035 C CA . LEU A 1 375 ? -12.908 10.725 14.599 1.00 96.44 375 LEU A CA 1
ATOM 3036 C C . LEU A 1 375 ? -13.154 10.860 16.102 1.00 96.44 375 LEU A C 1
ATOM 3038 O O . LEU A 1 375 ? -12.271 11.327 16.817 1.00 96.44 375 LEU A O 1
ATOM 3042 N N . GLN A 1 376 ? -14.309 10.398 16.587 1.00 96.38 376 GLN A N 1
ATOM 3043 C CA . GLN A 1 376 ? -14.609 10.330 18.013 1.00 96.38 376 GLN A CA 1
ATOM 3044 C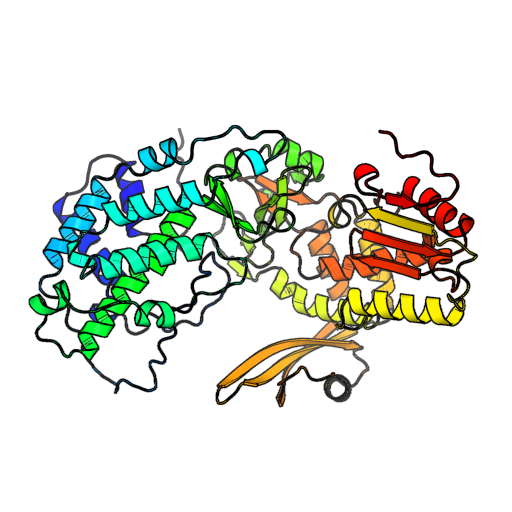 C . GLN A 1 376 ? -13.574 9.479 18.762 1.00 96.38 376 GLN A C 1
ATOM 3046 O O . GLN A 1 376 ? -12.970 9.969 19.711 1.00 96.38 376 GLN A O 1
ATOM 3051 N N . VAL A 1 377 ? -13.339 8.235 18.330 1.00 94.69 377 VAL A N 1
ATOM 3052 C CA . VAL A 1 377 ? -12.430 7.312 19.032 1.00 94.69 377 VAL A CA 1
ATOM 3053 C C . VAL A 1 377 ? -10.995 7.833 19.028 1.00 94.69 377 VAL A C 1
ATOM 3055 O O . VAL A 1 377 ? -10.340 7.830 20.068 1.00 94.69 377 VAL A O 1
ATOM 3058 N N . VAL A 1 378 ? -10.507 8.322 17.885 1.00 94.00 378 VAL A N 1
ATOM 3059 C CA . VAL A 1 378 ? -9.148 8.881 17.793 1.00 94.00 378 VAL A CA 1
ATOM 3060 C C . VAL A 1 378 ? -9.008 10.111 18.699 1.00 94.00 378 VAL A C 1
ATOM 3062 O O . VAL A 1 378 ? -7.989 10.278 19.372 1.00 94.00 378 VAL A O 1
ATOM 3065 N N . LYS A 1 379 ? -10.044 10.959 18.772 1.00 95.12 379 LYS A N 1
ATOM 3066 C CA . LYS A 1 379 ? -10.066 12.124 19.664 1.00 95.12 379 LYS A CA 1
ATOM 3067 C C . LYS A 1 379 ? -10.031 11.717 21.132 1.00 95.12 379 LYS A C 1
ATOM 3069 O O . LYS A 1 379 ? -9.278 12.310 21.894 1.00 95.12 379 LYS A O 1
ATOM 3074 N N . GLU A 1 380 ? -10.830 10.729 21.525 1.00 92.69 380 GLU A N 1
ATOM 3075 C CA . GLU A 1 380 ? -10.867 10.212 22.896 1.00 92.69 380 GLU A CA 1
ATOM 3076 C C . GLU A 1 380 ? -9.516 9.613 23.304 1.00 92.69 380 GLU A C 1
ATOM 3078 O O . GLU A 1 380 ? -9.030 9.904 24.394 1.00 92.69 380 GLU A O 1
ATOM 3083 N N . GLN A 1 381 ? -8.865 8.848 22.427 1.00 86.50 381 GLN A N 1
ATOM 3084 C CA . GLN A 1 381 ? -7.571 8.233 22.738 1.00 86.50 381 GLN A CA 1
ATOM 3085 C C . GLN A 1 381 ? -6.445 9.261 22.837 1.00 86.50 381 GLN A C 1
ATOM 3087 O O . GLN A 1 381 ? -5.733 9.292 23.831 1.00 86.50 381 GLN A O 1
ATOM 3092 N N . THR A 1 382 ? -6.360 10.186 21.879 1.00 88.31 382 THR A N 1
ATOM 3093 C CA . THR A 1 382 ? -5.351 11.261 21.908 1.00 88.31 382 THR A CA 1
ATOM 3094 C C . THR A 1 382 ? -5.615 12.323 22.980 1.00 88.31 382 THR A C 1
ATOM 3096 O O . THR A 1 382 ? -4.766 13.172 23.220 1.00 88.31 382 THR A O 1
ATOM 3099 N N . SER A 1 383 ? -6.776 12.320 23.647 1.00 87.12 383 SER A N 1
ATOM 3100 C CA . SER A 1 383 ? -7.129 13.358 24.629 1.00 87.12 383 SER A CA 1
ATOM 3101 C C . SER A 1 383 ? -6.296 13.327 25.913 1.00 87.12 383 SER A C 1
ATOM 3103 O O . SER A 1 383 ? -6.273 14.318 26.646 1.00 87.12 383 SER A O 1
ATOM 3105 N N . GLN A 1 384 ? -5.610 12.213 26.186 1.00 83.56 384 GLN A N 1
ATOM 3106 C CA . GLN A 1 384 ? -4.782 12.047 27.383 1.00 83.56 384 GLN A CA 1
ATOM 3107 C C . GLN A 1 384 ? -3.542 12.948 27.356 1.00 83.56 384 GLN A C 1
ATOM 3109 O O . GLN A 1 384 ? -3.043 13.341 28.409 1.00 83.56 384 GLN A O 1
ATOM 3114 N N . CYS A 1 385 ? -3.085 13.332 26.162 1.00 87.56 385 CYS A N 1
ATOM 3115 C CA . CYS A 1 385 ? -1.914 14.166 25.971 1.00 87.56 385 CYS A CA 1
ATOM 3116 C C . CYS A 1 385 ? -2.280 15.436 25.191 1.00 87.56 385 CYS A C 1
ATOM 3118 O O . CYS A 1 385 ? -2.868 15.388 24.113 1.00 87.56 385 CYS A O 1
ATOM 3120 N N . LYS A 1 386 ? -1.946 16.611 25.738 1.00 92.62 386 LYS A N 1
ATOM 3121 C CA . LYS A 1 386 ? -2.274 17.898 25.095 1.00 92.62 386 LYS A CA 1
ATOM 3122 C C . LYS A 1 386 ? -1.333 18.232 23.943 1.00 92.62 386 LYS A C 1
ATOM 3124 O O . LYS A 1 386 ? -1.750 18.868 22.974 1.00 92.62 386 LYS A O 1
ATOM 3129 N N . GLU A 1 387 ? -0.075 17.830 24.066 1.00 95.62 387 GLU A N 1
ATOM 3130 C CA . GLU A 1 387 ? 0.996 18.145 23.132 1.00 95.62 387 GLU A CA 1
ATOM 3131 C C . GLU A 1 387 ? 1.993 16.991 23.069 1.00 95.62 387 GLU A C 1
ATOM 3133 O O . GLU A 1 387 ? 2.317 16.384 24.084 1.00 95.62 387 GLU A O 1
ATOM 3138 N N . TYR A 1 388 ? 2.524 16.734 21.881 1.00 95.38 388 TYR A N 1
ATOM 3139 C CA . TYR A 1 388 ? 3.464 15.654 21.619 1.00 95.38 388 TYR A CA 1
ATOM 3140 C C . TYR A 1 388 ? 4.781 16.206 21.096 1.00 95.38 388 TYR A C 1
ATOM 3142 O O . TYR A 1 388 ? 4.785 17.023 20.173 1.00 95.38 388 TYR A O 1
ATOM 3150 N N . ASN A 1 389 ? 5.895 15.688 21.605 1.00 95.12 389 ASN A N 1
ATOM 3151 C CA . ASN A 1 389 ? 7.202 15.871 20.989 1.00 95.12 389 ASN A CA 1
ATOM 3152 C C . ASN A 1 389 ? 7.369 14.842 19.867 1.00 95.12 389 ASN A C 1
ATOM 3154 O O . ASN A 1 389 ? 7.304 13.643 20.113 1.00 95.12 389 ASN A O 1
ATOM 3158 N N . VAL A 1 390 ? 7.627 15.284 18.636 1.00 94.94 390 VAL A N 1
ATOM 3159 C CA . VAL A 1 390 ? 7.924 14.427 17.482 1.00 94.94 390 VAL A CA 1
ATOM 3160 C C . VAL A 1 390 ? 9.380 14.596 17.072 1.00 94.94 390 VAL A C 1
ATOM 3162 O O . VAL A 1 390 ? 9.805 15.638 16.573 1.00 94.94 390 VAL A O 1
ATOM 3165 N N . CYS A 1 391 ? 10.152 13.528 17.227 1.00 94.25 391 CYS A N 1
ATOM 3166 C CA . CYS A 1 391 ? 11.580 13.496 16.960 1.00 94.25 391 CYS A CA 1
ATOM 3167 C C . CYS A 1 391 ? 11.875 12.811 15.626 1.00 94.25 391 CYS A C 1
ATOM 3169 O O . CYS A 1 391 ? 11.666 11.608 15.461 1.00 94.25 391 CYS A O 1
ATOM 3171 N N . SER A 1 392 ? 12.434 13.561 14.677 1.00 93.50 392 SER A N 1
ATOM 3172 C CA . SER A 1 392 ? 13.017 13.009 13.457 1.00 93.50 392 SER A CA 1
ATOM 3173 C C . SER A 1 392 ? 14.433 12.518 13.746 1.00 93.50 392 SER A C 1
ATOM 3175 O O . SER A 1 392 ? 15.343 13.314 13.980 1.00 93.50 392 SER A O 1
ATOM 3177 N N . LEU A 1 393 ? 14.640 11.211 13.632 1.00 91.94 393 LEU A N 1
ATOM 3178 C CA . LEU A 1 393 ? 15.908 10.531 13.869 1.00 91.94 393 LEU A CA 1
ATOM 3179 C C . LEU A 1 393 ? 16.528 10.022 12.563 1.00 91.94 393 LEU A C 1
ATOM 3181 O O . LEU A 1 393 ? 15.832 9.640 11.616 1.00 91.94 393 LEU A O 1
ATOM 3185 N N . VAL A 1 394 ? 17.856 9.975 12.532 1.00 92.19 394 VAL A N 1
ATOM 3186 C CA . VAL A 1 394 ? 18.649 9.298 11.504 1.00 92.19 394 VAL A CA 1
ATOM 3187 C C . VAL A 1 394 ? 19.412 8.162 12.171 1.00 92.19 394 VAL A C 1
ATOM 3189 O O . VAL A 1 394 ? 20.323 8.397 12.959 1.00 92.19 394 VAL A O 1
ATOM 3192 N N . ALA A 1 395 ? 19.033 6.932 11.844 1.00 89.69 395 ALA A N 1
ATOM 3193 C CA . ALA A 1 395 ? 19.749 5.734 12.250 1.00 89.69 395 ALA A CA 1
ATOM 3194 C C . ALA A 1 395 ? 20.891 5.459 11.272 1.00 89.69 395 ALA A C 1
ATOM 3196 O O . ALA A 1 395 ? 20.677 5.423 10.057 1.00 89.69 395 ALA A O 1
ATOM 3197 N N . VAL A 1 396 ? 22.093 5.277 11.809 1.00 90.19 396 VAL A N 1
ATOM 3198 C CA . VAL A 1 396 ? 23.305 4.930 11.067 1.00 90.19 396 VAL A CA 1
ATOM 3199 C C . VAL A 1 396 ? 23.547 3.435 11.212 1.00 90.19 396 VAL A C 1
ATOM 3201 O O . VAL A 1 396 ? 23.630 2.914 12.326 1.00 90.19 396 VAL A O 1
ATOM 3204 N N . HIS A 1 397 ? 23.687 2.756 10.080 1.00 88.56 397 HIS A N 1
ATOM 3205 C CA . HIS A 1 397 ? 23.873 1.313 9.995 1.00 88.56 397 HIS A CA 1
ATOM 3206 C C . HIS A 1 397 ? 25.236 0.971 9.413 1.00 88.56 397 HIS A C 1
ATOM 3208 O O . HIS A 1 397 ? 25.756 1.697 8.562 1.00 88.56 397 HIS A O 1
ATOM 3214 N N . TYR A 1 398 ? 25.768 -0.177 9.831 1.00 84.00 398 TYR A N 1
ATOM 3215 C CA . TYR A 1 398 ? 26.995 -0.756 9.286 1.00 84.00 398 TYR A CA 1
ATOM 3216 C C . TYR A 1 398 ? 26.706 -2.136 8.690 1.00 84.00 398 TYR A C 1
ATOM 3218 O O . TYR A 1 398 ? 26.170 -3.007 9.378 1.00 84.00 398 TYR A O 1
ATOM 3226 N N . ALA A 1 399 ? 27.053 -2.344 7.420 1.00 78.56 399 ALA A N 1
ATOM 3227 C CA . ALA A 1 399 ? 26.939 -3.637 6.746 1.00 78.56 399 ALA A CA 1
ATOM 3228 C C . ALA A 1 399 ? 28.220 -3.929 5.955 1.00 78.56 399 ALA A C 1
ATOM 3230 O O . ALA A 1 399 ? 28.391 -3.445 4.834 1.00 78.56 399 ALA A O 1
ATOM 3231 N N . GLY A 1 400 ? 29.132 -4.702 6.558 1.00 79.75 400 GLY A N 1
ATOM 3232 C CA . GLY A 1 400 ? 30.521 -4.755 6.085 1.00 79.75 400 GLY A CA 1
ATOM 3233 C C . GLY A 1 400 ? 31.098 -3.339 6.047 1.00 79.75 400 GLY A C 1
ATOM 3234 O O . GLY A 1 400 ? 30.717 -2.522 6.869 1.00 79.75 400 GLY A O 1
ATOM 3235 N N . ASP A 1 401 ? 31.899 -2.990 5.047 1.00 78.75 401 ASP A N 1
ATOM 3236 C CA . ASP A 1 401 ? 32.524 -1.656 4.962 1.00 78.75 401 ASP A CA 1
ATOM 3237 C C . ASP A 1 401 ? 31.587 -0.528 4.491 1.00 78.75 401 ASP A C 1
ATOM 3239 O O . ASP A 1 401 ? 32.025 0.594 4.228 1.00 78.75 401 ASP A O 1
ATOM 3243 N N . LYS A 1 402 ? 30.283 -0.801 4.349 1.00 79.06 402 LYS A N 1
ATOM 3244 C CA . LYS A 1 402 ? 29.303 0.184 3.881 1.00 79.06 402 LYS A CA 1
ATOM 3245 C C . LYS A 1 402 ? 28.516 0.771 5.048 1.00 79.06 402 LYS A C 1
ATOM 3247 O O . LYS A 1 402 ? 27.816 0.063 5.775 1.00 79.06 402 LYS A O 1
ATOM 3252 N N . VAL A 1 403 ? 28.578 2.097 5.155 1.00 84.56 403 VAL A N 1
ATOM 3253 C CA . VAL A 1 403 ? 27.716 2.900 6.026 1.00 84.56 403 VAL A CA 1
ATOM 3254 C C . VAL A 1 403 ? 26.489 3.335 5.235 1.00 84.56 403 VAL A C 1
ATOM 3256 O O . VAL A 1 403 ? 26.612 3.884 4.139 1.00 84.56 403 VAL A O 1
ATOM 3259 N N . PHE A 1 404 ? 25.301 3.126 5.791 1.00 84.69 404 PHE A N 1
ATOM 3260 C CA . PHE A 1 404 ? 24.066 3.674 5.234 1.00 84.69 404 PHE A CA 1
ATOM 3261 C C . PHE A 1 404 ? 23.176 4.230 6.338 1.00 84.69 404 PHE A C 1
ATOM 3263 O O . PHE A 1 404 ? 23.312 3.875 7.507 1.00 84.69 404 PHE A O 1
ATOM 3270 N N . THR A 1 405 ? 22.263 5.124 5.968 1.00 87.50 405 THR A N 1
ATOM 3271 C CA . THR A 1 405 ? 21.368 5.780 6.918 1.00 87.50 405 THR A CA 1
ATOM 3272 C C . THR A 1 405 ? 19.910 5.495 6.602 1.00 87.50 405 THR A C 1
ATOM 3274 O O . THR A 1 405 ? 19.516 5.343 5.444 1.00 87.50 405 THR A O 1
ATOM 3277 N N . THR A 1 406 ? 19.088 5.433 7.645 1.00 87.25 406 THR A N 1
ATOM 3278 C CA . THR A 1 406 ? 17.629 5.363 7.523 1.00 87.25 406 THR A CA 1
ATOM 3279 C C . THR A 1 406 ? 16.989 6.422 8.403 1.00 87.25 406 THR A C 1
ATOM 3281 O O . THR A 1 406 ? 17.453 6.667 9.513 1.00 87.25 406 THR A O 1
ATOM 3284 N N . SER A 1 407 ? 15.897 7.026 7.944 1.00 86.94 407 SER A N 1
ATOM 3285 C CA . SER A 1 407 ? 15.123 7.964 8.760 1.00 86.94 407 SER A CA 1
ATOM 3286 C C . SER A 1 407 ? 14.020 7.245 9.534 1.00 86.94 407 SER A C 1
ATOM 3288 O O . SER A 1 407 ? 13.355 6.365 8.989 1.00 86.94 407 SER A O 1
ATOM 3290 N N . LYS A 1 408 ? 13.804 7.659 10.781 1.00 86.38 408 LYS A N 1
ATOM 3291 C CA . LYS A 1 408 ? 12.735 7.191 11.675 1.00 86.38 408 LYS A CA 1
ATOM 3292 C C . LYS A 1 408 ? 12.113 8.404 12.369 1.00 86.38 408 LYS A C 1
ATOM 3294 O O . LYS A 1 408 ? 12.818 9.375 12.619 1.00 86.38 408 LYS A O 1
ATOM 3299 N N . MET A 1 409 ? 10.817 8.359 12.667 1.00 90.31 409 MET A N 1
ATOM 3300 C CA . MET A 1 409 ? 10.178 9.317 13.575 1.00 90.31 409 MET A CA 1
ATOM 3301 C C . MET A 1 409 ? 9.692 8.592 14.822 1.00 90.31 409 MET A C 1
ATOM 3303 O O . MET A 1 409 ? 9.278 7.435 14.733 1.00 90.31 409 MET A O 1
ATOM 3307 N N . VAL A 1 410 ? 9.780 9.264 15.963 1.00 91.00 410 VAL A N 1
ATOM 3308 C CA . VAL A 1 410 ? 9.296 8.782 17.262 1.00 91.00 410 VAL A CA 1
ATOM 3309 C C . VAL A 1 410 ? 8.569 9.927 17.943 1.00 91.00 410 VAL A C 1
ATOM 3311 O O . VAL A 1 410 ? 9.004 11.069 17.805 1.00 91.00 410 VAL A O 1
ATOM 3314 N N . ALA A 1 411 ? 7.481 9.620 18.638 1.00 92.12 411 ALA A N 1
ATOM 3315 C CA . ALA A 1 411 ? 6.747 10.584 19.435 1.00 92.12 411 ALA A CA 1
ATOM 3316 C C . ALA A 1 411 ? 6.825 10.232 20.925 1.00 92.12 411 ALA A C 1
ATOM 3318 O O . ALA A 1 411 ? 6.889 9.050 21.263 1.00 92.12 411 ALA A O 1
ATOM 3319 N N . SER A 1 412 ? 6.772 11.252 21.776 1.00 92.19 412 SER A N 1
ATOM 3320 C CA . SER A 1 412 ? 6.504 11.152 23.214 1.00 92.19 412 SER A CA 1
ATOM 3321 C C . SER A 1 412 ? 5.499 12.231 23.622 1.00 92.19 412 SER A C 1
ATOM 3323 O O . SER A 1 412 ? 5.314 13.204 22.876 1.00 92.19 412 SER A O 1
ATOM 3325 N N . PRO A 1 413 ? 4.888 12.120 24.809 1.00 92.94 413 PRO A N 1
ATOM 3326 C CA . PRO A 1 413 ? 4.271 13.260 25.476 1.00 92.94 413 PRO A CA 1
ATOM 3327 C C . PRO A 1 413 ? 5.247 14.444 25.591 1.00 92.94 413 PRO A C 1
ATOM 3329 O O . PRO A 1 413 ? 6.472 14.253 25.628 1.00 92.94 413 PRO A O 1
ATOM 3332 N N . SER A 1 414 ? 4.730 15.677 25.578 1.00 91.31 414 SER A N 1
ATOM 3333 C CA . SER A 1 414 ? 5.573 16.881 25.595 1.00 91.31 414 SER A CA 1
ATOM 3334 C C . SER A 1 414 ? 6.315 17.107 26.914 1.00 91.31 414 SER A C 1
ATOM 3336 O O . SER A 1 414 ? 7.363 17.754 26.918 1.00 91.31 414 SER A O 1
ATOM 3338 N N . ASP A 1 415 ? 5.792 16.558 28.009 1.00 89.94 415 ASP A N 1
ATOM 3339 C CA . ASP A 1 415 ? 6.349 16.598 29.360 1.00 89.94 415 ASP A CA 1
ATOM 3340 C C . ASP A 1 415 ? 7.453 15.555 29.600 1.00 89.94 415 ASP A C 1
ATOM 3342 O O . ASP A 1 415 ? 8.207 15.671 30.568 1.00 89.94 415 ASP A O 1
ATOM 3346 N N . GLU A 1 416 ? 7.613 14.581 28.702 1.00 88.56 416 GLU A N 1
ATOM 3347 C CA . GLU A 1 416 ? 8.696 13.601 28.761 1.00 88.56 416 GLU A CA 1
ATOM 3348 C C . GLU A 1 416 ? 10.001 14.106 28.127 1.00 88.56 416 GLU A C 1
ATOM 3350 O O . GLU A 1 416 ? 10.031 14.816 27.114 1.00 88.56 416 GLU A O 1
ATOM 3355 N N . SER A 1 417 ? 11.127 13.665 28.696 1.00 89.19 417 SER A N 1
ATOM 3356 C CA . SER A 1 417 ? 12.454 13.953 28.157 1.00 89.19 417 SER A CA 1
ATOM 3357 C C . SER A 1 417 ? 12.688 13.212 26.841 1.00 89.19 417 SER A C 1
ATOM 3359 O O . SER A 1 417 ? 12.817 11.987 26.797 1.00 89.19 417 SER A O 1
ATOM 3361 N N . VAL A 1 418 ? 12.869 13.973 25.758 1.00 88.19 418 VAL A N 1
ATOM 3362 C CA . VAL A 1 418 ? 13.258 13.444 24.439 1.00 88.19 418 VAL A CA 1
ATOM 3363 C C . VAL A 1 418 ? 14.530 12.593 24.517 1.00 88.19 418 VAL A C 1
ATOM 3365 O O . VAL A 1 418 ? 14.653 11.587 23.817 1.00 88.19 418 VAL A O 1
ATOM 3368 N N . HIS A 1 419 ? 15.486 12.971 25.370 1.00 87.00 419 HIS A N 1
ATOM 3369 C CA . HIS A 1 419 ? 16.730 12.221 25.531 1.00 87.00 419 HIS A CA 1
ATOM 3370 C C . HIS A 1 419 ? 16.493 10.839 26.144 1.00 87.00 419 HIS A C 1
ATOM 3372 O O . HIS A 1 419 ? 17.054 9.860 25.652 1.00 87.00 419 HIS A O 1
ATOM 3378 N N . GLU A 1 420 ? 15.647 10.749 27.170 1.00 86.12 420 GLU A N 1
ATOM 3379 C CA . GLU A 1 420 ? 15.301 9.479 27.817 1.00 86.12 420 GLU A CA 1
ATOM 3380 C C . GLU A 1 420 ? 14.476 8.594 26.884 1.00 86.12 420 GLU A C 1
ATOM 3382 O O . GLU A 1 420 ? 14.785 7.413 26.728 1.00 86.12 420 GLU A O 1
ATOM 3387 N N . MET A 1 421 ? 13.504 9.179 26.173 1.00 86.56 421 MET A N 1
ATOM 3388 C CA . MET A 1 421 ? 12.737 8.483 25.139 1.00 86.56 421 MET A CA 1
ATOM 3389 C C . MET A 1 421 ? 13.671 7.822 24.118 1.00 86.56 421 MET A C 1
ATOM 3391 O O . MET A 1 421 ? 13.529 6.636 23.823 1.00 86.56 421 MET A O 1
ATOM 3395 N N . ILE A 1 422 ? 14.646 8.567 23.583 1.00 87.12 422 ILE A N 1
ATOM 3396 C CA . ILE A 1 422 ? 15.594 8.043 22.589 1.00 87.12 422 ILE A CA 1
ATOM 3397 C C . ILE A 1 422 ? 16.503 6.973 23.199 1.00 87.12 422 ILE A C 1
ATOM 3399 O O . ILE A 1 422 ? 16.763 5.969 22.538 1.00 87.12 422 ILE A O 1
ATOM 3403 N N . ALA A 1 423 ? 16.964 7.162 24.438 1.00 85.31 423 ALA A N 1
ATOM 3404 C CA . ALA A 1 423 ? 17.805 6.191 25.136 1.00 85.31 423 ALA A CA 1
ATOM 3405 C C . ALA A 1 423 ? 17.087 4.849 25.370 1.00 85.31 423 ALA A C 1
ATOM 3407 O O . ALA A 1 423 ? 17.723 3.798 25.318 1.00 85.31 423 ALA A O 1
ATOM 3408 N N . ASN A 1 424 ? 15.766 4.879 25.558 1.00 84.50 424 ASN A N 1
ATOM 3409 C CA . ASN A 1 424 ? 14.933 3.694 25.772 1.00 84.50 424 ASN A CA 1
ATOM 3410 C C . ASN A 1 424 ? 14.500 2.994 24.470 1.00 84.50 424 ASN A C 1
ATOM 3412 O O . ASN A 1 424 ? 13.867 1.934 24.511 1.00 84.50 424 ASN A O 1
ATOM 3416 N N . LEU A 1 425 ? 14.836 3.541 23.296 1.00 84.00 425 LEU A N 1
ATOM 3417 C CA . LEU A 1 425 ? 14.532 2.886 22.028 1.00 84.00 425 LEU A CA 1
ATOM 3418 C C . LEU A 1 425 ? 15.332 1.592 21.886 1.00 84.00 425 LEU A C 1
ATOM 3420 O O . LEU A 1 425 ? 16.560 1.591 21.903 1.00 84.00 425 LEU A O 1
ATOM 3424 N N . LYS A 1 426 ? 14.629 0.484 21.628 1.00 80.69 426 LYS A N 1
ATOM 3425 C CA . LYS A 1 426 ? 15.277 -0.775 21.249 1.00 80.69 426 LYS A CA 1
ATOM 3426 C C . LYS A 1 426 ? 16.014 -0.585 19.911 1.00 80.69 426 LYS A C 1
ATOM 3428 O O . LYS A 1 426 ? 15.352 -0.293 18.905 1.00 80.69 426 LYS A O 1
ATOM 3433 N N . PRO A 1 427 ? 17.348 -0.751 19.866 1.00 73.38 427 PRO A N 1
ATOM 3434 C CA . PRO A 1 427 ? 18.106 -0.591 18.633 1.00 73.38 427 PRO A CA 1
ATOM 3435 C C . PRO A 1 427 ? 17.763 -1.715 17.655 1.00 73.38 427 PRO A C 1
ATOM 3437 O O . PRO A 1 427 ? 17.592 -2.876 18.037 1.00 73.38 427 PRO A O 1
ATOM 3440 N N . ARG A 1 428 ? 17.681 -1.386 16.363 1.00 76.75 428 ARG A N 1
ATOM 3441 C CA . ARG A 1 428 ? 17.526 -2.402 15.313 1.00 76.75 428 ARG A CA 1
ATOM 3442 C C . ARG A 1 428 ? 18.833 -3.168 15.103 1.00 76.75 428 ARG A C 1
ATOM 3444 O O . ARG A 1 428 ? 19.926 -2.664 15.355 1.00 76.75 428 ARG A O 1
ATOM 3451 N N . LYS A 1 429 ? 18.735 -4.392 14.574 1.00 70.88 429 LYS A N 1
ATOM 3452 C CA . LYS A 1 429 ? 19.910 -5.192 14.194 1.00 70.88 429 LYS A CA 1
ATOM 3453 C C . LYS A 1 429 ? 20.776 -4.390 13.207 1.00 70.88 429 LYS A C 1
ATOM 3455 O O . LYS A 1 429 ? 20.288 -4.012 12.147 1.00 70.88 429 LYS A O 1
ATOM 3460 N N . ASN A 1 430 ? 22.046 -4.168 13.562 1.00 77.19 430 ASN A N 1
ATOM 3461 C CA . ASN A 1 430 ? 23.060 -3.377 12.833 1.00 77.19 430 ASN A CA 1
ATOM 3462 C C . ASN A 1 430 ? 22.973 -1.843 12.950 1.00 77.19 430 ASN A C 1
ATOM 3464 O O . ASN A 1 430 ? 23.802 -1.157 12.346 1.00 77.19 430 ASN A O 1
ATOM 3468 N N . GLU A 1 431 ? 22.056 -1.307 13.755 1.00 84.12 431 GLU A N 1
ATOM 3469 C CA . GLU A 1 431 ? 22.028 0.116 14.098 1.00 84.12 431 GLU A CA 1
ATOM 3470 C C . GLU A 1 431 ? 23.183 0.438 15.059 1.00 84.12 431 GLU A C 1
ATOM 3472 O O . GLU A 1 431 ? 23.355 -0.224 16.084 1.00 84.12 431 GLU A O 1
ATOM 3477 N N . LYS A 1 432 ? 24.030 1.407 14.696 1.00 86.31 432 LYS A N 1
ATOM 3478 C CA . LYS A 1 432 ? 25.238 1.779 15.457 1.00 86.31 432 LYS A CA 1
ATOM 3479 C C . LYS A 1 432 ? 25.126 3.130 16.144 1.00 86.31 432 LYS A C 1
ATOM 3481 O O . LYS A 1 432 ? 25.749 3.328 17.180 1.00 86.31 432 LYS A O 1
ATOM 3486 N N . ALA A 1 433 ? 24.366 4.050 15.563 1.00 88.38 433 ALA A N 1
ATOM 3487 C CA . ALA A 1 433 ? 24.136 5.368 16.133 1.00 88.38 433 ALA A CA 1
ATOM 3488 C C . ALA A 1 433 ? 22.765 5.904 15.721 1.00 88.38 433 ALA A C 1
ATOM 3490 O O . ALA A 1 433 ? 22.282 5.623 14.621 1.00 88.38 433 ALA A O 1
ATOM 3491 N N . LEU A 1 434 ? 22.185 6.727 16.591 1.00 89.50 434 LEU A N 1
ATOM 3492 C CA . LEU A 1 434 ? 20.983 7.508 16.332 1.00 89.50 434 LEU A CA 1
ATOM 3493 C C . LEU A 1 434 ? 21.331 8.989 16.442 1.00 89.50 434 LEU A C 1
ATOM 3495 O O . LEU A 1 434 ? 21.843 9.441 17.462 1.00 89.50 434 LEU A O 1
ATOM 3499 N N . LEU A 1 435 ? 21.053 9.742 15.382 1.00 90.69 435 LEU A N 1
ATOM 3500 C CA . LEU A 1 435 ? 21.251 11.186 15.337 1.00 90.69 435 LEU A CA 1
ATOM 3501 C C . LEU A 1 435 ? 19.897 11.886 15.345 1.00 90.69 435 LEU A C 1
ATOM 3503 O O . LEU A 1 435 ? 19.015 11.552 14.550 1.00 90.69 435 LEU A O 1
ATOM 3507 N N . ILE A 1 436 ? 19.743 12.885 16.209 1.00 91.62 436 ILE A N 1
ATOM 3508 C CA . ILE A 1 436 ? 18.552 13.735 16.233 1.00 91.62 436 ILE A CA 1
ATOM 3509 C C . ILE A 1 436 ? 18.696 14.771 15.124 1.00 91.62 436 ILE A C 1
ATOM 3511 O O . ILE A 1 436 ? 19.618 15.580 15.133 1.00 91.62 436 ILE A O 1
ATOM 3515 N N . LYS A 1 437 ? 17.785 14.740 14.151 1.00 92.81 437 LYS A N 1
ATOM 3516 C CA . LYS A 1 437 ? 17.749 15.724 13.064 1.00 92.81 437 LYS A CA 1
ATOM 3517 C C . LYS A 1 437 ? 16.909 16.940 13.436 1.00 92.81 437 LYS A C 1
ATOM 3519 O O . LYS A 1 437 ? 17.278 18.060 13.105 1.00 92.81 437 LYS A O 1
ATOM 3524 N N . LYS A 1 438 ? 15.742 16.700 14.034 1.00 93.38 438 LYS A N 1
ATOM 3525 C CA . LYS A 1 438 ? 14.758 17.729 14.375 1.00 93.38 438 LYS A CA 1
ATOM 3526 C C . LYS A 1 438 ? 13.839 17.212 15.475 1.00 93.38 438 LYS A C 1
ATOM 3528 O O . LYS A 1 438 ? 13.511 16.026 15.466 1.00 93.38 438 LYS A O 1
ATOM 3533 N N . VAL A 1 439 ? 13.412 18.106 16.354 1.00 93.31 439 VAL A N 1
ATOM 3534 C CA . VAL A 1 439 ? 12.311 17.887 17.291 1.00 93.31 439 VAL A CA 1
ATOM 3535 C C . VAL A 1 439 ? 11.260 18.950 16.994 1.00 93.31 439 VAL A C 1
ATOM 3537 O O . VAL A 1 439 ? 11.600 20.125 16.877 1.00 93.31 439 VAL A O 1
ATOM 3540 N N . ASP A 1 440 ? 10.022 18.518 16.803 1.00 93.94 440 ASP A N 1
ATOM 3541 C CA . ASP A 1 440 ? 8.844 19.367 16.643 1.00 93.94 440 ASP A CA 1
ATOM 3542 C C . ASP A 1 440 ? 7.875 19.104 17.794 1.00 93.94 440 ASP A C 1
ATOM 3544 O O . ASP A 1 440 ? 7.865 18.005 18.341 1.00 93.94 440 ASP A O 1
ATOM 3548 N N . THR A 1 441 ? 7.024 20.075 18.113 1.00 95.38 441 THR A N 1
ATOM 3549 C CA . THR A 1 441 ? 5.918 19.884 19.056 1.00 95.38 441 THR A CA 1
ATOM 3550 C C . THR A 1 441 ? 4.602 20.070 18.314 1.00 95.38 441 THR A C 1
ATOM 3552 O O . THR A 1 441 ? 4.437 21.049 17.584 1.00 95.38 441 THR A O 1
ATOM 3555 N N . LEU A 1 442 ? 3.685 19.115 18.463 1.00 95.69 442 LEU A N 1
ATOM 3556 C CA . LEU A 1 442 ? 2.354 19.154 17.857 1.00 95.69 442 LEU A CA 1
ATOM 3557 C C . LEU A 1 442 ? 1.289 19.086 18.942 1.00 95.69 442 LEU A C 1
ATOM 3559 O O . LEU A 1 442 ? 1.326 18.189 19.782 1.00 95.69 442 LEU A O 1
ATOM 3563 N N . SER A 1 443 ? 0.315 19.991 18.899 1.00 96.50 443 SER A N 1
ATOM 3564 C CA . SER A 1 443 ? -0.840 19.911 19.790 1.00 96.50 443 SER A CA 1
ATOM 3565 C C . SER A 1 443 ? -1.812 18.820 19.343 1.00 96.50 443 SER A C 1
ATOM 3567 O O . SER A 1 443 ? -1.921 18.494 18.156 1.00 96.50 443 SER A O 1
ATOM 3569 N N . GLN A 1 444 ? -2.579 18.292 20.293 1.00 95.12 444 GLN A N 1
ATOM 3570 C CA . GLN A 1 444 ? -3.662 17.345 20.032 1.00 95.12 444 GLN A CA 1
ATOM 3571 C C . GLN A 1 444 ? -4.670 17.893 19.007 1.00 95.12 444 GLN A C 1
ATOM 3573 O O . GLN A 1 444 ? -5.126 17.163 18.128 1.00 95.12 444 GLN A O 1
ATOM 3578 N N . GLU A 1 445 ? -4.943 19.200 19.040 1.00 96.12 445 GLU A N 1
ATOM 3579 C CA . GLU A 1 445 ? -5.817 19.872 18.075 1.00 96.12 445 GLU A CA 1
ATOM 3580 C C . GLU A 1 445 ? -5.241 19.832 16.650 1.00 96.12 445 GLU A C 1
ATOM 3582 O O . GLU A 1 445 ? -5.960 19.530 15.697 1.00 96.12 445 GLU A O 1
ATOM 3587 N N . GLN A 1 446 ? -3.935 20.077 16.485 1.00 95.69 446 GLN A N 1
ATOM 3588 C CA . GLN A 1 446 ? -3.266 19.983 15.181 1.00 95.69 446 GLN A CA 1
ATOM 3589 C C . GLN A 1 446 ? -3.279 18.550 14.640 1.00 95.69 446 GLN A C 1
ATOM 3591 O O . GLN A 1 446 ? -3.503 18.341 13.441 1.00 95.69 446 GLN A O 1
ATOM 3596 N N . VAL A 1 447 ? -3.062 17.567 15.519 1.00 95.00 447 VAL A N 1
ATOM 3597 C CA . VAL A 1 447 ? -3.137 16.141 15.182 1.00 95.00 447 VAL A CA 1
ATOM 3598 C C . VAL A 1 447 ? -4.539 15.798 14.687 1.00 95.00 447 VAL A C 1
ATOM 3600 O O . VAL A 1 447 ? -4.688 15.313 13.564 1.00 95.00 447 VAL A O 1
ATOM 3603 N N . MET A 1 448 ? -5.565 16.123 15.476 1.00 96.31 448 MET A N 1
ATOM 3604 C CA . MET A 1 448 ? -6.955 15.829 15.137 1.00 96.31 448 MET A CA 1
ATOM 3605 C C . MET A 1 448 ? -7.404 16.528 13.863 1.00 96.31 448 MET A C 1
ATOM 3607 O O . MET A 1 448 ? -7.979 15.874 12.998 1.00 96.31 448 MET A O 1
ATOM 3611 N N . LYS A 1 449 ? -7.065 17.809 13.688 1.00 95.69 449 LYS A N 1
ATOM 3612 C CA . LYS A 1 449 ? -7.370 18.553 12.463 1.00 95.69 449 LYS A CA 1
ATOM 3613 C C . LYS A 1 449 ? -6.762 17.884 11.232 1.00 95.69 449 LYS A C 1
ATOM 3615 O O . LYS A 1 449 ? -7.424 17.757 10.209 1.00 95.69 449 LYS A O 1
ATOM 3620 N N . THR A 1 450 ? -5.520 17.411 11.323 1.00 94.31 450 THR A N 1
ATOM 3621 C CA . THR A 1 450 ? -4.853 16.730 10.200 1.00 94.31 450 THR A CA 1
ATOM 3622 C C . THR A 1 450 ? -5.542 15.406 9.851 1.00 94.31 450 THR A C 1
ATOM 3624 O O . THR A 1 450 ? -5.701 15.079 8.673 1.00 94.31 450 THR A O 1
ATOM 3627 N N . ILE A 1 451 ? -5.971 14.640 10.860 1.00 94.88 451 ILE A N 1
ATOM 3628 C CA . ILE A 1 451 ? -6.701 13.377 10.664 1.00 94.88 451 ILE A CA 1
ATOM 3629 C C . ILE A 1 451 ? -8.093 13.643 10.082 1.00 94.88 451 ILE A C 1
ATOM 3631 O O . ILE A 1 451 ? -8.496 12.971 9.134 1.00 94.88 451 ILE A O 1
ATOM 3635 N N . GLU A 1 452 ? -8.803 14.646 10.590 1.00 95.00 452 GLU A N 1
ATOM 3636 C CA . GLU A 1 452 ? -10.115 15.061 10.092 1.00 95.00 452 GLU A CA 1
ATOM 3637 C C . GLU A 1 452 ? -10.050 15.492 8.624 1.00 95.00 452 GLU A C 1
ATOM 3639 O O . GLU A 1 452 ? -10.832 15.000 7.810 1.00 95.00 452 GLU A O 1
ATOM 3644 N N . GLN A 1 453 ? -9.058 16.305 8.250 1.00 91.44 453 GLN A N 1
ATOM 3645 C CA . GLN A 1 453 ? -8.813 16.690 6.857 1.00 91.44 453 GLN A CA 1
ATOM 3646 C C . GLN A 1 453 ? -8.508 15.477 5.970 1.00 91.44 453 GLN A C 1
ATOM 3648 O O . GLN A 1 453 ? -9.033 15.365 4.859 1.00 91.44 453 GLN A O 1
ATOM 3653 N N . LEU A 1 454 ? -7.699 14.524 6.450 1.00 91.69 454 LEU A N 1
ATOM 3654 C CA . LEU A 1 454 ? -7.441 13.289 5.707 1.00 91.69 454 LEU A CA 1
ATOM 3655 C C . LEU A 1 454 ? -8.743 12.518 5.442 1.00 91.69 454 LEU A C 1
ATOM 3657 O O . LEU A 1 454 ? -8.947 12.037 4.327 1.00 91.69 454 LEU A O 1
ATOM 3661 N N . VAL A 1 455 ? -9.592 12.378 6.457 1.00 92.00 455 VAL A N 1
ATOM 3662 C CA . VAL A 1 455 ? -10.805 11.554 6.406 1.00 92.00 455 VAL A CA 1
ATOM 3663 C C . VAL A 1 455 ? -11.907 12.215 5.572 1.00 92.00 455 VAL A C 1
ATOM 3665 O O . VAL A 1 455 ? -12.532 11.538 4.758 1.00 92.00 455 VAL A O 1
ATOM 3668 N N . THR A 1 456 ? -12.114 13.524 5.728 1.00 89.88 456 THR A N 1
ATOM 3669 C CA . THR A 1 456 ? -13.287 14.235 5.186 1.00 89.88 456 THR A CA 1
ATOM 3670 C C . THR A 1 456 ? -12.982 15.086 3.947 1.00 89.88 456 THR A C 1
ATOM 3672 O O . THR A 1 456 ? -13.841 15.262 3.081 1.00 89.88 456 THR A O 1
ATOM 3675 N N . GLU A 1 457 ? -11.751 15.588 3.803 1.00 86.81 457 GLU A N 1
ATOM 3676 C CA . GLU A 1 457 ? -11.397 16.557 2.755 1.00 86.81 457 GLU A CA 1
ATOM 3677 C C . GLU A 1 457 ? -10.537 15.964 1.629 1.00 86.81 457 GLU A C 1
ATOM 3679 O O . GLU A 1 457 ? -10.451 16.557 0.546 1.00 86.81 457 GLU A O 1
ATOM 3684 N N . THR A 1 458 ? -9.928 14.786 1.827 1.00 88.19 458 THR A N 1
ATOM 3685 C CA . THR A 1 458 ? -9.048 14.173 0.818 1.00 88.19 458 THR A CA 1
ATOM 3686 C C . THR A 1 458 ? -9.800 13.865 -0.467 1.00 88.19 458 THR A C 1
ATOM 3688 O O . THR A 1 458 ? -10.578 12.914 -0.555 1.00 88.19 458 THR A O 1
ATOM 3691 N N . THR A 1 459 ? -9.479 14.637 -1.500 1.00 90.31 459 THR A N 1
ATOM 3692 C CA . THR A 1 459 ? -10.023 14.459 -2.842 1.00 90.31 459 THR A CA 1
ATOM 3693 C C . THR A 1 459 ? -9.023 13.718 -3.711 1.00 90.31 459 THR A C 1
ATOM 3695 O O . THR A 1 459 ? -7.827 14.026 -3.714 1.00 90.31 459 THR A O 1
ATOM 3698 N N . PHE A 1 460 ? -9.505 12.750 -4.480 1.00 88.88 460 PHE A N 1
ATOM 3699 C CA . PHE A 1 460 ? -8.687 12.040 -5.449 1.00 88.88 460 PHE A CA 1
ATOM 3700 C C . PHE A 1 460 ? -9.320 12.046 -6.833 1.00 88.88 460 PHE A C 1
ATOM 3702 O O . PHE A 1 460 ? -10.540 11.989 -6.990 1.00 88.88 460 PHE A O 1
ATOM 3709 N N . LYS A 1 461 ? -8.463 12.137 -7.848 1.00 88.06 461 LYS A N 1
ATOM 3710 C CA . LYS A 1 461 ? -8.868 12.187 -9.247 1.00 88.06 461 LYS A CA 1
ATOM 3711 C C . LYS A 1 461 ? -8.825 10.797 -9.860 1.00 88.06 461 LYS A C 1
ATOM 3713 O O . LYS A 1 461 ? -7.806 10.106 -9.795 1.00 88.06 461 LYS A O 1
ATOM 3718 N N . ILE A 1 462 ? -9.931 10.422 -10.489 1.00 82.94 462 ILE A N 1
ATOM 3719 C CA . ILE A 1 462 ? -10.102 9.177 -11.230 1.00 82.94 462 ILE A CA 1
ATOM 3720 C C . ILE A 1 462 ? -10.742 9.506 -12.570 1.00 82.94 462 ILE A C 1
ATOM 3722 O O . ILE A 1 462 ? -11.833 10.066 -12.619 1.00 82.94 462 ILE A O 1
ATOM 3726 N N . ASN A 1 463 ? -10.070 9.126 -13.658 1.00 78.56 463 ASN A N 1
ATOM 3727 C CA . ASN A 1 463 ? -10.585 9.257 -15.024 1.00 78.56 463 ASN A CA 1
ATOM 3728 C C . ASN A 1 463 ? -11.159 10.657 -15.347 1.00 78.56 463 ASN A C 1
ATOM 3730 O O . ASN A 1 463 ? -12.209 10.786 -15.964 1.00 78.56 463 ASN A O 1
ATOM 3734 N N . GLY A 1 464 ? -10.486 11.718 -14.887 1.00 81.88 464 GLY A N 1
ATOM 3735 C CA . GLY A 1 464 ? -10.906 13.108 -15.114 1.00 81.88 464 GLY A CA 1
ATOM 3736 C C . GLY A 1 464 ? -11.864 13.680 -14.065 1.00 81.88 464 GLY A C 1
ATOM 3737 O O . GLY A 1 464 ? -11.900 14.896 -13.906 1.00 81.88 464 GLY A O 1
ATOM 3738 N N . SER A 1 465 ? -12.550 12.832 -13.302 1.00 87.44 465 SER A N 1
ATOM 3739 C CA . SER A 1 465 ? -13.497 13.225 -12.255 1.00 87.44 465 SER A CA 1
ATOM 3740 C C . SER A 1 465 ? -12.860 13.217 -10.865 1.00 87.44 465 SER A C 1
ATOM 3742 O O . SER A 1 465 ? -11.887 12.500 -10.616 1.00 87.44 465 SER A O 1
ATOM 3744 N N . TYR A 1 466 ? -13.418 14.010 -9.953 1.00 90.69 466 TYR A N 1
ATOM 3745 C CA . TYR A 1 466 ? -12.931 14.179 -8.585 1.00 90.69 466 TYR A CA 1
ATOM 3746 C C . TYR A 1 466 ? -13.875 13.492 -7.608 1.00 90.69 466 TYR A C 1
ATOM 3748 O O . TYR A 1 466 ? -15.091 13.638 -7.717 1.00 90.69 466 TYR A O 1
ATOM 3756 N N . TYR A 1 467 ? -13.309 12.744 -6.664 1.00 90.31 467 TYR A N 1
ATOM 3757 C CA . TYR A 1 467 ? -14.067 11.955 -5.703 1.00 90.31 467 TYR A CA 1
ATOM 3758 C C . TYR A 1 467 ? -13.560 12.153 -4.278 1.00 90.31 467 TYR A C 1
ATOM 3760 O O . TYR A 1 467 ? -12.361 12.340 -4.053 1.00 90.31 467 TYR A O 1
ATOM 3768 N N . LYS A 1 468 ? -14.481 12.036 -3.322 1.00 90.44 468 LYS A N 1
ATOM 3769 C CA . LYS A 1 468 ? -14.213 11.904 -1.885 1.00 90.44 468 LYS A CA 1
ATOM 3770 C C . LYS A 1 468 ? -14.868 10.634 -1.354 1.00 90.44 468 LYS A C 1
ATOM 3772 O O . LYS A 1 468 ? -15.879 10.177 -1.887 1.00 90.44 468 LYS A O 1
ATOM 3777 N N . TYR A 1 469 ? -14.299 10.073 -0.294 1.00 87.31 469 TYR A N 1
ATOM 3778 C CA . TYR A 1 469 ? -14.941 8.989 0.442 1.00 87.31 469 TYR A CA 1
ATOM 3779 C C . TYR A 1 469 ? -16.063 9.558 1.311 1.00 87.31 469 TYR A C 1
ATOM 3781 O O . TYR A 1 469 ? -15.814 10.456 2.111 1.00 87.31 469 TYR A O 1
ATOM 3789 N N . LYS A 1 470 ? -17.283 9.025 1.178 1.00 88.00 470 LYS A N 1
ATOM 3790 C CA . LYS A 1 470 ? -18.391 9.345 2.094 1.00 88.00 470 LYS A CA 1
ATOM 3791 C C . LYS A 1 470 ? -18.253 8.637 3.442 1.00 88.00 470 LYS A C 1
ATOM 3793 O O . LYS A 1 470 ? -18.758 9.100 4.458 1.00 88.00 470 LYS A O 1
ATOM 3798 N N . ARG A 1 471 ? -17.605 7.475 3.426 1.00 89.75 471 ARG A N 1
ATOM 3799 C CA . ARG A 1 471 ? -17.324 6.652 4.596 1.00 89.75 471 ARG A CA 1
ATOM 3800 C C . ARG A 1 471 ? -15.938 6.035 4.493 1.00 89.75 471 ARG A C 1
ATOM 3802 O O . ARG A 1 471 ? -15.377 5.908 3.405 1.00 89.75 471 ARG A O 1
ATOM 3809 N N . GLY A 1 472 ? -15.418 5.618 5.634 1.00 90.00 472 GLY A N 1
ATOM 3810 C CA . GLY A 1 472 ? -14.126 4.975 5.735 1.00 90.00 472 GLY A CA 1
ATOM 3811 C C . GLY A 1 472 ? -12.953 5.942 5.678 1.00 90.00 472 GLY A C 1
ATOM 3812 O O . GLY A 1 472 ? -13.103 7.165 5.712 1.00 90.00 472 GLY A O 1
ATOM 3813 N N . ILE A 1 473 ? -11.766 5.350 5.587 1.00 90.38 473 ILE A N 1
ATOM 3814 C CA . ILE A 1 473 ? -10.483 6.040 5.476 1.00 90.38 473 ILE A CA 1
ATOM 3815 C C . ILE A 1 473 ? -9.775 5.613 4.175 1.00 90.38 473 ILE A C 1
ATOM 3817 O O . ILE A 1 473 ? -9.805 4.425 3.828 1.00 90.38 473 ILE A O 1
ATOM 3821 N N . PRO A 1 474 ? -9.126 6.533 3.430 1.00 86.38 474 PRO A N 1
ATOM 3822 C CA . PRO A 1 474 ? -8.506 6.198 2.151 1.00 86.38 474 PRO A CA 1
ATOM 3823 C C . PRO A 1 474 ? -7.457 5.087 2.260 1.00 86.38 474 PRO A C 1
ATOM 3825 O O . PRO A 1 474 ? -6.517 5.163 3.054 1.00 86.38 474 PRO A O 1
ATOM 3828 N N . ARG A 1 475 ? -7.553 4.078 1.387 1.00 80.69 475 ARG A N 1
ATOM 3829 C CA . ARG A 1 475 ? -6.506 3.056 1.245 1.00 80.69 475 ARG A CA 1
ATOM 3830 C C . ARG A 1 475 ? -5.210 3.684 0.744 1.00 80.69 475 ARG A C 1
ATOM 3832 O O . ARG A 1 475 ? -5.213 4.369 -0.277 1.00 80.69 475 ARG A O 1
ATOM 3839 N N . GLY A 1 476 ? -4.105 3.369 1.417 1.00 78.69 476 GLY A N 1
ATOM 3840 C CA . GLY A 1 476 ? -2.772 3.879 1.086 1.00 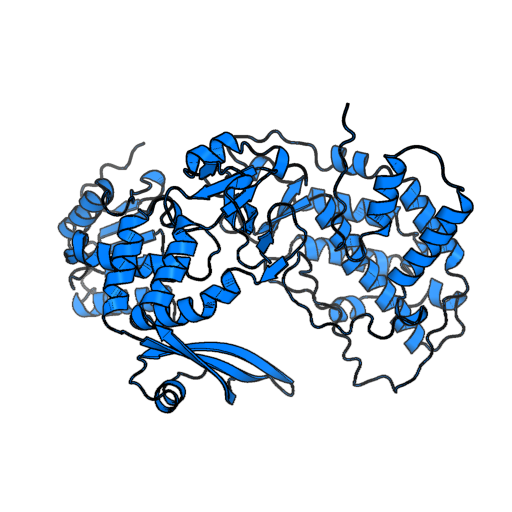78.69 476 GLY A CA 1
ATOM 3841 C C . GLY A 1 476 ? -2.335 5.082 1.923 1.00 78.69 476 GLY A C 1
ATOM 3842 O O . GLY A 1 476 ? -1.199 5.543 1.759 1.00 78.69 476 GLY A O 1
ATOM 3843 N N . ALA A 1 477 ? -3.191 5.570 2.830 1.00 87.44 477 ALA A N 1
ATOM 3844 C CA . ALA A 1 477 ? -2.761 6.552 3.814 1.00 87.44 477 ALA A CA 1
ATOM 3845 C C . ALA A 1 477 ? -1.862 5.869 4.843 1.00 87.44 477 ALA A C 1
ATOM 3847 O O . ALA A 1 477 ? -2.151 4.773 5.324 1.00 87.44 477 ALA A O 1
ATOM 3848 N N . LEU A 1 478 ? -0.762 6.534 5.179 1.00 88.38 478 LEU A N 1
ATOM 3849 C CA . LEU A 1 478 ? 0.244 6.005 6.097 1.00 88.38 478 LEU A CA 1
ATOM 3850 C C . LEU A 1 478 ? -0.332 5.649 7.481 1.00 88.38 478 LEU A C 1
ATOM 3852 O O . LEU A 1 478 ? 0.155 4.727 8.128 1.00 88.38 478 LEU A O 1
ATOM 3856 N N . ILE A 1 479 ? -1.373 6.366 7.916 1.00 91.44 479 ILE A N 1
ATOM 3857 C CA . ILE A 1 479 ? -1.984 6.211 9.242 1.00 91.44 479 ILE A CA 1
ATOM 3858 C C . ILE A 1 479 ? -3.209 5.293 9.271 1.00 91.44 479 ILE A C 1
ATOM 3860 O O . ILE A 1 479 ? -3.726 5.045 10.355 1.00 91.44 479 ILE A O 1
ATOM 3864 N N . SER A 1 480 ? -3.686 4.778 8.128 1.00 91.19 480 SER A N 1
ATOM 3865 C CA . SER A 1 480 ? -4.943 4.012 8.083 1.00 91.19 480 SER A CA 1
ATOM 3866 C C . SER A 1 480 ? -4.948 2.814 9.030 1.00 91.19 480 SER A C 1
ATOM 3868 O O . SER A 1 480 ? -5.951 2.587 9.696 1.00 91.19 480 SER A O 1
ATOM 3870 N N . ASP A 1 481 ? -3.838 2.072 9.109 1.00 88.25 481 ASP A N 1
ATOM 3871 C CA . ASP A 1 481 ? -3.715 0.905 9.994 1.00 88.25 481 ASP A CA 1
ATOM 3872 C C . ASP A 1 481 ? -3.749 1.304 11.474 1.00 88.25 481 ASP A C 1
ATOM 3874 O O . ASP A 1 481 ? -4.481 0.713 12.260 1.00 88.25 481 ASP A O 1
ATOM 3878 N N . ALA A 1 482 ? -3.014 2.357 11.844 1.00 89.00 482 ALA A N 1
ATOM 3879 C CA . ALA A 1 482 ? -2.976 2.848 13.217 1.00 89.00 482 ALA A CA 1
ATOM 3880 C C . ALA A 1 482 ? -4.356 3.346 13.671 1.00 89.00 482 ALA A C 1
ATOM 3882 O O . ALA A 1 482 ? -4.805 2.990 14.754 1.00 89.00 482 ALA A O 1
ATOM 3883 N N . VAL A 1 483 ? -5.059 4.098 12.817 1.00 92.06 483 VAL A N 1
ATOM 3884 C CA . VAL A 1 483 ? -6.439 4.541 13.077 1.00 92.06 483 VAL A CA 1
ATOM 3885 C C . VAL A 1 483 ? -7.391 3.347 13.180 1.00 92.06 483 VAL A C 1
ATOM 3887 O O . VAL A 1 483 ? -8.230 3.303 14.075 1.00 92.06 483 VAL A O 1
ATOM 3890 N N . TYR A 1 484 ? -7.253 2.352 12.298 1.00 91.69 484 TYR A N 1
ATOM 3891 C CA . TYR A 1 484 ? -8.052 1.131 12.373 1.00 91.69 484 TYR A CA 1
ATOM 3892 C C . TYR A 1 484 ? -7.889 0.421 13.718 1.00 91.69 484 TYR A C 1
ATOM 3894 O O . TYR A 1 484 ? -8.897 0.068 14.324 1.00 91.69 484 TYR A O 1
ATOM 3902 N N . ARG A 1 485 ? -6.653 0.255 14.205 1.00 89.19 485 ARG A N 1
ATOM 3903 C CA . ARG A 1 485 ? -6.380 -0.383 15.502 1.00 89.19 485 ARG A CA 1
ATOM 3904 C C . ARG A 1 485 ? -7.070 0.342 16.650 1.00 89.19 485 ARG A C 1
ATOM 3906 O O . ARG A 1 485 ? -7.731 -0.306 17.451 1.00 89.19 485 ARG A O 1
ATOM 3913 N N . GLN A 1 486 ? -7.003 1.671 16.679 1.00 89.69 486 GLN A N 1
ATOM 3914 C CA . GLN A 1 486 ? -7.674 2.484 17.696 1.00 89.69 486 GLN A CA 1
ATOM 3915 C C . GLN A 1 486 ? -9.187 2.237 17.725 1.00 89.69 486 GLN A C 1
ATOM 3917 O O . GLN A 1 486 ? -9.762 1.941 18.775 1.00 89.69 486 GLN A O 1
ATOM 3922 N N . VAL A 1 487 ? -9.823 2.298 16.552 1.00 92.62 487 VAL A N 1
ATOM 3923 C CA . VAL A 1 487 ? -11.265 2.064 16.391 1.00 92.62 487 VAL A CA 1
ATOM 3924 C C . VAL A 1 487 ? -11.638 0.625 16.736 1.00 92.62 487 VAL A C 1
ATOM 3926 O O . VAL A 1 487 ? -12.649 0.389 17.397 1.00 92.62 487 VAL A O 1
ATOM 3929 N N . PHE A 1 488 ? -10.810 -0.338 16.340 1.00 91.38 488 PHE A N 1
ATOM 3930 C CA . PHE A 1 488 ? -11.009 -1.741 16.670 1.00 91.38 488 PHE A CA 1
ATOM 3931 C C . PHE A 1 488 ? -10.898 -2.002 18.175 1.00 91.38 488 PHE A C 1
ATOM 3933 O O . PHE A 1 488 ? -11.741 -2.700 18.728 1.00 91.38 488 PHE A O 1
ATOM 3940 N N . ASN A 1 489 ? -9.921 -1.409 18.857 1.00 88.94 489 ASN A N 1
ATOM 3941 C CA . ASN A 1 489 ? -9.762 -1.549 20.304 1.00 88.94 489 ASN A CA 1
ATOM 3942 C C . ASN A 1 489 ? -10.968 -0.972 21.060 1.00 88.94 489 ASN A C 1
ATOM 3944 O O . ASN A 1 489 ? -11.447 -1.590 22.010 1.00 88.94 489 ASN A O 1
ATOM 3948 N N . SER A 1 490 ? -11.514 0.164 20.603 1.00 91.69 490 SER A N 1
ATOM 3949 C CA . SER A 1 490 ? -12.790 0.694 21.110 1.00 91.69 490 SER A CA 1
ATOM 3950 C C . SER A 1 490 ? -13.930 -0.308 20.904 1.00 91.69 490 SER A C 1
ATOM 3952 O O . SER A 1 490 ? -14.666 -0.574 21.849 1.00 91.69 490 SER A O 1
ATOM 3954 N N . LEU A 1 491 ? -14.041 -0.927 19.723 1.00 93.00 491 LEU A N 1
ATOM 3955 C CA . LEU A 1 491 ? -15.050 -1.961 19.472 1.00 93.00 491 LEU A CA 1
ATOM 3956 C C . LEU A 1 491 ? -14.882 -3.172 20.387 1.00 93.00 491 LEU A C 1
ATOM 3958 O O . LEU A 1 491 ? -15.874 -3.677 20.904 1.00 93.00 491 LEU A O 1
ATOM 3962 N N . VAL A 1 492 ? -13.652 -3.642 20.604 1.00 91.62 492 VAL A N 1
ATOM 3963 C CA . VAL A 1 492 ? -13.416 -4.778 21.500 1.00 91.62 492 VAL A CA 1
ATOM 3964 C C . VAL A 1 492 ? -13.877 -4.437 22.909 1.00 91.62 492 VAL A C 1
ATOM 3966 O O . VAL A 1 492 ? -14.605 -5.219 23.509 1.00 91.62 492 VAL A O 1
ATOM 3969 N N . LYS A 1 493 ? -13.524 -3.250 23.405 1.00 90.00 493 LYS A N 1
ATOM 3970 C CA . LYS A 1 493 ? -13.918 -2.785 24.736 1.00 90.00 493 LYS A CA 1
ATOM 3971 C C . LYS A 1 493 ? -15.433 -2.605 24.883 1.00 90.00 493 LYS A C 1
ATOM 3973 O O . LYS A 1 493 ? -15.980 -2.959 25.916 1.00 90.00 493 LYS A O 1
ATOM 3978 N N . GLU A 1 494 ? -16.104 -2.049 23.877 1.00 93.06 494 GLU A 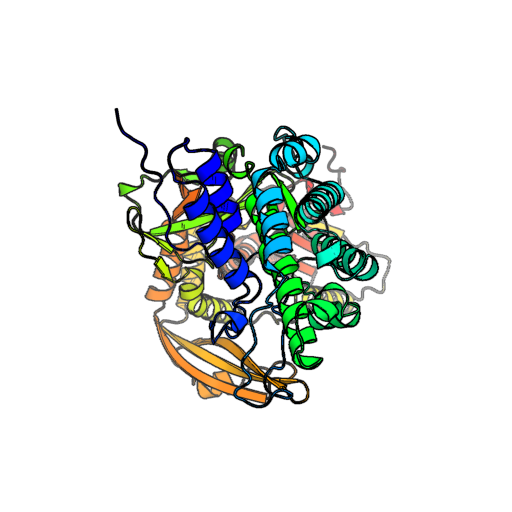N 1
ATOM 3979 C CA . GLU A 1 494 ? -17.538 -1.727 23.949 1.00 93.06 494 GLU A CA 1
ATOM 3980 C C . GLU A 1 494 ? -18.441 -2.941 23.666 1.00 93.06 494 GLU A C 1
ATOM 3982 O O . GLU A 1 494 ? -19.521 -3.054 24.241 1.00 93.06 494 GLU A O 1
ATOM 3987 N N . GLU A 1 495 ? -18.031 -3.844 22.771 1.00 94.00 495 GLU A N 1
ATOM 3988 C CA . GLU A 1 495 ? -18.931 -4.843 22.170 1.00 94.00 495 GLU A CA 1
ATOM 3989 C C . GLU A 1 495 ? -18.440 -6.291 22.298 1.00 94.00 495 GLU A C 1
ATOM 3991 O O . GLU A 1 495 ? -19.235 -7.225 22.141 1.00 94.00 495 GLU A O 1
ATOM 3996 N N . LEU A 1 496 ? -17.145 -6.500 22.558 1.00 93.12 496 LEU A N 1
ATOM 3997 C CA . LEU A 1 496 ? -16.518 -7.823 22.634 1.00 93.12 496 LEU A CA 1
ATOM 3998 C C . LEU A 1 496 ? -15.710 -8.030 23.920 1.00 93.12 496 LEU A C 1
ATOM 4000 O O . LEU A 1 496 ? -14.851 -8.897 23.941 1.00 93.12 496 LEU A O 1
ATOM 4004 N N . GLU A 1 497 ? -15.990 -7.307 25.006 1.00 91.94 497 GLU A N 1
ATOM 4005 C CA . GLU A 1 497 ? -15.191 -7.366 26.246 1.00 91.94 497 GLU A CA 1
ATOM 4006 C C . GLU A 1 497 ? -14.983 -8.806 26.760 1.00 91.94 497 GLU A C 1
ATOM 4008 O O . GLU A 1 497 ? -13.919 -9.162 27.259 1.00 91.94 497 GLU A O 1
ATOM 4013 N N . PHE A 1 498 ? -15.962 -9.688 26.530 1.00 91.44 498 PHE A N 1
ATOM 4014 C CA . PHE A 1 498 ? -15.897 -11.105 26.898 1.00 91.44 498 PHE A CA 1
ATOM 4015 C C . PHE A 1 498 ? -14.766 -11.905 26.224 1.00 91.44 498 PHE A C 1
ATOM 4017 O O . PHE A 1 498 ? -14.412 -12.964 26.735 1.00 91.44 498 PHE A O 1
ATOM 4024 N N . VAL A 1 499 ? -14.195 -11.436 25.107 1.00 89.44 499 VAL A N 1
ATOM 4025 C CA . VAL A 1 499 ? -13.060 -12.102 24.433 1.00 89.44 499 VAL A CA 1
ATOM 4026 C C . VAL A 1 499 ? -11.724 -11.846 25.136 1.00 89.44 499 VAL A C 1
ATOM 4028 O O . VAL A 1 499 ? -10.719 -12.441 24.769 1.00 89.44 499 VAL A O 1
ATOM 4031 N N . GLN A 1 500 ? -11.705 -10.975 26.151 1.00 85.88 500 GLN A N 1
ATOM 4032 C CA . GLN A 1 500 ? -10.556 -10.776 27.040 1.00 85.88 500 GLN A CA 1
ATOM 4033 C C . GLN A 1 500 ? -10.500 -11.824 28.167 1.00 85.88 500 GLN A C 1
ATOM 4035 O O . GLN A 1 500 ? -9.633 -11.751 29.038 1.00 85.88 500 GLN A O 1
ATOM 4040 N N . SER A 1 501 ? -11.429 -12.790 28.184 1.00 86.50 501 SER A N 1
ATOM 4041 C CA . SER A 1 501 ? -11.397 -13.892 29.145 1.00 86.50 501 SER A CA 1
ATOM 4042 C C . SER A 1 501 ? -10.144 -14.745 28.960 1.00 86.50 501 SER A C 1
ATOM 4044 O O . SER A 1 501 ? -9.728 -15.027 27.838 1.00 86.50 501 SER A O 1
ATOM 4046 N N . LYS A 1 502 ? -9.601 -15.249 30.074 1.00 86.00 502 LYS A N 1
ATOM 4047 C CA . LYS A 1 502 ? -8.535 -16.259 30.052 1.00 86.00 502 LYS A CA 1
ATOM 4048 C C . LYS A 1 502 ? -9.002 -17.561 29.403 1.00 86.00 502 LYS A C 1
ATOM 4050 O O . LYS A 1 502 ? -8.173 -18.284 28.871 1.00 86.00 502 LYS A O 1
ATOM 4055 N N . ASP A 1 503 ? -10.309 -17.822 29.390 1.00 88.38 503 ASP A N 1
ATOM 4056 C CA . ASP A 1 503 ? -10.905 -19.039 28.829 1.00 88.38 503 ASP A CA 1
ATOM 4057 C C . ASP A 1 503 ? -10.874 -19.091 27.292 1.00 88.38 503 ASP A C 1
ATOM 4059 O O . ASP A 1 503 ? -11.280 -20.096 26.698 1.00 88.38 503 ASP A O 1
ATOM 4063 N N . CYS A 1 504 ? -10.341 -18.064 26.622 1.00 90.44 504 CYS A N 1
ATOM 4064 C CA . CYS A 1 504 ? -10.141 -18.069 25.178 1.00 90.44 504 CYS A CA 1
ATOM 4065 C C . CYS A 1 504 ? -8.841 -17.408 24.726 1.00 90.44 504 CYS A C 1
ATOM 4067 O O . CYS A 1 504 ? -8.272 -16.560 25.404 1.00 90.44 504 CYS A O 1
ATOM 4069 N N . VAL A 1 505 ? -8.433 -17.753 23.507 1.00 90.94 505 VAL A N 1
ATOM 4070 C CA . VAL A 1 505 ? -7.455 -16.995 22.727 1.00 90.94 505 VAL A CA 1
ATOM 4071 C C . VAL A 1 505 ? -8.209 -16.181 21.693 1.00 90.94 505 VAL A C 1
ATOM 4073 O O . VAL A 1 505 ? -8.951 -16.748 20.889 1.00 90.94 505 VAL A O 1
ATOM 4076 N N . PHE A 1 506 ? -7.997 -14.869 21.690 1.00 90.25 506 PHE A N 1
ATOM 4077 C CA . PHE A 1 506 ? -8.552 -13.954 20.701 1.00 90.25 506 PHE A CA 1
ATOM 4078 C C . PHE A 1 506 ? -7.435 -13.187 19.997 1.00 90.25 506 PHE A C 1
ATOM 4080 O O . PHE A 1 506 ? -6.586 -12.590 20.650 1.00 90.25 506 PHE A O 1
ATOM 4087 N N . GLN A 1 507 ? -7.457 -13.174 18.664 1.00 88.25 507 GLN A N 1
ATOM 4088 C CA . GLN A 1 507 ? -6.486 -12.441 17.853 1.00 88.25 507 GLN A CA 1
ATOM 4089 C C . GLN A 1 507 ? -7.179 -11.726 16.690 1.00 88.25 507 GLN A C 1
ATOM 4091 O O . GLN A 1 507 ? -8.051 -12.293 16.029 1.00 88.25 507 GLN A O 1
ATOM 4096 N N . ASN A 1 508 ? -6.738 -10.500 16.396 1.00 86.94 508 ASN A N 1
ATOM 4097 C CA . ASN A 1 508 ? -7.150 -9.735 15.219 1.00 86.94 508 ASN A CA 1
ATOM 4098 C C . ASN A 1 508 ? -5.958 -9.467 14.289 1.00 86.94 508 ASN A C 1
ATOM 4100 O O . ASN A 1 508 ? -4.973 -8.865 14.709 1.00 86.94 508 ASN A O 1
ATOM 4104 N N . CYS A 1 509 ? -6.092 -9.844 13.017 1.00 85.06 509 CYS A N 1
ATOM 4105 C CA . CYS A 1 509 ? -5.257 -9.417 11.902 1.00 85.06 509 CYS A CA 1
ATOM 4106 C C . CYS A 1 509 ? -6.063 -8.565 10.912 1.00 85.06 509 CYS A C 1
ATOM 4108 O O . CYS A 1 509 ? -6.527 -9.052 9.882 1.00 85.06 509 CYS A O 1
ATOM 4110 N N . VAL A 1 510 ? -6.194 -7.272 11.208 1.00 84.75 510 VAL A N 1
ATOM 4111 C CA . VAL A 1 510 ? -6.945 -6.308 10.393 1.00 84.75 510 VAL A CA 1
ATOM 4112 C C . VAL A 1 510 ? -8.366 -6.799 10.084 1.00 84.75 510 VAL A C 1
ATOM 4114 O O . VAL A 1 510 ? -9.248 -6.672 10.920 1.00 84.75 510 VAL A O 1
ATOM 4117 N N . ASP A 1 511 ? -8.640 -7.317 8.891 1.00 86.81 511 ASP A N 1
ATOM 4118 C CA . ASP A 1 511 ? -9.957 -7.810 8.500 1.00 86.81 511 ASP A CA 1
ATOM 4119 C C . ASP A 1 511 ? -10.297 -9.175 9.120 1.00 86.81 511 ASP A C 1
ATOM 4121 O O . ASP A 1 511 ? -11.477 -9.494 9.245 1.00 86.81 511 ASP A O 1
ATOM 4125 N N . ASP A 1 512 ? -9.313 -9.958 9.559 1.00 89.62 512 ASP A N 1
ATOM 4126 C CA . ASP A 1 512 ? -9.519 -11.307 10.083 1.00 89.62 512 ASP A CA 1
ATOM 4127 C C . ASP A 1 512 ? -9.483 -11.349 11.618 1.00 89.62 512 ASP A C 1
ATOM 4129 O O . ASP A 1 512 ? -8.508 -10.941 12.239 1.00 89.62 512 ASP A O 1
ATOM 4133 N N . MET A 1 513 ? -10.508 -11.930 12.242 1.00 91.00 513 MET A N 1
ATOM 4134 C CA . MET A 1 513 ? -10.508 -12.253 13.674 1.00 91.00 513 MET A CA 1
ATOM 4135 C C . MET A 1 513 ? -10.584 -13.752 13.891 1.00 91.00 513 MET A C 1
ATOM 4137 O O . MET A 1 513 ? -11.304 -14.449 13.171 1.00 91.00 513 MET A O 1
ATOM 4141 N N . LEU A 1 514 ? -9.884 -14.219 14.917 1.00 92.19 514 LEU A N 1
ATOM 4142 C CA . LEU A 1 514 ? -9.847 -15.605 15.349 1.00 92.19 514 LEU A CA 1
ATOM 4143 C C . LEU A 1 514 ? -10.156 -15.679 16.841 1.00 92.19 514 LEU A C 1
ATOM 4145 O O . LEU A 1 514 ? -9.530 -14.976 17.632 1.00 92.19 514 LEU A O 1
ATOM 4149 N N . ILE A 1 515 ? -11.080 -16.564 17.206 1.00 93.12 515 ILE A N 1
ATOM 4150 C CA . ILE A 1 515 ? -11.302 -16.979 18.589 1.00 93.12 515 ILE A CA 1
ATOM 4151 C C . ILE A 1 515 ? -11.130 -18.493 18.714 1.00 93.12 515 ILE A C 1
ATOM 4153 O O . ILE A 1 515 ? -11.573 -19.245 17.840 1.00 93.12 515 ILE A O 1
ATOM 4157 N N . ILE A 1 516 ? -10.478 -18.924 19.792 1.00 92.00 516 ILE A N 1
ATOM 4158 C CA . ILE A 1 516 ? -10.249 -20.328 20.140 1.00 92.00 516 ILE A CA 1
ATOM 4159 C C . ILE A 1 516 ? -10.620 -20.521 21.608 1.00 92.00 516 ILE A C 1
ATOM 4161 O O . ILE A 1 516 ? -10.174 -19.750 22.454 1.00 92.00 516 ILE A O 1
ATOM 4165 N N . SER A 1 517 ? -11.418 -21.540 21.920 1.00 91.88 517 SER A N 1
ATOM 4166 C CA . SER A 1 517 ? -11.760 -21.879 23.305 1.00 91.88 517 SER A CA 1
ATOM 4167 C C . SER A 1 517 ? -12.182 -23.342 23.449 1.00 91.88 517 SER A C 1
ATOM 4169 O O . SER A 1 517 ? -12.655 -23.960 22.496 1.00 91.88 517 SER A O 1
ATOM 4171 N N . HIS A 1 518 ? -12.041 -23.889 24.655 1.00 90.06 518 HIS A N 1
ATOM 4172 C CA . HIS A 1 518 ? -12.699 -25.131 25.065 1.00 90.06 518 HIS A CA 1
ATOM 4173 C C . HIS A 1 518 ? -14.191 -24.947 25.411 1.00 90.06 518 HIS A C 1
ATOM 4175 O O . HIS A 1 518 ? -14.916 -25.938 25.473 1.00 90.06 518 HIS A O 1
ATOM 4181 N N . ASP A 1 519 ? -14.649 -23.710 25.632 1.00 90.44 519 ASP A N 1
ATOM 4182 C CA . ASP A 1 519 ? -16.053 -23.357 25.869 1.00 90.44 519 ASP A CA 1
ATOM 4183 C C . ASP A 1 519 ? -16.734 -23.008 24.534 1.00 90.44 519 ASP A C 1
ATOM 4185 O O . ASP A 1 519 ? -16.460 -21.974 23.914 1.00 90.44 519 ASP A O 1
ATOM 4189 N N . ASP A 1 520 ? -17.621 -23.889 24.067 1.00 91.75 520 ASP A N 1
ATOM 4190 C CA . ASP A 1 520 ? -18.404 -23.671 22.851 1.00 91.75 520 ASP A CA 1
ATOM 4191 C C . ASP A 1 520 ? -19.380 -22.502 22.990 1.00 91.75 520 ASP A C 1
ATOM 4193 O O . ASP A 1 520 ? -19.590 -21.779 22.016 1.00 91.75 520 ASP A O 1
ATOM 4197 N N . GLY A 1 521 ? -19.921 -22.259 24.185 1.00 93.56 521 GLY A N 1
ATOM 4198 C CA . GLY A 1 521 ? -20.825 -21.145 24.456 1.00 93.56 521 GLY A CA 1
ATOM 4199 C C . GLY A 1 521 ? -20.151 -19.786 24.264 1.00 93.56 521 GLY A C 1
ATOM 4200 O O . GLY A 1 521 ? -20.771 -18.844 23.762 1.00 93.56 521 GLY A O 1
ATOM 4201 N N . LEU A 1 522 ? -18.862 -19.678 24.592 1.00 93.94 522 LEU A N 1
ATOM 4202 C CA . LEU A 1 522 ? -18.089 -18.453 24.384 1.00 93.94 522 LEU A CA 1
ATOM 4203 C C . LEU A 1 522 ? -17.799 -18.198 22.894 1.00 93.94 522 LEU A C 1
ATOM 4205 O O . LEU A 1 522 ? -17.950 -17.066 22.419 1.00 93.94 522 LEU A O 1
ATOM 4209 N N . VAL A 1 523 ? -17.466 -19.243 22.131 1.00 94.69 523 VAL A N 1
ATOM 4210 C CA . VAL A 1 523 ? -17.291 -19.151 20.670 1.00 94.69 523 VAL A CA 1
ATOM 4211 C C . VAL A 1 523 ? -18.630 -18.884 19.969 1.00 94.69 523 VAL A C 1
ATOM 4213 O O . VAL A 1 523 ? -18.690 -18.061 19.057 1.00 94.69 523 VAL A O 1
ATOM 4216 N N . GLU A 1 524 ? -19.728 -19.494 20.420 1.00 95.06 524 GLU A N 1
ATOM 4217 C CA . GLU A 1 524 ? -21.083 -19.236 19.919 1.00 95.06 524 GLU A CA 1
ATOM 4218 C C . GLU A 1 524 ? -21.520 -17.792 20.206 1.00 95.06 524 GLU A C 1
ATOM 4220 O O . GLU A 1 524 ? -22.035 -17.108 19.318 1.00 95.06 524 GLU A O 1
ATOM 4225 N N . LYS A 1 525 ? -21.255 -17.273 21.413 1.00 95.81 525 LYS A N 1
ATOM 4226 C CA . LYS A 1 525 ? -21.494 -15.864 21.759 1.00 95.81 525 LYS A CA 1
ATOM 4227 C C . LYS A 1 525 ? -20.727 -14.924 20.829 1.00 95.81 525 LYS A C 1
ATOM 4229 O O . LYS A 1 525 ? -21.307 -13.940 20.361 1.00 95.81 525 LYS A O 1
ATOM 4234 N N . PHE A 1 526 ? -19.462 -15.235 20.535 1.00 95.56 526 PHE A N 1
ATOM 4235 C CA . PHE A 1 526 ? -18.664 -14.494 19.561 1.00 95.56 526 PHE A CA 1
ATOM 4236 C C . PHE A 1 526 ? -19.315 -14.515 18.179 1.00 95.56 526 PHE A C 1
ATOM 4238 O O . PHE A 1 526 ? -19.660 -13.455 17.664 1.00 95.56 526 PHE A O 1
ATOM 4245 N N . VAL A 1 527 ? -19.574 -15.697 17.614 1.00 95.06 527 VAL A N 1
ATOM 4246 C CA . VAL A 1 527 ? -20.212 -15.854 16.295 1.00 95.06 527 VAL A CA 1
ATOM 4247 C C . VAL A 1 527 ? -21.525 -15.073 16.213 1.00 95.06 527 VAL A C 1
ATOM 4249 O O . VAL A 1 527 ? -21.694 -14.258 15.308 1.00 95.06 527 VAL A O 1
ATOM 4252 N N . ASN A 1 528 ? -22.415 -15.236 17.193 1.00 94.69 528 ASN A N 1
ATOM 4253 C CA . ASN A 1 528 ? -23.704 -14.545 17.236 1.00 94.69 528 ASN A CA 1
ATOM 4254 C C . ASN A 1 528 ? -23.547 -13.018 17.275 1.00 94.69 528 ASN A C 1
ATOM 4256 O O . ASN A 1 528 ? -24.333 -12.289 16.662 1.00 94.69 528 ASN A O 1
ATOM 4260 N N . ARG A 1 529 ? -22.539 -12.502 17.992 1.00 95.88 529 ARG A N 1
ATOM 4261 C CA . ARG A 1 529 ? -22.234 -11.065 17.997 1.00 95.88 529 ARG A CA 1
ATOM 4262 C C . ARG A 1 529 ? -21.692 -10.616 16.642 1.00 95.88 529 ARG A C 1
ATOM 4264 O O . ARG A 1 529 ? -22.120 -9.567 16.161 1.00 95.88 529 ARG A O 1
ATOM 4271 N N . MET A 1 530 ? -20.810 -11.398 16.027 1.00 94.50 530 MET A N 1
ATOM 4272 C CA . MET A 1 530 ? -20.218 -11.108 14.721 1.00 94.50 530 MET A CA 1
ATOM 4273 C C . MET A 1 530 ? -21.264 -11.094 13.597 1.00 94.50 530 MET A C 1
ATOM 4275 O O . MET A 1 530 ? -21.249 -10.194 12.757 1.00 94.50 530 MET A O 1
ATOM 4279 N N . GLU A 1 531 ? -22.216 -12.030 13.605 1.00 93.38 531 GLU A N 1
ATOM 4280 C CA . GLU A 1 531 ? -23.301 -12.103 12.617 1.00 93.38 531 GLU A CA 1
ATOM 4281 C C . GLU A 1 531 ? -24.252 -10.905 12.669 1.00 93.38 531 GLU A C 1
ATOM 4283 O O . GLU A 1 531 ? -24.710 -10.442 11.623 1.00 93.38 531 GLU A O 1
ATOM 4288 N N . LYS A 1 532 ? -24.513 -10.368 13.867 1.00 95.00 532 LYS A N 1
ATOM 4289 C CA . LYS A 1 532 ? -25.298 -9.135 14.048 1.00 95.00 532 LYS A CA 1
ATOM 4290 C C . LYS A 1 532 ? -24.581 -7.893 13.502 1.00 95.00 532 LYS A C 1
ATOM 4292 O O . LYS A 1 532 ? -25.234 -6.887 13.231 1.00 95.00 532 LYS A O 1
ATOM 4297 N N . GLY A 1 533 ? -23.257 -7.955 13.337 1.00 95.06 533 GLY A N 1
ATOM 4298 C CA . GLY A 1 533 ? -22.423 -6.841 12.887 1.00 95.06 533 GLY A CA 1
ATOM 4299 C C . GLY A 1 533 ? -22.346 -5.690 13.894 1.00 95.06 533 GLY A C 1
ATOM 4300 O O . GLY A 1 533 ? -22.913 -5.735 14.982 1.00 95.06 533 GLY A O 1
ATOM 4301 N N . PHE A 1 534 ? -21.651 -4.619 13.533 1.00 95.88 534 PHE A N 1
ATOM 4302 C CA . PHE A 1 534 ? -21.383 -3.470 14.399 1.00 95.88 534 PHE A CA 1
ATOM 4303 C C . PHE A 1 534 ? -21.849 -2.176 13.721 1.00 95.88 534 PHE A C 1
ATOM 4305 O O . PHE A 1 534 ? -21.025 -1.414 13.206 1.00 95.88 534 PHE A O 1
ATOM 4312 N N . PRO A 1 535 ? -23.168 -1.890 13.702 1.00 94.56 535 PRO A N 1
ATOM 4313 C CA . PRO A 1 535 ? -23.719 -0.736 12.991 1.00 94.56 535 PRO A CA 1
ATOM 4314 C C . PRO A 1 535 ? -23.124 0.607 13.427 1.00 94.56 535 PRO A C 1
ATOM 4316 O O . PRO A 1 535 ? -22.972 1.498 12.593 1.00 94.56 535 PRO A O 1
ATOM 4319 N N . ASN A 1 536 ? -22.746 0.757 14.701 1.00 94.94 536 ASN A N 1
ATOM 4320 C CA . ASN A 1 536 ? -22.112 1.974 15.229 1.00 94.94 536 ASN A CA 1
ATOM 4321 C C . ASN A 1 536 ? -20.711 2.218 14.649 1.00 94.94 536 ASN A C 1
ATOM 4323 O O . ASN A 1 536 ? -20.302 3.364 14.499 1.00 94.94 536 ASN A O 1
ATOM 4327 N N . TYR A 1 537 ? -20.021 1.152 14.245 1.00 94.88 537 TYR A N 1
ATOM 4328 C CA . TYR A 1 537 ? -18.703 1.203 13.611 1.00 94.88 537 TYR A CA 1
ATOM 4329 C C . TYR A 1 537 ? -18.786 1.123 12.081 1.00 94.88 537 TYR A C 1
ATOM 4331 O O . TYR A 1 537 ? -17.831 1.468 11.392 1.00 94.88 537 TYR A O 1
ATOM 4339 N N . GLY A 1 538 ? -19.936 0.702 11.541 1.00 93.94 538 GLY A N 1
ATOM 4340 C CA . GLY A 1 538 ? -20.151 0.462 10.112 1.00 93.94 538 GLY A CA 1
ATOM 4341 C C . GLY A 1 538 ? -19.656 -0.905 9.632 1.00 93.94 538 GLY A C 1
ATOM 4342 O O . GLY A 1 538 ? -19.640 -1.171 8.434 1.00 93.94 538 GLY A O 1
ATOM 4343 N N . TRP A 1 539 ? -19.270 -1.801 10.542 1.00 94.50 539 TRP A N 1
ATOM 4344 C CA . TRP A 1 539 ? -18.711 -3.103 10.184 1.00 94.50 539 TRP A CA 1
ATOM 4345 C C . TRP A 1 539 ? -19.745 -4.220 10.170 1.00 94.50 539 TRP A C 1
ATOM 4347 O O . TRP A 1 539 ? -20.669 -4.270 10.975 1.00 94.50 539 TRP A O 1
ATOM 4357 N N . SER A 1 540 ? -19.555 -5.150 9.244 1.00 94.50 540 SER A N 1
ATOM 4358 C CA . SER A 1 540 ? -20.320 -6.387 9.106 1.00 94.50 540 SER A CA 1
ATOM 4359 C C . SER A 1 540 ? -19.379 -7.493 8.647 1.00 94.50 540 SER A C 1
ATOM 4361 O O . SER A 1 540 ? -18.330 -7.212 8.055 1.00 94.50 540 SER A O 1
ATOM 4363 N N . ILE A 1 541 ? -19.728 -8.749 8.918 1.00 93.75 541 ILE A N 1
ATOM 4364 C CA . ILE A 1 541 ? -18.891 -9.874 8.505 1.00 93.75 541 ILE A CA 1
ATOM 4365 C C . ILE A 1 541 ? -19.182 -10.331 7.079 1.00 93.75 541 ILE A C 1
ATOM 4367 O O . ILE A 1 541 ? -20.314 -10.301 6.600 1.00 93.75 541 ILE A O 1
ATOM 4371 N N . ASN A 1 542 ? -18.145 -10.800 6.401 1.00 89.88 542 ASN A N 1
ATOM 4372 C CA . ASN A 1 542 ? -18.251 -11.566 5.179 1.00 89.88 542 ASN A CA 1
ATOM 4373 C C . ASN A 1 542 ? -18.498 -13.035 5.543 1.00 89.88 542 ASN A C 1
ATOM 4375 O O . ASN A 1 542 ? -17.570 -13.760 5.920 1.00 89.88 542 ASN A O 1
ATOM 4379 N N . LYS A 1 543 ? -19.752 -13.481 5.426 1.00 88.56 543 LYS A N 1
ATOM 4380 C CA . LYS A 1 543 ? -20.135 -14.861 5.760 1.00 88.56 543 LYS A CA 1
ATOM 4381 C C . LYS A 1 543 ? -19.376 -15.896 4.924 1.00 88.56 543 LYS A C 1
ATOM 4383 O O . LYS A 1 543 ? -18.849 -16.843 5.489 1.00 88.56 543 LYS A O 1
ATOM 4388 N N . MET A 1 544 ? -19.181 -15.642 3.626 1.00 86.50 544 MET A N 1
ATOM 4389 C CA . MET A 1 544 ? -18.471 -16.552 2.708 1.00 86.50 544 MET A CA 1
ATOM 4390 C C . MET A 1 544 ? -17.000 -16.781 3.078 1.00 86.50 544 MET A C 1
ATOM 4392 O O . MET A 1 544 ? -16.395 -17.772 2.677 1.00 86.50 544 MET A O 1
ATOM 4396 N N . LYS A 1 545 ? -16.394 -15.840 3.807 1.00 86.44 545 LYS A N 1
ATOM 4397 C CA . LYS A 1 545 ? -14.998 -15.923 4.260 1.00 86.44 545 LYS A CA 1
ATOM 4398 C C . LYS A 1 545 ? -14.860 -16.251 5.743 1.00 86.44 545 LYS A C 1
ATOM 4400 O O . LYS A 1 545 ? -13.731 -16.339 6.239 1.00 86.44 545 LYS A O 1
ATOM 4405 N N . SER A 1 546 ? -15.980 -16.389 6.443 1.00 90.38 546 SER A N 1
ATOM 4406 C CA . SER A 1 546 ? -16.016 -16.799 7.838 1.00 90.38 546 SER A CA 1
ATOM 4407 C C . SER A 1 546 ? -16.078 -18.325 7.910 1.00 90.38 546 SER A C 1
ATOM 4409 O O . SER A 1 546 ? -16.712 -18.970 7.080 1.00 90.38 546 SER A O 1
ATOM 4411 N N . LYS A 1 547 ? -15.377 -18.916 8.874 1.00 93.00 547 LYS A N 1
ATOM 4412 C CA . LYS A 1 547 ? -15.346 -20.363 9.109 1.00 93.00 547 LYS A CA 1
ATOM 4413 C C . LYS A 1 547 ? -15.565 -20.622 10.586 1.00 93.00 547 LYS A C 1
ATOM 4415 O O . LYS A 1 547 ? -14.943 -19.971 11.418 1.00 93.00 547 LYS A O 1
ATOM 4420 N N . ILE A 1 548 ? -16.438 -21.568 10.899 1.00 92.00 548 ILE A N 1
ATOM 4421 C CA . ILE A 1 548 ? -16.856 -21.861 12.268 1.00 92.00 548 ILE A CA 1
ATOM 4422 C C . ILE A 1 548 ? -16.728 -23.363 12.491 1.00 92.00 548 ILE A C 1
ATOM 4424 O O . ILE A 1 548 ? -17.072 -24.158 11.617 1.00 92.00 548 ILE A O 1
ATOM 4428 N N . HIS A 1 549 ? -16.226 -23.731 13.659 1.00 90.44 549 HIS A N 1
ATOM 4429 C CA . HIS A 1 549 ? -16.187 -25.091 14.158 1.00 90.44 549 HIS A CA 1
ATOM 4430 C C . HIS A 1 549 ? -16.794 -25.098 15.561 1.00 90.44 549 HIS A C 1
ATOM 4432 O O . HIS A 1 549 ? -16.135 -24.707 16.525 1.00 90.44 549 HIS A O 1
ATOM 4438 N N . LEU A 1 550 ? -18.063 -25.500 15.641 1.00 86.88 550 LEU A N 1
ATOM 4439 C CA . LEU A 1 550 ? -18.863 -25.610 16.862 1.00 86.88 550 LEU A CA 1
ATOM 4440 C C . LEU A 1 550 ? -19.578 -26.974 16.896 1.00 86.88 550 LEU A C 1
ATOM 4442 O O . LEU A 1 550 ? -19.851 -27.537 15.830 1.00 86.88 550 LEU A O 1
ATOM 4446 N N . PRO A 1 551 ? -19.951 -27.496 18.081 1.00 77.94 551 PRO A N 1
ATOM 4447 C CA . PRO A 1 551 ? -20.588 -28.811 18.209 1.00 77.94 551 PRO A CA 1
ATOM 4448 C C . PRO A 1 551 ? -21.954 -28.883 17.515 1.00 77.94 551 PRO A C 1
ATOM 4450 O O . PRO A 1 551 ? -22.390 -29.958 17.110 1.00 77.94 551 PRO A O 1
ATOM 4453 N N . LYS A 1 552 ? -22.619 -27.733 17.354 1.00 64.81 552 LYS A N 1
ATOM 4454 C CA . LYS A 1 552 ? -23.894 -27.572 16.648 1.00 64.81 552 LYS A CA 1
ATOM 4455 C C . LYS A 1 552 ? -23.763 -26.679 15.416 1.00 64.81 552 LYS A C 1
ATOM 4457 O O . LYS A 1 552 ? -24.646 -25.864 15.182 1.00 64.81 552 LYS A O 1
ATOM 4462 N N . SER A 1 553 ? -22.685 -26.759 14.639 1.00 48.47 553 SER A N 1
ATOM 4463 C CA . SER A 1 553 ? -22.691 -26.065 13.347 1.00 48.47 553 SER A CA 1
ATOM 4464 C C . SER A 1 553 ? -23.734 -26.723 12.430 1.00 48.47 553 SER A C 1
ATOM 4466 O O . SER A 1 553 ? -23.476 -27.836 11.965 1.00 48.47 553 SER A O 1
ATOM 4468 N N . PRO A 1 554 ? -24.867 -26.071 12.074 1.00 42.16 554 PRO A N 1
ATOM 4469 C CA . PRO A 1 554 ? -25.337 -26.269 10.721 1.00 42.16 554 PRO A CA 1
ATOM 4470 C C . PRO A 1 554 ? -24.167 -25.806 9.858 1.00 42.16 554 PRO A C 1
ATOM 4472 O O . PRO A 1 554 ? -23.600 -24.727 10.061 1.00 42.16 554 PRO A O 1
ATOM 4475 N N . ILE A 1 555 ? -23.727 -26.675 8.961 1.00 40.50 555 ILE A N 1
ATOM 4476 C CA . ILE A 1 555 ? -22.864 -26.274 7.861 1.00 40.50 555 ILE A CA 1
ATOM 4477 C C . ILE A 1 555 ? -23.493 -24.987 7.314 1.00 40.50 555 ILE A C 1
ATOM 4479 O O . ILE A 1 555 ? -24.707 -24.943 7.112 1.00 40.50 555 ILE A O 1
ATOM 4483 N N . LEU A 1 556 ? -22.705 -23.919 7.178 1.00 43.78 556 LEU A N 1
ATOM 4484 C CA . LEU A 1 556 ? -23.098 -22.731 6.425 1.00 43.78 556 LEU A CA 1
ATOM 4485 C C . LEU A 1 556 ? -23.294 -23.173 4.961 1.00 43.78 556 LEU A C 1
ATOM 4487 O O . LEU A 1 556 ? -22.445 -22.935 4.111 1.00 43.78 556 LEU A O 1
ATOM 4491 N N . GLU A 1 557 ? -24.367 -23.914 4.690 1.00 34.09 557 GLU A N 1
ATOM 4492 C CA . GLU A 1 557 ? -24.896 -24.190 3.366 1.00 34.09 557 GLU A CA 1
ATOM 4493 C C . GLU A 1 557 ? -25.649 -22.932 2.948 1.00 34.09 557 GLU A C 1
ATOM 4495 O O . GLU A 1 557 ? -26.815 -22.730 3.294 1.00 34.09 557 GLU A O 1
ATOM 4500 N N . ASN A 1 558 ? -24.904 -22.020 2.323 1.00 33.41 558 ASN A N 1
ATOM 4501 C CA . ASN A 1 558 ? -25.232 -21.381 1.044 1.00 33.41 558 ASN A CA 1
ATOM 4502 C C . ASN A 1 558 ? -24.157 -20.359 0.673 1.00 33.41 558 ASN A C 1
ATOM 4504 O O . ASN A 1 558 ? -23.962 -19.391 1.447 1.00 33.41 558 ASN A O 1
#

pLDDT: mean 76.92, std 18.28, range [19.61, 96.5]

InterPro domains:
  IPR000477 Reverse transcriptase domain [PS50878] (292-558)
  IPR003545 Telomerase reverse transcriptase [PR01365] (353-369)
  IPR003545 Telomerase reverse transcriptase [PR01365] (467-483)
  IPR003545 Telomerase reverse transcriptase [PR01365] (505-517)
  IPR003545 Telomerase reverse transcriptase [PTHR12066] (128-551)
  IPR021891 Telomerase ribonucleoprotein complex - RNA-binding domain [PF12009] (136-250)
  IPR021891 Telomerase ribonucleoprotein complex - RNA-binding domain [SM00975] (135-262)

Radius of gyration: 28.69 Å; chains: 1; bounding box: 66×60×75 Å

Foldseek 3Di:
DDDPPPDDDPDDPQLCLLVVLVVVVVDDDDDDPVVVVVVSLVSVLCLLPVVLVVNPCPQVDDDPPPDPCLADRQPDPVPPPDDPDDNQHRQQPCSVQVVQLVVLSNPDPLVVVLCVLQPQDACDQANLVQFRDLVSLLVSLLVSLPSRGDCQLLQHPQSNVLLSVVLSVSQPAFPNHYDHLVVSLVSRDDDDNNVPRDPDDPVSRSVSNSSNSCCVVRNVRSSVCVQFWDWDHCVPNDGGIITHGPCCLVSPPVVVQCVVLVKDFDDLVVAFKAFAWDWDADPRGIHIATPQCAWIQGRPDRDTHHRLLVVCQLLQQLLCVLLPDPDPPDQVVVLVVLVVLLCVVVVVPPPPFDKWKKKWFKDPLQSQFAPVLLLVLLLVSLVVAFKKKKWWKWFWFDDPPDIDIDIHIHIDRPPDDPVVVVVPDDDDVRGDDIDTPDIDMDGSVNSSVSVNCQQAVHWYDGPNTIIHRPGGGHHPRPCSVSSSSSSVVVCCVPQVVVQPDSQWRWGDDRRMIMIMGSDLVSVVSVVVSQCVFDVNGSIHTDPVPMDTDHPDDPDPDD

Organism: NCBI:txid144538